Protein AF-0000000084555547 (afdb_homodimer)

Organism: NCBI:txid82374

Secondary structure (DSSP, 8-state):
----EEEEE-TTT--TT-HHHHHHHHHHHT--EEEE-GGGGS-HHHHHTT----GGGS-HHHHHHHHHHHHHHHHHTT-EEEEEE--S-S--TTS-HHHHHHIIIIIHHHHHHHHHHTT--EEEEPPP--HHHHSSHHHHHHHHHHHHHHHHHHHHHHT-EEEEE--EEEETTEEEE-TT--HHHHHHHHHHHHHHHTS--EEEEEEHHHHHHHT--HHHHHHHHGGGEEEEEB-B--SSS---B-TT--BSSTT--BSS-HHHHHHHHHHTT--SEEEE--HHHHHHS-GGGHHHHHHHHHHHHHHHHHHH--/----EEEEE-TTT--TT-HHHHHHHHHHHT--EEEE-GGGGS-HHHHHTT----GGGS-HHHHHHHHHHHHHHHHHTT-EEEEEE--S-S--TTS-HHHHHHIIIIIHHHHHHHHHHTT--EEEEPPP--HHHHSSHHHHHHHHHHHHHHHHHHHHHHT-EEEEE--EEEETTEEEE-TT--HHHHHHHHHHHHHHHTS--EEEEEEHHHHHHHT--HHHHHHHHGGGEEEEEB-B--SSS---B-TT--BSSTT--BSS-HHHHHHHHHHTT--SEEEE--HHHHHHS-GGGHHHHHHHHHHHHHHHHHHH--

InterPro domains:
  IPR013022 Xylose isomerase-like, TIM barrel domain [PF01261] (67-298)
  IPR036237 Xylose isomerase-like superfamily [SSF51658] (19-288)
  IPR050312 IolE/XylA/MocC-like [PTHR12110] (19-282)

Radius of gyration: 27.94 Å; Cα contacts (8 Å, |Δi|>4): 1285; chains: 2; bounding box: 43×80×64 Å

Structure (mmCIF, N/CA/C/O backbone):
data_AF-0000000084555547-model_v1
#
loop_
_entity.id
_entity.type
_entity.pdbx_description
1 polymer 'Xylose isomerase-like TIM barrel domain-containing protein'
#
loop_
_atom_site.group_PDB
_atom_site.id
_atom_site.type_symbol
_atom_site.label_atom_id
_atom_site.label_alt_id
_atom_site.label_comp_id
_atom_site.label_asym_id
_atom_site.label_entity_id
_atom_site.label_seq_id
_atom_site.pdbx_PDB_ins_code
_atom_site.Cartn_x
_atom_site.Cartn_y
_atom_site.Cartn_z
_atom_site.occupancy
_atom_site.B_iso_or_equiv
_atom_site.auth_seq_id
_atom_site.auth_comp_id
_atom_site.auth_asym_id
_atom_site.auth_atom_id
_atom_site.pdbx_PDB_model_num
ATOM 1 N N . MET A 1 1 ? -19.891 24.328 -2.459 1 65.88 1 MET A N 1
ATOM 2 C CA . MET A 1 1 ? -18.484 24.672 -2.557 1 65.88 1 MET A CA 1
ATOM 3 C C . MET A 1 1 ? -17.641 23.422 -2.824 1 65.88 1 MET A C 1
ATOM 5 O O . MET A 1 1 ? -18 22.328 -2.396 1 65.88 1 MET A O 1
ATOM 9 N N . ALA A 1 2 ? -16.703 23.484 -3.779 1 86.94 2 ALA A N 1
ATOM 10 C CA . ALA A 1 2 ? -15.945 22.391 -4.375 1 86.94 2 ALA A CA 1
ATOM 11 C C . ALA A 1 2 ? -14.523 22.344 -3.832 1 86.94 2 ALA A C 1
ATOM 13 O O . ALA A 1 2 ? -14.008 23.344 -3.33 1 86.94 2 ALA A O 1
ATOM 14 N N . ILE A 1 3 ? -14.008 21.25 -3.76 1 95.62 3 ILE A N 1
ATOM 15 C CA . ILE A 1 3 ? -12.617 21.016 -3.381 1 95.62 3 ILE A CA 1
ATOM 16 C C . ILE A 1 3 ? -11.703 21.938 -4.191 1 95.62 3 ILE A C 1
ATOM 18 O O . ILE A 1 3 ? -11.812 22 -5.414 1 95.62 3 ILE A O 1
ATOM 22 N N . ARG A 1 4 ? -10.867 22.703 -3.504 1 96.06 4 ARG A N 1
ATOM 23 C CA . ARG A 1 4 ? -10.039 23.734 -4.113 1 96.06 4 ARG A CA 1
ATOM 24 C C . ARG A 1 4 ? -8.859 23.109 -4.859 1 96.06 4 ARG A C 1
ATOM 26 O O . ARG A 1 4 ? -8.367 23.688 -5.836 1 96.06 4 ARG A O 1
ATOM 33 N N . GLY A 1 5 ? -8.414 22.031 -4.348 1 97.75 5 GLY A N 1
ATOM 34 C CA . GLY A 1 5 ? -7.281 21.391 -4.992 1 97.75 5 GLY A CA 1
ATOM 35 C C . GLY A 1 5 ? -6.77 20.188 -4.234 1 97.75 5 GLY A C 1
ATOM 36 O O . GLY A 1 5 ? -7.359 19.781 -3.232 1 97.75 5 GLY A O 1
ATOM 37 N N . ILE A 1 6 ? -5.773 19.578 -4.785 1 98.81 6 ILE A N 1
ATOM 38 C CA . ILE A 1 6 ? -5.086 18.422 -4.203 1 98.81 6 ILE A CA 1
ATOM 39 C C . ILE A 1 6 ? -3.629 18.781 -3.922 1 98.81 6 ILE A C 1
ATOM 41 O O . ILE A 1 6 ? -2.953 19.375 -4.77 1 98.81 6 ILE A O 1
ATOM 45 N N . GLY A 1 7 ? -3.211 18.547 -2.717 1 98.81 7 GLY A N 1
ATOM 46 C CA . GLY A 1 7 ? -1.85 18.859 -2.316 1 98.81 7 GLY A CA 1
ATOM 47 C C . GLY A 1 7 ? -1.114 17.672 -1.72 1 98.81 7 GLY A C 1
ATOM 48 O O . GLY A 1 7 ? -1.721 16.641 -1.44 1 98.81 7 GLY A O 1
ATOM 49 N N . VAL A 1 8 ? 0.189 17.797 -1.607 1 98.81 8 VAL A N 1
ATOM 50 C CA . VAL A 1 8 ? 1.04 16.781 -1 1 98.81 8 VAL A CA 1
ATOM 51 C C . VAL A 1 8 ? 2.199 17.453 -0.263 1 98.81 8 VAL A C 1
ATOM 53 O O . VAL A 1 8 ? 2.543 18.594 -0.547 1 98.81 8 VAL A O 1
ATOM 56 N N . GLN A 1 9 ? 2.797 16.75 0.614 1 98 9 GLN A N 1
ATOM 57 C CA . GLN A 1 9 ? 3.941 17.25 1.366 1 98 9 GLN A CA 1
ATOM 58 C C . GLN A 1 9 ? 5.145 17.469 0.454 1 98 9 GLN A C 1
ATOM 60 O O . GLN A 1 9 ? 5.367 16.703 -0.485 1 98 9 GLN A O 1
ATOM 65 N N . THR A 1 10 ? 5.914 18.422 0.81 1 98.06 10 THR A N 1
ATOM 66 C CA . THR A 1 10 ? 7.109 18.703 0.023 1 98.06 10 THR A CA 1
ATOM 67 C C . THR A 1 10 ? 8.266 17.797 0.458 1 98.06 10 THR A C 1
ATOM 69 O O . THR A 1 10 ? 9.227 17.609 -0.294 1 98.06 10 THR A O 1
ATOM 72 N N . LYS A 1 11 ? 8.086 17.281 1.689 1 95.25 11 LYS A N 1
ATOM 73 C CA . LYS A 1 11 ? 9.125 16.406 2.213 1 95.25 11 LYS A CA 1
ATOM 74 C C . LYS A 1 11 ? 9.359 15.219 1.275 1 95.25 11 LYS A C 1
ATOM 76 O O . LYS A 1 11 ? 8.414 14.539 0.876 1 95.25 11 LYS A O 1
ATOM 81 N N . GLU A 1 12 ? 10.547 14.938 0.829 1 93.31 12 GLU A N 1
ATOM 82 C CA . GLU A 1 12 ? 10.977 13.859 -0.058 1 93.31 12 GLU A CA 1
ATOM 83 C C . GLU A 1 12 ? 10.586 14.148 -1.505 1 93.31 12 GLU A C 1
ATOM 85 O O . GLU A 1 12 ? 11.055 13.469 -2.426 1 93.31 12 GLU A O 1
ATOM 90 N N . ALA A 1 13 ? 9.688 15.18 -1.747 1 96.44 13 ALA A N 1
ATOM 91 C CA . ALA A 1 13 ? 9.273 15.523 -3.104 1 96.44 13 ALA A CA 1
ATOM 92 C C . ALA A 1 13 ? 10.125 16.656 -3.672 1 96.44 13 ALA A C 1
ATOM 94 O O . ALA A 1 13 ? 10.375 16.703 -4.879 1 96.44 13 ALA A O 1
ATOM 95 N N . ILE A 1 14 ? 10.539 17.531 -2.797 1 97.19 14 ILE A N 1
ATOM 96 C CA . ILE A 1 14 ? 11.273 18.719 -3.227 1 97.19 14 ILE A CA 1
ATOM 97 C C . ILE A 1 14 ? 12.648 18.734 -2.57 1 97.19 14 ILE A C 1
ATOM 99 O O . ILE A 1 14 ? 12.766 18.609 -1.35 1 97.19 14 ILE A O 1
ATOM 103 N N . ASP A 1 15 ? 13.641 18.922 -3.414 1 95.06 15 ASP A N 1
ATOM 104 C CA . ASP A 1 15 ? 15.023 19.047 -2.969 1 95.06 15 ASP A CA 1
ATOM 105 C C . ASP A 1 15 ? 15.461 20.5 -2.926 1 95.06 15 ASP A C 1
ATOM 107 O O . ASP A 1 15 ? 15.219 21.266 -3.873 1 95.06 15 ASP A O 1
ATOM 111 N N . ASP A 1 16 ? 16.125 20.906 -1.872 1 95.44 16 ASP A N 1
ATOM 112 C CA . ASP A 1 16 ? 16.547 22.297 -1.695 1 95.44 16 ASP A CA 1
ATOM 113 C C . ASP A 1 16 ? 17.547 22.703 -2.771 1 95.44 16 ASP A C 1
ATOM 115 O O . ASP A 1 16 ? 17.609 23.891 -3.145 1 95.44 16 ASP A O 1
ATOM 119 N N . ALA A 1 17 ? 18.297 21.703 -3.24 1 95.06 17 ALA A N 1
ATOM 120 C CA . ALA A 1 17 ? 19.328 22 -4.234 1 95.06 17 ALA A CA 1
ATOM 121 C C . ALA A 1 17 ? 18.703 22.406 -5.562 1 95.06 17 ALA A C 1
ATOM 123 O O . ALA A 1 17 ? 19.281 23.203 -6.312 1 95.06 17 ALA A O 1
ATOM 124 N N . CYS A 1 18 ? 17.516 21.922 -5.824 1 95.69 18 CYS A N 1
ATOM 125 C CA . CYS A 1 18 ? 16.812 22.25 -7.059 1 95.69 18 CYS A CA 1
ATOM 126 C C . CYS A 1 18 ? 15.305 22.141 -6.871 1 95.69 18 CYS A C 1
ATOM 128 O O . CYS A 1 18 ? 14.664 21.281 -7.48 1 95.69 18 CYS A O 1
ATOM 130 N N . PRO A 1 19 ? 14.75 23.109 -6.113 1 97.5 19 PRO A N 1
ATOM 131 C CA . PRO A 1 19 ? 13.312 23.031 -5.84 1 97.5 19 PRO A CA 1
ATOM 132 C C . PRO A 1 19 ? 12.469 23.031 -7.113 1 97.5 19 PRO A C 1
ATOM 134 O O . PRO A 1 19 ? 11.391 22.438 -7.141 1 97.5 19 PRO A O 1
ATOM 137 N N . GLU A 1 20 ? 12.977 23.625 -8.172 1 97.81 20 GLU A N 1
ATOM 138 C CA . GLU A 1 20 ? 12.234 23.719 -9.43 1 97.81 20 GLU A CA 1
ATOM 139 C C . GLU A 1 20 ? 11.898 22.328 -9.969 1 97.81 20 GLU A C 1
ATOM 141 O O . GLU A 1 20 ? 10.781 22.109 -10.453 1 97.81 20 GLU A O 1
ATOM 146 N N . ASP A 1 21 ? 12.844 21.453 -9.898 1 97.56 21 ASP A N 1
ATOM 147 C CA . ASP A 1 21 ? 12.633 20.094 -10.383 1 97.56 21 ASP A CA 1
ATOM 148 C C . ASP A 1 21 ? 11.492 19.406 -9.625 1 97.56 21 ASP A C 1
ATOM 150 O O . ASP A 1 21 ? 10.664 18.719 -10.219 1 97.56 21 ASP A O 1
ATOM 154 N N . GLY A 1 22 ? 11.484 19.562 -8.281 1 97.81 22 GLY A N 1
ATOM 155 C CA . GLY A 1 22 ? 10.422 18.984 -7.473 1 97.81 22 GLY A CA 1
ATOM 156 C C . GLY A 1 22 ? 9.055 19.531 -7.809 1 97.81 22 GLY A C 1
ATOM 157 O O . GLY A 1 22 ? 8.102 18.766 -7.98 1 97.81 22 GLY A O 1
ATOM 158 N N . PHE A 1 23 ? 8.969 20.844 -7.973 1 98.62 23 PHE A N 1
ATOM 159 C CA . PHE A 1 23 ? 7.68 21.453 -8.273 1 98.62 23 PHE A CA 1
ATOM 160 C C . PHE A 1 23 ? 7.207 21.078 -9.672 1 98.62 23 PHE A C 1
ATOM 162 O O . PHE A 1 23 ? 6.004 20.938 -9.906 1 98.62 23 PHE A O 1
ATOM 169 N N . ARG A 1 24 ? 8.141 20.906 -10.586 1 98.38 24 ARG A N 1
ATOM 170 C CA . ARG A 1 24 ? 7.789 20.438 -11.922 1 98.38 24 ARG A CA 1
ATOM 171 C C . ARG A 1 24 ? 7.164 19.047 -11.875 1 98.38 24 ARG A C 1
ATOM 173 O O . ARG A 1 24 ? 6.125 18.812 -12.492 1 98.38 24 ARG A O 1
ATOM 180 N N . ILE A 1 25 ? 7.789 18.156 -11.141 1 98.19 25 ILE A N 1
ATOM 181 C CA . ILE A 1 25 ? 7.312 16.781 -11.016 1 98.19 25 ILE A CA 1
ATOM 182 C C . ILE A 1 25 ? 5.93 16.781 -10.367 1 98.19 25 ILE A C 1
ATOM 184 O O . ILE A 1 25 ? 5.051 16.016 -10.789 1 98.19 25 ILE A O 1
ATOM 188 N N . LEU A 1 26 ? 5.75 17.609 -9.352 1 98.75 26 LEU A N 1
ATOM 189 C CA . LEU A 1 26 ? 4.457 17.703 -8.68 1 98.75 26 LEU A CA 1
ATOM 190 C C . LEU A 1 26 ? 3.381 18.219 -9.625 1 98.75 26 LEU A C 1
ATOM 192 O O . LEU A 1 26 ? 2.26 17.703 -9.641 1 98.75 26 LEU A O 1
ATOM 196 N N . LYS A 1 27 ? 3.752 19.234 -10.406 1 98.75 27 LYS A N 1
ATOM 197 C CA . LYS A 1 27 ? 2.811 19.781 -11.391 1 98.75 27 LYS A CA 1
ATOM 198 C C . LYS A 1 27 ? 2.428 18.719 -12.414 1 98.75 27 LYS A C 1
ATOM 200 O O . LYS A 1 27 ? 1.249 18.562 -12.742 1 98.75 27 LYS A O 1
ATOM 205 N N . GLU A 1 28 ? 3.402 18.031 -12.875 1 98.62 28 GLU A N 1
ATOM 206 C CA . GLU A 1 28 ? 3.176 16.984 -13.875 1 98.62 28 GLU A CA 1
ATOM 207 C C . GLU A 1 28 ? 2.318 15.859 -13.305 1 98.62 28 GLU A C 1
ATOM 209 O O . GLU A 1 28 ? 1.535 15.25 -14.031 1 98.62 28 GLU A O 1
ATOM 214 N N . ALA A 1 29 ? 2.416 15.625 -12.023 1 98.5 29 ALA A N 1
ATOM 215 C CA . ALA A 1 29 ? 1.637 14.586 -11.359 1 98.5 29 ALA A CA 1
ATOM 216 C C . ALA A 1 29 ? 0.201 15.047 -11.117 1 98.5 29 ALA A C 1
ATOM 218 O O . ALA A 1 29 ? -0.665 14.234 -10.766 1 98.5 29 ALA A O 1
ATOM 219 N N . GLY A 1 30 ? -0.054 16.359 -11.211 1 98.62 30 GLY A N 1
ATOM 220 C CA . GLY A 1 30 ? -1.418 16.859 -11.164 1 98.62 30 GLY A CA 1
ATOM 221 C C . GLY A 1 30 ? -1.724 17.641 -9.891 1 98.62 30 GLY A C 1
ATOM 222 O O . GLY A 1 30 ? -2.852 18.094 -9.695 1 98.62 30 GLY A O 1
ATOM 223 N N . PHE A 1 31 ? -0.733 17.891 -9.078 1 98.88 31 PHE A N 1
ATOM 224 C CA . PHE A 1 31 ? -0.972 18.594 -7.82 1 98.88 31 PHE A CA 1
ATOM 225 C C . PHE A 1 31 ? -1.096 20.094 -8.055 1 98.88 31 PHE A C 1
ATOM 227 O O . PHE A 1 31 ? -0.373 20.656 -8.875 1 98.88 31 PHE A O 1
ATOM 234 N N . SER A 1 32 ? -1.991 20.703 -7.309 1 98.75 32 SER A N 1
ATOM 235 C CA . SER A 1 32 ? -2.174 22.156 -7.387 1 98.75 32 SER A CA 1
ATOM 236 C C . SER A 1 32 ? -1.663 22.844 -6.129 1 98.75 32 SER A C 1
ATOM 238 O O . SER A 1 32 ? -1.507 24.062 -6.105 1 98.75 32 SER A O 1
ATOM 240 N N . HIS A 1 33 ? -1.425 22.109 -5.078 1 98.88 33 HIS A N 1
ATOM 241 C CA . HIS A 1 33 ? -1.01 22.641 -3.783 1 98.88 33 HIS A CA 1
ATOM 242 C C . HIS A 1 33 ? 0.096 21.781 -3.168 1 98.88 33 HIS A C 1
ATOM 244 O O . HIS A 1 33 ? 0.327 20.656 -3.598 1 98.88 33 HIS A O 1
ATOM 250 N N . VAL A 1 34 ? 0.776 22.375 -2.197 1 98.81 34 VAL A N 1
ATOM 251 C CA . VAL A 1 34 ? 1.701 21.594 -1.387 1 98.81 34 VAL A CA 1
ATOM 252 C C . VAL A 1 34 ? 1.526 21.953 0.088 1 98.81 34 VAL A C 1
ATOM 254 O O . VAL A 1 34 ? 1.031 23.031 0.418 1 98.81 34 VAL A O 1
ATOM 257 N N . ASP A 1 35 ? 1.794 20.984 0.925 1 98.75 35 ASP A N 1
ATOM 258 C CA . ASP A 1 35 ? 2.062 21.141 2.35 1 98.75 35 ASP A CA 1
ATOM 259 C C . ASP A 1 35 ? 3.559 21.312 2.609 1 98.75 35 ASP A C 1
ATOM 261 O O . ASP A 1 35 ? 4.305 20.328 2.607 1 98.75 35 ASP A O 1
ATOM 265 N N . PHE A 1 36 ? 3.973 22.562 2.773 1 98.62 36 PHE A N 1
ATOM 266 C CA . PHE A 1 36 ? 5.395 22.844 2.908 1 98.62 36 PHE A CA 1
ATOM 267 C C . PHE A 1 36 ? 5.938 22.281 4.219 1 98.62 36 PHE A C 1
ATOM 269 O O . PHE A 1 36 ? 5.5 22.688 5.301 1 98.62 36 PHE A O 1
ATOM 276 N N . SER A 1 37 ? 6.891 21.422 4.113 1 98 37 SER A N 1
ATOM 277 C CA . SER A 1 37 ? 7.402 20.672 5.262 1 98 37 SER A CA 1
ATOM 278 C C . SER A 1 37 ? 8.523 21.438 5.953 1 98 37 SER A C 1
ATOM 280 O O . SER A 1 37 ? 9.664 20.969 6.008 1 98 37 SER A O 1
ATOM 282 N N . LEU A 1 38 ? 8.148 22.484 6.594 1 98.06 38 LEU A N 1
ATOM 283 C CA . LEU A 1 38 ? 9.148 23.234 7.344 1 98.06 38 LEU A CA 1
ATOM 284 C C . LEU A 1 38 ? 9.75 22.391 8.453 1 98.06 38 LEU A C 1
ATOM 286 O O . LEU A 1 38 ? 10.891 22.609 8.859 1 98.06 38 LEU A O 1
ATOM 290 N N . ASN A 1 39 ? 9.023 21.375 8.883 1 97 39 ASN A N 1
ATOM 291 C CA . ASN A 1 39 ? 9.461 20.5 9.969 1 97 39 ASN A CA 1
ATOM 292 C C . ASN A 1 39 ? 10.641 19.641 9.547 1 97 39 ASN A C 1
ATOM 294 O O . ASN A 1 39 ? 11.289 19 10.391 1 97 39 ASN A O 1
ATOM 298 N N . LYS A 1 40 ? 10.922 19.656 8.281 1 95.62 40 LYS A N 1
ATOM 299 C CA . LYS A 1 40 ? 12.078 18.891 7.828 1 95.62 40 LYS A CA 1
ATOM 300 C C . LYS A 1 40 ? 13.383 19.578 8.227 1 95.62 40 LYS A C 1
ATOM 302 O O . LYS A 1 40 ? 14.445 18.938 8.227 1 95.62 40 LYS A O 1
ATOM 307 N N . TYR A 1 41 ? 13.391 20.797 8.602 1 96.69 41 TYR A N 1
ATOM 308 C CA . TYR A 1 41 ? 14.602 21.562 8.859 1 96.69 41 TYR A CA 1
ATOM 309 C C . TYR A 1 41 ? 14.977 21.516 10.336 1 96.69 41 TYR A C 1
ATOM 311 O O . TYR A 1 41 ? 16.062 21.969 10.727 1 96.69 41 TYR A O 1
ATOM 319 N N . MET A 1 42 ? 14.141 21.031 11.141 1 96.19 42 MET A N 1
ATOM 320 C CA . MET A 1 42 ? 14.391 20.609 12.508 1 96.19 42 MET A CA 1
ATOM 321 C C . MET A 1 42 ? 13.688 19.297 12.812 1 96.19 42 MET A C 1
ATOM 323 O O . MET A 1 42 ? 12.531 19.281 13.242 1 96.19 42 MET A O 1
ATOM 327 N N . ILE A 1 43 ? 14.312 18.25 12.727 1 93.94 43 ILE A N 1
ATOM 328 C CA . ILE A 1 43 ? 13.758 16.891 12.734 1 93.94 43 ILE A CA 1
ATOM 329 C C . ILE A 1 43 ? 13.297 16.531 14.148 1 93.94 43 ILE A C 1
ATOM 331 O O . ILE A 1 43 ? 14.031 16.719 15.117 1 93.94 43 ILE A O 1
ATOM 335 N N . ASN A 1 44 ? 12.164 16 14.227 1 93.56 44 ASN A N 1
ATOM 336 C CA . ASN A 1 44 ? 11.531 15.781 15.523 1 93.56 44 ASN A CA 1
ATOM 337 C C . ASN A 1 44 ? 12.328 14.797 16.375 1 93.56 44 ASN A C 1
ATOM 339 O O . ASN A 1 44 ? 12.469 14.984 17.578 1 93.56 44 ASN A O 1
ATOM 343 N N . LYS A 1 45 ? 12.852 13.734 15.719 1 90.31 45 LYS A N 1
ATOM 344 C CA . LYS A 1 45 ? 13.656 12.758 16.453 1 90.31 45 LYS A CA 1
ATOM 345 C C . LYS A 1 45 ? 14.836 13.43 17.141 1 90.31 45 LYS A C 1
ATOM 347 O O . LYS A 1 45 ? 15.172 13.094 18.281 1 90.31 45 LYS A O 1
ATOM 352 N N . ASP A 1 46 ? 15.477 14.391 16.469 1 94.19 46 ASP A N 1
ATOM 353 C CA . ASP A 1 46 ? 16.609 15.117 17.031 1 94.19 46 ASP A CA 1
ATOM 354 C C . ASP A 1 46 ? 16.172 16.016 18.188 1 94.19 46 ASP A C 1
ATOM 356 O O . ASP A 1 46 ? 16.844 16.094 19.203 1 94.19 46 ASP A O 1
ATOM 360 N N . ILE A 1 47 ? 15.078 16.672 18.031 1 94 47 ILE A N 1
ATOM 361 C CA . ILE A 1 47 ? 14.586 17.578 19.062 1 94 47 ILE A CA 1
ATOM 362 C C . ILE A 1 47 ? 14.281 16.781 20.328 1 94 47 ILE A C 1
ATOM 364 O O . ILE A 1 47 ? 14.625 17.203 21.438 1 94 47 ILE A O 1
ATOM 368 N N . TYR A 1 48 ? 13.664 15.609 20.156 1 89.88 48 TYR A N 1
ATOM 369 C CA . TYR A 1 48 ? 13.359 14.75 21.297 1 89.88 48 TYR A CA 1
ATOM 370 C C . TYR A 1 48 ? 14.633 14.312 22.016 1 89.88 48 TYR A C 1
ATOM 372 O O . TYR A 1 48 ? 14.617 14.039 23.203 1 89.88 48 TYR A O 1
ATOM 380 N N . GLN A 1 49 ? 15.688 14.234 21.234 1 92.12 49 GLN A N 1
ATOM 381 C CA . GLN A 1 49 ? 16.984 13.891 21.812 1 92.12 49 GLN A CA 1
ATOM 382 C C . GLN A 1 49 ? 17.703 15.133 22.328 1 92.12 49 GLN A C 1
ATOM 384 O O . GLN A 1 49 ? 18.906 15.094 22.594 1 92.12 49 GLN A O 1
ATOM 389 N N . MET A 1 50 ? 17 16.25 22.328 1 92.25 50 MET A N 1
ATOM 390 C CA . MET A 1 50 ? 17.453 17.531 22.875 1 92.25 50 MET A CA 1
ATOM 391 C C . MET A 1 50 ? 18.562 18.125 22.016 1 92.25 50 MET A C 1
ATOM 393 O O . MET A 1 50 ? 19.422 18.844 22.516 1 92.25 50 MET A O 1
ATOM 397 N N . LYS A 1 51 ? 18.5 17.672 20.844 1 91.25 51 LYS A N 1
ATOM 398 C CA . LYS A 1 51 ? 19.422 18.25 19.859 1 91.25 51 LYS A CA 1
ATOM 399 C C . LYS A 1 51 ? 18.781 19.406 19.109 1 91.25 51 LYS A C 1
ATOM 401 O O . LYS A 1 51 ? 17.578 19.359 18.797 1 91.25 51 LYS A O 1
ATOM 406 N N . ASN A 1 52 ? 19.562 20.422 18.859 1 93.31 52 ASN A N 1
ATOM 407 C CA . ASN A 1 52 ? 19.156 21.594 18.094 1 93.31 52 ASN A CA 1
ATOM 408 C C . ASN A 1 52 ? 19.938 21.703 16.781 1 93.31 52 ASN A C 1
ATOM 410 O O . ASN A 1 52 ? 21.172 21.766 16.797 1 93.31 52 ASN A O 1
ATOM 414 N N . SER A 1 53 ? 19.281 21.812 15.648 1 92.62 53 SER A N 1
ATOM 415 C CA . SER A 1 53 ? 19.938 21.922 14.352 1 92.62 53 SER A CA 1
ATOM 416 C C . SER A 1 53 ? 20.453 23.328 14.109 1 92.62 53 SER A C 1
ATOM 418 O O . SER A 1 53 ? 21.297 23.547 13.234 1 92.62 53 SER A O 1
ATOM 420 N N . HIS A 1 54 ? 19.875 24.312 14.812 1 94.62 54 HIS A N 1
ATOM 421 C CA . HIS A 1 54 ? 20.25 25.719 14.75 1 94.62 54 HIS A CA 1
ATOM 422 C C . HIS A 1 54 ? 19.906 26.328 13.391 1 94.62 54 HIS A C 1
ATOM 424 O O . HIS A 1 54 ? 20.531 27.312 12.977 1 94.62 54 HIS A O 1
ATOM 430 N N . PHE A 1 55 ? 19 25.656 12.734 1 97 55 PHE A N 1
ATOM 431 C CA . PHE A 1 55 ? 18.562 26.141 11.43 1 97 55 PHE A CA 1
ATOM 432 C C . PHE A 1 55 ? 17.953 27.531 11.547 1 97 55 PHE A C 1
ATOM 434 O O . PHE A 1 55 ? 18.172 28.391 10.68 1 97 55 PHE A O 1
ATOM 441 N N . PHE A 1 56 ? 17.344 27.875 12.602 1 97.69 56 PHE A N 1
ATOM 442 C CA . PHE A 1 56 ? 16.594 29.125 12.758 1 97.69 56 PHE A CA 1
ATOM 443 C C . PHE A 1 56 ? 17.422 30.172 13.469 1 97.69 56 PHE A C 1
ATOM 445 O O . PHE A 1 56 ? 16.906 31.219 13.883 1 97.69 56 PHE A O 1
ATOM 452 N N . ASP A 1 57 ? 18.688 29.859 13.625 1 97 57 ASP A N 1
ATOM 453 C CA . ASP A 1 57 ? 19.609 30.875 14.156 1 97 57 ASP A CA 1
ATOM 454 C C . ASP A 1 57 ? 19.781 32.031 13.172 1 97 57 ASP A C 1
ATOM 456 O O . ASP A 1 57 ? 20.141 33.125 13.57 1 97 57 ASP A O 1
ATOM 460 N N . LYS A 1 58 ? 19.562 31.75 11.984 1 96.38 58 LYS A N 1
ATOM 461 C CA . LYS A 1 58 ? 19.688 32.781 10.945 1 96.38 58 LYS A CA 1
ATOM 462 C C . LYS A 1 58 ? 18.609 33.844 11.102 1 96.38 58 LYS A C 1
ATOM 464 O O . LYS A 1 58 ? 17.484 33.562 11.492 1 96.38 58 LYS A O 1
ATOM 469 N N . PRO A 1 59 ? 19.047 35.125 10.734 1 97.69 59 PRO A N 1
ATOM 470 C CA . PRO A 1 59 ? 18 36.156 10.711 1 97.69 59 PRO A CA 1
ATOM 471 C C . PRO A 1 59 ? 16.891 35.844 9.719 1 97.69 59 PRO A C 1
ATOM 473 O O . PRO A 1 59 ? 17.094 35.094 8.758 1 97.69 59 PRO A O 1
ATOM 476 N N . ILE A 1 60 ? 15.703 36.375 9.984 1 98.31 60 ILE A N 1
ATOM 477 C CA . ILE A 1 60 ? 14.508 36.094 9.195 1 98.31 60 ILE A CA 1
ATOM 478 C C . ILE A 1 60 ? 14.773 36.375 7.723 1 98.31 60 ILE A C 1
ATOM 480 O O . ILE A 1 60 ? 14.32 35.656 6.836 1 98.31 60 ILE A O 1
ATOM 484 N N . GLU A 1 61 ? 15.539 37.469 7.449 1 98.38 61 GLU A N 1
ATOM 485 C CA . GLU A 1 61 ? 15.828 37.844 6.066 1 98.38 61 GLU A CA 1
ATOM 486 C C . GLU A 1 61 ? 16.672 36.75 5.375 1 98.38 61 GLU A C 1
ATOM 488 O O . GLU A 1 61 ? 16.469 36.469 4.191 1 98.38 61 GLU A O 1
ATOM 493 N N . ALA A 1 62 ? 17.531 36.156 6.062 1 98.44 62 ALA A N 1
ATOM 494 C CA . ALA A 1 62 ? 18.359 35.062 5.516 1 98.44 62 ALA A CA 1
ATOM 495 C C . ALA A 1 62 ? 17.516 33.812 5.254 1 98.44 62 ALA A C 1
ATOM 497 O O . ALA A 1 62 ? 17.75 33.094 4.277 1 98.44 62 ALA A O 1
ATOM 498 N N . LEU A 1 63 ? 16.625 33.562 6.141 1 98.5 63 LEU A N 1
ATOM 499 C CA . LEU A 1 63 ? 15.727 32.438 5.949 1 98.5 63 LEU A CA 1
ATOM 500 C C . LEU A 1 63 ? 14.836 32.656 4.734 1 98.5 63 LEU A C 1
ATOM 502 O O . LEU A 1 63 ? 14.602 31.719 3.957 1 98.5 63 LEU A O 1
ATOM 506 N N . LYS A 1 64 ? 14.297 33.906 4.57 1 98.56 64 LYS A N 1
ATOM 507 C CA . LYS A 1 64 ? 13.5 34.25 3.387 1 98.56 64 LYS A CA 1
ATOM 508 C C . LYS A 1 64 ? 14.305 34 2.109 1 98.56 64 LYS A C 1
ATOM 510 O O . LYS A 1 64 ? 13.789 33.438 1.144 1 98.56 64 LYS A O 1
ATOM 515 N N . GLU A 1 65 ? 15.578 34.375 2.162 1 98.31 65 GLU A N 1
ATOM 516 C CA . GLU A 1 65 ? 16.453 34.156 1.013 1 98.31 65 GLU A CA 1
ATOM 517 C C . GLU A 1 65 ? 16.672 32.688 0.753 1 98.31 65 GLU A C 1
ATOM 519 O O . GLU A 1 65 ? 16.75 32.25 -0.399 1 98.31 65 GLU A O 1
ATOM 524 N N . TYR A 1 66 ? 16.828 31.938 1.787 1 97.94 66 TYR A N 1
ATOM 525 C CA . TYR A 1 66 ? 17.016 30.5 1.682 1 97.94 66 TYR A CA 1
ATOM 526 C C . TYR A 1 66 ? 15.844 29.844 0.969 1 97.94 66 TYR A C 1
ATOM 528 O O . TYR A 1 66 ? 16.031 28.938 0.155 1 97.94 66 TYR A O 1
ATOM 536 N N . PHE A 1 67 ? 14.617 30.297 1.209 1 98.38 67 PHE A N 1
ATOM 537 C CA . PHE A 1 67 ? 13.422 29.641 0.679 1 98.38 67 PHE A CA 1
ATOM 538 C C . PHE A 1 67 ? 12.93 30.359 -0.575 1 98.38 67 PHE A C 1
ATOM 540 O O . PHE A 1 67 ? 11.93 29.953 -1.174 1 98.38 67 PHE A O 1
ATOM 547 N N . ARG A 1 68 ? 13.562 31.438 -0.96 1 98.44 68 ARG A N 1
ATOM 548 C CA . ARG A 1 68 ? 13.164 32.188 -2.146 1 98.44 68 ARG A CA 1
ATOM 549 C C . ARG A 1 68 ? 13.055 31.281 -3.363 1 98.44 68 ARG A C 1
ATOM 551 O O . ARG A 1 68 ? 12.086 31.359 -4.117 1 98.44 68 ARG A O 1
ATOM 558 N N . PRO A 1 69 ? 14.047 30.344 -3.604 1 98.44 69 PRO A N 1
ATOM 559 C CA . PRO A 1 69 ? 13.922 29.453 -4.758 1 98.44 69 PRO A CA 1
ATOM 560 C C . PRO A 1 69 ? 12.672 28.578 -4.691 1 98.44 69 PRO A C 1
ATOM 562 O O . PRO A 1 69 ? 12.078 28.25 -5.727 1 98.44 69 PRO A O 1
ATOM 565 N N . HIS A 1 70 ? 12.266 28.156 -3.516 1 98.5 70 HIS A N 1
ATOM 566 C CA . HIS A 1 70 ? 11.031 27.391 -3.352 1 98.5 70 HIS A CA 1
ATOM 567 C C . HIS A 1 70 ? 9.812 28.219 -3.734 1 98.5 70 HIS A C 1
ATOM 569 O O . HIS A 1 70 ? 8.938 27.75 -4.457 1 98.5 70 HIS A O 1
ATOM 575 N N . LYS A 1 71 ? 9.789 29.484 -3.215 1 98.56 71 LYS A N 1
ATOM 576 C CA . LYS A 1 71 ? 8.688 30.391 -3.498 1 98.56 71 LYS A CA 1
ATOM 577 C C . LYS A 1 71 ? 8.562 30.656 -4.996 1 98.56 71 LYS A C 1
ATOM 579 O O . LYS A 1 71 ? 7.469 30.594 -5.555 1 98.56 71 LYS A O 1
ATOM 584 N N . GLU A 1 72 ? 9.656 30.906 -5.613 1 98.56 72 GLU A N 1
ATOM 585 C CA . GLU A 1 72 ? 9.68 31.219 -7.039 1 98.56 72 GLU A CA 1
ATOM 586 C C . GLU A 1 72 ? 9.297 30 -7.883 1 98.56 72 GLU A C 1
ATOM 588 O O . GLU A 1 72 ? 8.586 30.141 -8.883 1 98.56 72 GLU A O 1
ATOM 593 N N . ALA A 1 73 ? 9.797 28.828 -7.523 1 98.69 73 ALA A N 1
ATOM 594 C CA . ALA A 1 73 ? 9.469 27.594 -8.25 1 98.69 73 ALA A CA 1
ATOM 595 C C . ALA A 1 73 ? 7.98 27.281 -8.141 1 98.69 73 ALA A C 1
ATOM 597 O O . ALA A 1 73 ? 7.348 26.891 -9.125 1 98.69 73 ALA A O 1
ATOM 598 N N . ALA A 1 74 ? 7.461 27.438 -6.938 1 98.75 74 ALA A N 1
ATOM 599 C CA . ALA A 1 74 ? 6.027 27.219 -6.742 1 98.75 74 ALA A CA 1
ATOM 600 C C . ALA A 1 74 ? 5.211 28.141 -7.648 1 98.75 74 ALA A C 1
ATOM 602 O O . ALA A 1 74 ? 4.281 27.688 -8.32 1 98.75 74 ALA A O 1
ATOM 603 N N . ALA A 1 75 ? 5.57 29.391 -7.68 1 98.56 75 ALA A N 1
ATOM 604 C CA . ALA A 1 75 ? 4.887 30.375 -8.516 1 98.56 75 ALA A CA 1
ATOM 605 C C . ALA A 1 75 ? 5.027 30.016 -10 1 98.56 75 ALA A C 1
ATOM 607 O O . ALA A 1 75 ? 4.055 30.094 -10.758 1 98.56 75 ALA A O 1
ATOM 608 N N . LYS A 1 76 ? 6.195 29.656 -10.359 1 98.62 76 LYS A N 1
ATOM 609 C CA . LYS A 1 76 ? 6.48 29.328 -11.758 1 98.62 76 LYS A CA 1
ATOM 610 C C . LYS A 1 76 ? 5.59 28.188 -12.25 1 98.62 76 LYS A C 1
ATOM 612 O O . LYS A 1 76 ? 5.102 28.234 -13.383 1 98.62 76 LYS A O 1
ATOM 617 N N . TYR A 1 77 ? 5.359 27.219 -11.438 1 98.56 77 TYR A N 1
ATOM 618 C CA . TYR A 1 77 ? 4.621 26.031 -11.867 1 98.56 77 TYR A CA 1
ATOM 619 C C . TYR A 1 77 ? 3.164 26.109 -11.43 1 98.56 77 TYR A C 1
ATOM 621 O O . TYR A 1 77 ? 2.41 25.141 -11.586 1 98.56 77 TYR A O 1
ATOM 629 N N . GLY A 1 78 ? 2.783 27.219 -10.844 1 98.5 78 GLY A N 1
ATOM 630 C CA . GLY A 1 78 ? 1.396 27.453 -10.461 1 98.5 78 GLY A CA 1
ATOM 631 C C . GLY A 1 78 ? 0.945 26.562 -9.312 1 98.5 78 GLY A C 1
ATOM 632 O O . GLY A 1 78 ? -0.198 26.094 -9.289 1 98.5 78 GLY A O 1
ATOM 633 N N . ILE A 1 79 ? 1.819 26.203 -8.453 1 98.75 79 ILE A N 1
ATOM 634 C CA . ILE A 1 79 ? 1.501 25.422 -7.27 1 98.75 79 ILE A CA 1
ATOM 635 C C . ILE A 1 79 ? 1.412 26.328 -6.047 1 98.75 79 ILE A C 1
ATOM 637 O O . ILE A 1 79 ? 2.326 27.109 -5.777 1 98.75 79 ILE A O 1
ATOM 641 N N . THR A 1 80 ? 0.335 26.234 -5.352 1 98.81 80 THR A N 1
ATOM 642 C CA . THR A 1 80 ? 0.107 27.047 -4.168 1 98.81 80 THR A CA 1
ATOM 643 C C . THR A 1 80 ? 0.667 26.375 -2.92 1 98.81 80 THR A C 1
ATOM 645 O O . THR A 1 80 ? 0.445 25.188 -2.703 1 98.81 80 THR A O 1
ATOM 648 N N . ILE A 1 81 ? 1.411 27.062 -2.182 1 98.69 81 ILE A N 1
ATOM 649 C CA . ILE A 1 81 ? 1.796 26.609 -0.854 1 98.69 81 ILE A CA 1
ATOM 650 C C . ILE A 1 81 ? 0.655 26.844 0.13 1 98.69 81 ILE A C 1
ATOM 652 O O . ILE A 1 81 ? 0.533 27.938 0.688 1 98.69 81 ILE A O 1
ATOM 656 N N . GLY A 1 82 ? -0.139 25.844 0.356 1 98.44 82 GLY A N 1
ATOM 657 C CA . GLY A 1 82 ? -1.445 26.047 0.963 1 98.44 82 GLY A CA 1
ATOM 658 C C . GLY A 1 82 ? -1.448 25.812 2.463 1 98.44 82 GLY A C 1
ATOM 659 O O . GLY A 1 82 ? -2.355 26.266 3.164 1 98.44 82 GLY A O 1
ATOM 660 N N . GLN A 1 83 ? -0.521 25.047 2.914 1 98.81 83 GLN A N 1
ATOM 661 C CA . GLN A 1 83 ? -0.325 24.781 4.336 1 98.81 83 GLN A CA 1
ATOM 662 C C . GLN A 1 83 ? 1.138 24.484 4.645 1 98.81 83 GLN A C 1
ATOM 664 O O . GLN A 1 83 ? 1.929 24.219 3.734 1 98.81 83 GLN A O 1
ATOM 669 N N . MET A 1 84 ? 1.449 24.672 5.859 1 98.56 84 MET A N 1
ATOM 670 C CA . MET A 1 84 ? 2.807 24.438 6.344 1 98.56 84 MET A CA 1
ATOM 671 C C . MET A 1 84 ? 2.789 23.703 7.676 1 98.56 84 MET A C 1
ATOM 673 O O . MET A 1 84 ? 1.827 23.812 8.438 1 98.56 84 MET A O 1
ATOM 677 N N . HIS A 1 85 ? 3.816 22.938 7.895 1 98.62 85 HIS A N 1
ATOM 678 C CA . HIS A 1 85 ? 3.939 22.266 9.18 1 98.62 85 HIS A CA 1
ATOM 679 C C . HIS A 1 85 ? 5.125 22.812 9.977 1 98.62 85 HIS A C 1
ATOM 681 O O . HIS A 1 85 ? 6.277 22.656 9.555 1 98.62 85 HIS A O 1
ATOM 687 N N . MET A 1 86 ? 4.887 23.375 11.109 1 98.44 86 MET A N 1
ATOM 688 C CA . MET A 1 86 ? 5.941 23.859 11.992 1 98.44 86 MET A CA 1
ATOM 689 C C . MET A 1 86 ? 6.777 22.703 12.539 1 98.44 86 MET A C 1
ATOM 691 O O . MET A 1 86 ? 6.254 21.625 12.789 1 98.44 86 MET A O 1
ATOM 695 N N . PRO A 1 87 ? 8.109 22.953 12.695 1 98 87 PRO A N 1
ATOM 696 C CA . PRO A 1 87 ? 8.867 21.938 13.422 1 98 87 PRO A CA 1
ATOM 697 C C . PRO A 1 87 ? 8.227 21.578 14.766 1 98 87 PRO A C 1
ATOM 699 O O . PRO A 1 87 ? 7.656 22.453 15.43 1 98 87 PRO A O 1
ATOM 702 N N . TYR A 1 88 ? 8.336 20.312 15.164 1 96.19 88 TYR A N 1
ATOM 703 C CA . TYR A 1 88 ? 7.773 19.812 16.406 1 96.19 88 TYR A CA 1
ATOM 704 C C . TYR A 1 88 ? 8.688 18.75 17.031 1 96.19 88 TYR A C 1
ATOM 706 O O . TYR A 1 88 ? 9.484 18.125 16.328 1 96.19 88 TYR A O 1
ATOM 714 N N . PRO A 1 89 ? 8.664 18.594 18.281 1 95.44 89 PRO A N 1
ATOM 715 C CA . PRO A 1 89 ? 7.84 19.328 19.25 1 95.44 89 PRO A CA 1
ATOM 716 C C . PRO A 1 89 ? 8.328 20.75 19.484 1 95.44 89 PRO A C 1
ATOM 718 O O . PRO A 1 89 ? 9.508 21.047 19.266 1 95.44 89 PRO A O 1
ATOM 721 N N . THR A 1 90 ? 7.348 21.562 19.906 1 95.19 90 THR A N 1
ATOM 722 C CA . THR A 1 90 ? 7.688 22.938 20.219 1 95.19 90 THR A CA 1
ATOM 723 C C . THR A 1 90 ? 7.965 23.109 21.703 1 95.19 90 THR A C 1
ATOM 725 O O . THR A 1 90 ? 8.258 24.219 22.172 1 95.19 90 THR A O 1
ATOM 728 N N . TYR A 1 91 ? 7.848 22.031 22.438 1 93.62 91 TYR A N 1
ATOM 729 C CA . TYR A 1 91 ? 8.188 21.984 23.859 1 93.62 91 TYR A CA 1
ATOM 730 C C . TYR A 1 91 ? 8.594 20.562 24.266 1 93.62 91 TYR A C 1
ATOM 732 O O . TYR A 1 91 ? 7.883 19.594 23.984 1 93.62 91 TYR A O 1
ATOM 740 N N . VAL A 1 92 ? 9.727 20.484 24.953 1 92.19 92 VAL A N 1
ATOM 741 C CA . VAL A 1 92 ? 10.242 19.219 25.453 1 92.19 92 VAL A CA 1
ATOM 742 C C . VAL A 1 92 ? 10.273 19.25 26.984 1 92.19 92 VAL A C 1
ATOM 744 O O . VAL A 1 92 ? 11.125 19.906 27.578 1 92.19 92 VAL A O 1
ATOM 747 N N . PRO A 1 93 ? 9.32 18.578 27.656 1 86.81 93 PRO A N 1
ATOM 748 C CA . PRO A 1 93 ? 9.195 18.672 29.109 1 86.81 93 PRO A CA 1
ATOM 749 C C . PRO A 1 93 ? 10.531 18.453 29.828 1 86.81 93 PRO A C 1
ATOM 751 O O . PRO A 1 93 ? 10.836 19.141 30.812 1 86.81 93 PRO A O 1
ATOM 754 N N . GLN A 1 94 ? 11.398 17.547 29.562 1 85.06 94 GLN A N 1
ATOM 755 C CA . GLN A 1 94 ? 12.656 17.281 30.25 1 85.06 94 GLN A CA 1
ATOM 756 C C . GLN A 1 94 ? 13.828 17.891 29.484 1 85.06 94 GLN A C 1
ATOM 758 O O . GLN A 1 94 ? 14.992 17.609 29.797 1 85.06 94 GLN A O 1
ATOM 763 N N . GLY A 1 95 ? 13.375 18.781 28.625 1 88.62 95 GLY A N 1
ATOM 764 C CA . GLY A 1 95 ? 14.43 19.438 27.875 1 88.62 95 GLY A CA 1
ATOM 765 C C . GLY A 1 95 ? 15.062 20.609 28.609 1 88.62 95 GLY A C 1
ATOM 766 O O . GLY A 1 95 ? 14.5 21.109 29.578 1 88.62 95 GLY A O 1
ATOM 767 N N . LYS A 1 96 ? 16.375 20.969 28.266 1 88.69 96 LYS A N 1
ATOM 768 C CA . LYS A 1 96 ? 17.047 22.141 28.828 1 88.69 96 LYS A CA 1
ATOM 769 C C . LYS A 1 96 ? 16.25 23.406 28.562 1 88.69 96 LYS A C 1
ATOM 771 O O . LYS A 1 96 ? 15.57 23.531 27.547 1 88.69 96 LYS A O 1
ATOM 776 N N . ALA A 1 97 ? 16.266 24.297 29.422 1 93.25 97 ALA A N 1
ATOM 777 C CA . ALA A 1 97 ? 15.578 25.594 29.297 1 93.25 97 ALA A CA 1
ATOM 778 C C . ALA A 1 97 ? 15.953 26.297 28 1 93.25 97 ALA A C 1
ATOM 780 O O . ALA A 1 97 ? 15.102 26.922 27.359 1 93.25 97 ALA A O 1
ATOM 781 N N . GLU A 1 98 ? 17.141 26.219 27.641 1 95 98 GLU A N 1
ATOM 782 C CA . GLU A 1 98 ? 17.625 26.891 26.438 1 95 98 GLU A CA 1
ATOM 783 C C . GLU A 1 98 ? 16.938 26.344 25.188 1 95 98 GLU A C 1
ATOM 785 O O . GLU A 1 98 ? 16.625 27.094 24.266 1 95 98 GLU A O 1
ATOM 790 N N . LEU A 1 99 ? 16.797 25 25.141 1 95.62 99 LEU A N 1
ATOM 791 C CA . LEU A 1 99 ? 16.125 24.391 24 1 95.62 99 LEU A CA 1
ATOM 792 C C . LEU A 1 99 ? 14.68 24.859 23.906 1 95.62 99 LEU A C 1
ATOM 794 O O . LEU A 1 99 ? 14.227 25.266 22.844 1 95.62 99 LEU A O 1
ATOM 798 N N . ASN A 1 100 ? 13.961 24.781 25 1 95.69 100 ASN A N 1
ATOM 799 C CA . ASN A 1 100 ? 12.562 25.188 25 1 95.69 100 ASN A CA 1
ATOM 800 C C . ASN A 1 100 ? 12.398 26.672 24.703 1 95.69 100 ASN A C 1
ATOM 802 O O . ASN A 1 100 ? 11.453 27.078 24.031 1 95.69 100 ASN A O 1
ATOM 806 N N . TYR A 1 101 ? 13.328 27.469 25.219 1 96.25 101 TYR A N 1
ATOM 807 C CA . TYR A 1 101 ? 13.344 28.891 24.875 1 96.25 101 TYR A CA 1
ATOM 808 C C . TYR A 1 101 ? 13.531 29.078 23.375 1 96.25 101 TYR A C 1
ATOM 810 O O . TYR A 1 101 ? 12.828 29.875 22.75 1 96.25 101 TYR A O 1
ATOM 818 N N . TYR A 1 102 ? 14.453 28.375 22.828 1 97.25 102 TYR A N 1
ATOM 819 C CA . TYR A 1 102 ? 14.742 28.438 21.406 1 97.25 102 TYR A CA 1
ATOM 820 C C . TYR A 1 102 ? 13.531 28.047 20.578 1 97.25 102 TYR A C 1
ATOM 822 O O . TYR A 1 102 ? 13.172 28.719 19.609 1 97.25 102 TYR A O 1
ATOM 830 N N . LEU A 1 103 ? 12.891 26.969 20.938 1 97.31 103 LEU A N 1
ATOM 831 C CA . LEU A 1 103 ? 11.727 26.469 20.219 1 97.31 103 LEU A CA 1
ATOM 832 C C . LEU A 1 103 ? 10.586 27.484 20.25 1 97.31 103 LEU A C 1
ATOM 834 O O . LEU A 1 103 ? 9.961 27.75 19.219 1 97.31 103 LEU A O 1
ATOM 838 N N . TRP A 1 104 ? 10.414 28.156 21.312 1 96.69 104 TRP A N 1
ATOM 839 C CA . TRP A 1 104 ? 9.289 29.062 21.531 1 96.69 104 TRP A CA 1
ATOM 840 C C . TRP A 1 104 ? 9.57 30.438 20.953 1 96.69 104 TRP A C 1
ATOM 842 O O . TRP A 1 104 ? 8.695 31.047 20.312 1 96.69 104 TRP A O 1
ATOM 852 N N . ASN A 1 105 ? 10.781 30.906 21.125 1 97.12 105 ASN A N 1
ATOM 853 C CA . ASN A 1 105 ? 11.039 32.344 20.891 1 97.12 105 ASN A CA 1
ATOM 854 C C . ASN A 1 105 ? 11.805 32.562 19.594 1 97.12 105 ASN A C 1
ATOM 856 O O . ASN A 1 105 ? 11.875 33.688 19.094 1 97.12 105 ASN A O 1
ATOM 860 N N . GLU A 1 106 ? 12.352 31.5 19.062 1 97.81 106 GLU A N 1
ATOM 861 C CA . GLU A 1 106 ? 13.094 31.625 17.812 1 97.81 106 GLU A CA 1
ATOM 862 C C . GLU A 1 106 ? 12.414 30.844 16.688 1 97.81 106 GLU A C 1
ATOM 864 O O . GLU A 1 106 ? 11.938 31.438 15.719 1 97.81 106 GLU A O 1
ATOM 869 N N . MET A 1 107 ? 12.32 29.578 16.875 1 98.31 107 MET A N 1
ATOM 870 C CA . MET A 1 107 ? 11.812 28.688 15.82 1 98.31 107 MET A CA 1
ATOM 871 C C . MET A 1 107 ? 10.359 29.016 15.492 1 98.31 107 MET A C 1
ATOM 873 O O . MET A 1 107 ? 10 29.188 14.328 1 98.31 107 MET A O 1
ATOM 877 N N . ALA A 1 108 ? 9.5 29.172 16.484 1 98.56 108 ALA A N 1
ATOM 878 C CA . ALA A 1 108 ? 8.062 29.312 16.266 1 98.56 108 ALA A CA 1
ATOM 879 C C . ALA A 1 108 ? 7.734 30.641 15.594 1 98.56 108 ALA A C 1
ATOM 881 O O . ALA A 1 108 ? 7.074 30.672 14.547 1 98.56 108 ALA A O 1
ATOM 882 N N . PRO A 1 109 ? 8.234 31.797 16.125 1 98.5 109 PRO A N 1
ATOM 883 C CA . PRO A 1 109 ? 7.938 33.062 15.453 1 98.5 109 PRO A CA 1
ATOM 884 C C . PRO A 1 109 ? 8.477 33.125 14.031 1 98.5 109 PRO A C 1
ATOM 886 O O . PRO A 1 109 ? 7.812 33.656 13.133 1 98.5 109 PRO A O 1
ATOM 889 N N . LYS A 1 110 ? 9.633 32.625 13.828 1 98.75 110 LYS A N 1
ATOM 890 C CA . LYS A 1 110 ? 10.211 32.625 12.484 1 98.75 110 LYS A CA 1
ATOM 891 C C . LYS A 1 110 ? 9.438 31.719 11.547 1 98.75 110 LYS A C 1
ATOM 893 O O . LYS A 1 110 ? 9.32 31.984 10.352 1 98.75 110 LYS A O 1
ATOM 898 N N . SER A 1 111 ? 8.891 30.594 12.07 1 98.81 111 SER A N 1
ATOM 899 C CA . SER A 1 111 ? 8 29.734 11.273 1 98.81 111 SER A CA 1
ATOM 900 C C . SER A 1 111 ? 6.773 30.5 10.805 1 98.81 111 SER A C 1
ATOM 902 O O . SER A 1 111 ? 6.355 30.375 9.656 1 98.81 111 SER A O 1
ATOM 904 N N . MET A 1 112 ? 6.23 31.344 11.68 1 98.75 112 MET A N 1
ATOM 905 C CA . MET A 1 112 ? 5.074 32.188 11.336 1 98.75 112 MET A CA 1
ATOM 906 C C . MET A 1 112 ? 5.43 33.188 10.258 1 98.75 112 MET A C 1
ATOM 908 O O . MET A 1 112 ? 4.664 33.406 9.312 1 98.75 112 MET A O 1
ATOM 912 N N . GLN A 1 113 ? 6.508 33.75 10.422 1 98.81 113 GLN A N 1
ATOM 913 C CA . GLN A 1 113 ? 6.953 34.75 9.461 1 98.81 113 GLN A CA 1
ATOM 914 C C . GLN A 1 113 ? 7.203 34.125 8.086 1 98.81 113 GLN A C 1
ATOM 916 O O . GLN A 1 113 ? 6.875 34.75 7.062 1 98.81 113 GLN A O 1
ATOM 921 N N . LEU A 1 114 ? 7.805 32.938 8.078 1 98.81 114 LEU A N 1
ATOM 922 C CA . LEU A 1 114 ? 8.039 32.25 6.828 1 98.81 114 LEU A CA 1
ATOM 923 C C . LEU A 1 114 ? 6.723 31.828 6.176 1 98.81 114 LEU A C 1
ATOM 925 O O . LEU A 1 114 ? 6.598 31.859 4.949 1 98.81 114 LEU A O 1
ATOM 929 N N . CYS A 1 115 ? 5.797 31.422 7.004 1 98.75 115 CYS A N 1
ATOM 930 C CA . CYS A 1 115 ? 4.465 31.078 6.504 1 98.75 115 CYS A CA 1
ATOM 931 C C . CYS A 1 115 ? 3.861 32.25 5.738 1 98.75 115 CYS A C 1
ATOM 933 O O . CYS A 1 115 ? 3.334 32.094 4.641 1 98.75 115 CYS A O 1
ATOM 935 N N . HIS A 1 116 ? 3.936 33.406 6.316 1 98.62 116 HIS A N 1
ATOM 936 C CA . HIS A 1 116 ? 3.443 34.625 5.68 1 98.62 116 HIS A CA 1
ATOM 937 C C . HIS A 1 116 ? 4.242 34.969 4.426 1 98.62 116 HIS A C 1
ATOM 939 O O . HIS A 1 116 ? 3.668 35.312 3.393 1 98.62 116 HIS A O 1
ATOM 945 N N . TYR A 1 117 ? 5.555 34.844 4.504 1 98.75 117 TYR A N 1
ATOM 946 C CA . TYR A 1 117 ? 6.434 35.125 3.375 1 98.75 117 TYR A CA 1
ATOM 947 C C . TYR A 1 117 ? 6.078 34.281 2.17 1 98.75 117 TYR A C 1
ATOM 949 O O . TYR A 1 117 ? 6.078 34.75 1.034 1 98.75 117 TYR A O 1
ATOM 957 N N . LEU A 1 118 ? 5.734 33.031 2.418 1 98.62 118 LEU A N 1
ATOM 958 C CA . LEU A 1 118 ? 5.43 32.062 1.358 1 98.62 118 LEU A CA 1
ATOM 959 C C . LEU A 1 118 ? 3.963 32.156 0.952 1 98.62 118 LEU A C 1
ATOM 961 O O . LEU A 1 118 ? 3.473 31.312 0.198 1 98.62 118 LEU A O 1
ATOM 965 N N . GLU A 1 119 ? 3.254 33.125 1.551 1 98.31 119 GLU A N 1
ATOM 966 C CA . GLU A 1 119 ? 1.849 33.406 1.26 1 98.31 119 GLU A CA 1
ATOM 967 C C . GLU A 1 119 ? 0.972 32.219 1.605 1 98.31 119 GLU A C 1
ATOM 969 O O . GLU A 1 119 ? 0.024 31.891 0.881 1 98.31 119 GLU A O 1
ATOM 974 N N . CYS A 1 120 ? 1.359 31.453 2.605 1 98.56 120 CYS A N 1
ATOM 975 C CA . CYS A 1 120 ? 0.647 30.297 3.129 1 98.56 120 CYS A CA 1
ATOM 976 C C . CYS A 1 120 ? -0.324 30.703 4.23 1 98.56 120 CYS A C 1
ATOM 978 O O . CYS A 1 120 ? 0.06 31.391 5.184 1 98.56 120 CYS A O 1
ATOM 980 N N . PRO A 1 121 ? -1.562 30.344 4.148 1 98.44 121 PRO A N 1
ATOM 981 C CA . PRO A 1 121 ? -2.549 30.844 5.109 1 98.44 121 PRO A CA 1
ATOM 982 C C . PRO A 1 121 ? -2.607 30 6.383 1 98.44 121 PRO A C 1
ATOM 984 O O . PRO A 1 121 ? -3.158 30.438 7.395 1 98.44 121 PRO A O 1
ATOM 987 N N . TYR A 1 122 ? -2.125 28.797 6.34 1 98.88 122 TYR A N 1
ATOM 988 C CA . TYR A 1 122 ? -2.312 27.891 7.457 1 98.88 122 TYR A CA 1
ATOM 989 C C . TYR A 1 122 ? -0.98 27.312 7.918 1 98.88 122 TYR A C 1
ATOM 991 O O . TYR A 1 122 ? -0.135 26.953 7.094 1 98.88 122 TYR A O 1
ATOM 999 N N . ILE A 1 123 ? -0.721 27.203 9.188 1 98.88 123 ILE A N 1
ATOM 1000 C CA . ILE A 1 123 ? 0.446 26.531 9.734 1 98.88 123 ILE A CA 1
ATOM 1001 C C . ILE A 1 123 ? 0.006 25.531 10.805 1 98.88 123 ILE A C 1
ATOM 1003 O O . ILE A 1 123 ? -0.73 25.891 11.727 1 98.88 123 ILE A O 1
ATOM 1007 N N . VAL A 1 124 ? 0.393 24.281 10.633 1 98.94 124 VAL A N 1
ATOM 1008 C CA . VAL A 1 124 ? 0.01 23.203 11.531 1 98.94 124 VAL A CA 1
ATOM 1009 C C . VAL A 1 124 ? 1.006 23.109 12.688 1 98.94 124 VAL A C 1
ATOM 1011 O O . VAL A 1 124 ? 2.217 23.203 12.477 1 98.94 124 VAL A O 1
ATOM 1014 N N . ILE A 1 125 ? 0.505 22.953 13.906 1 98.5 125 ILE A N 1
ATOM 1015 C CA . ILE A 1 125 ? 1.346 22.703 15.07 1 98.5 125 ILE A CA 1
ATOM 1016 C C . ILE A 1 125 ? 0.848 21.469 15.82 1 98.5 125 ILE A C 1
ATOM 1018 O O . ILE A 1 125 ? -0.329 21.109 15.727 1 98.5 125 ILE A O 1
ATOM 1022 N N . HIS A 1 126 ? 1.74 20.812 16.547 1 97.19 126 HIS A N 1
ATOM 1023 C CA . HIS A 1 126 ? 1.372 19.734 17.453 1 97.19 126 HIS A CA 1
ATOM 1024 C C . HIS A 1 126 ? 1.065 20.281 18.844 1 97.19 126 HIS A C 1
ATOM 1026 O O . HIS A 1 126 ? 1.77 21.172 19.344 1 97.19 126 HIS A O 1
ATOM 1032 N N . GLY A 1 127 ? 0.026 19.828 19.406 1 93.44 127 GLY A N 1
ATOM 1033 C CA . GLY A 1 127 ? -0.13 20.031 20.828 1 93.44 127 GLY A CA 1
ATOM 1034 C C . GLY A 1 127 ? 0.953 19.359 21.656 1 93.44 127 GLY A C 1
ATOM 1035 O O . GLY A 1 127 ? 1.637 18.453 21.172 1 93.44 127 GLY A O 1
ATOM 1036 N N . PHE A 1 128 ? 1.076 19.891 22.875 1 91.75 128 PHE A N 1
ATOM 1037 C CA . PHE A 1 128 ? 2.111 19.344 23.734 1 91.75 128 PHE A CA 1
ATOM 1038 C C . PHE A 1 128 ? 1.677 18 24.312 1 91.75 128 PHE A C 1
ATOM 1040 O O . PHE A 1 128 ? 0.562 17.859 24.828 1 91.75 128 PHE A O 1
ATOM 1047 N N . LYS A 1 129 ? 2.498 16.953 24.219 1 89 129 LYS A N 1
ATOM 1048 C CA . LYS A 1 129 ? 2.219 15.664 24.828 1 89 129 LYS A CA 1
ATOM 1049 C C . LYS A 1 129 ? 2.758 15.602 26.25 1 89 129 LYS A C 1
ATOM 1051 O O . LYS A 1 129 ? 3.842 15.07 26.5 1 89 129 LYS A O 1
ATOM 1056 N N . LEU A 1 130 ? 1.946 16.156 27.188 1 82.19 130 LEU A N 1
ATOM 1057 C CA . LEU A 1 130 ? 2.463 16.375 28.531 1 82.19 130 LEU A CA 1
ATOM 1058 C C . LEU A 1 130 ? 1.537 15.766 29.578 1 82.19 130 LEU A C 1
ATOM 1060 O O . LEU A 1 130 ? 1.779 15.898 30.781 1 82.19 130 LEU A O 1
ATOM 1064 N N . ALA A 1 131 ? 0.531 15.156 29.141 1 80.44 131 ALA A N 1
ATOM 1065 C CA . ALA A 1 131 ? -0.453 14.672 30.109 1 80.44 131 ALA A CA 1
ATOM 1066 C C . ALA A 1 131 ? 0.2 13.766 31.141 1 80.44 131 ALA A C 1
ATOM 1068 O O . ALA A 1 131 ? -0.137 13.828 32.344 1 80.44 131 ALA A O 1
ATOM 1069 N N . TYR A 1 132 ? 1.044 12.938 30.766 1 79.44 132 TYR A N 1
ATOM 1070 C CA . TYR A 1 132 ? 1.741 12.047 31.672 1 79.44 132 TYR A CA 1
ATOM 1071 C C . TYR A 1 132 ? 2.584 12.836 32.656 1 79.44 132 TYR A C 1
ATOM 1073 O O . TYR A 1 132 ? 2.604 12.523 33.875 1 79.44 132 TYR A O 1
ATOM 1081 N N . PHE A 1 133 ? 3.158 13.906 32.281 1 82.88 133 PHE A N 1
ATOM 1082 C CA . PHE A 1 133 ? 4.082 14.688 33.094 1 82.88 133 PHE A CA 1
ATOM 1083 C C . PHE A 1 133 ? 3.326 15.625 34 1 82.88 133 PHE A C 1
ATOM 1085 O O . PHE A 1 133 ? 3.744 15.844 35.156 1 82.88 133 PHE A O 1
ATOM 1092 N N . LEU A 1 134 ? 2.168 16.094 33.438 1 86.81 134 LEU A N 1
ATOM 1093 C CA . LEU A 1 134 ? 1.452 17.109 34.188 1 86.81 134 LEU A CA 1
ATOM 1094 C C . LEU A 1 134 ? 0.283 16.5 34.969 1 86.81 134 LEU A C 1
ATOM 1096 O O . LEU A 1 134 ? -0.269 17.141 35.875 1 86.81 134 LEU A O 1
ATOM 1100 N N . GLY A 1 135 ? -0.083 15.305 34.594 1 85.44 135 GLY A N 1
ATOM 1101 C CA . GLY A 1 135 ? -1.044 14.539 35.375 1 85.44 135 GLY A CA 1
ATOM 1102 C C . GLY A 1 135 ? -2.459 14.641 34.844 1 85.44 135 GLY A C 1
ATOM 1103 O O . GLY A 1 135 ? -3.367 13.977 35.344 1 85.44 135 GLY A O 1
ATOM 1104 N N . SER A 1 136 ? -2.646 15.594 33.875 1 89.06 136 SER A N 1
ATOM 1105 C CA . SER A 1 136 ? -4 15.688 33.344 1 89.06 136 SER A CA 1
ATOM 1106 C C . SER A 1 136 ? -3.998 16.25 31.922 1 89.06 136 SER A C 1
ATOM 1108 O O . SER A 1 136 ? -3.088 17 31.547 1 89.06 136 SER A O 1
ATOM 1110 N N . GLU A 1 137 ? -5.031 15.977 31.188 1 90 137 GLU A N 1
ATOM 1111 C CA . GLU A 1 137 ? -5.25 16.516 29.844 1 90 137 GLU A CA 1
ATOM 1112 C C . GLU A 1 137 ? -5.48 18.031 29.891 1 90 137 GLU A C 1
ATOM 1114 O O . GLU A 1 137 ? -5.008 18.766 29.031 1 90 137 GLU A O 1
ATOM 1119 N N . ASP A 1 138 ? -6.176 18.422 30.922 1 92.75 138 ASP A N 1
ATOM 1120 C CA . ASP A 1 138 ? -6.469 19.844 31.062 1 92.75 138 ASP A CA 1
ATOM 1121 C C . ASP A 1 138 ? -5.188 20.641 31.266 1 92.75 138 ASP A C 1
ATOM 1123 O O . ASP A 1 138 ? -5.039 21.734 30.719 1 92.75 138 ASP A O 1
ATOM 1127 N N . ALA A 1 139 ? -4.32 20.109 32.094 1 92.88 139 ALA A N 1
ATOM 1128 C CA . ALA A 1 139 ? -3.039 20.781 32.281 1 92.88 139 ALA A CA 1
ATOM 1129 C C . ALA A 1 139 ? -2.205 20.797 31.016 1 92.88 139 ALA A C 1
ATOM 1131 O O . ALA A 1 139 ? -1.517 21.781 30.734 1 92.88 139 ALA A O 1
ATOM 1132 N N . GLU A 1 140 ? -2.246 19.734 30.297 1 93.88 140 GLU A N 1
ATOM 1133 C CA . GLU A 1 140 ? -1.584 19.625 29 1 93.88 140 GLU A CA 1
ATOM 1134 C C . GLU A 1 140 ? -2.092 20.703 28.047 1 93.88 140 GLU A C 1
ATOM 1136 O O . GLU A 1 140 ? -1.299 21.391 27.406 1 93.88 140 GLU A O 1
ATOM 1141 N N . TRP A 1 141 ? -3.383 20.828 28.016 1 95.38 141 TRP A N 1
ATOM 1142 C CA . TRP A 1 141 ? -3.975 21.828 27.141 1 95.38 141 TRP A CA 1
ATOM 1143 C C . TRP A 1 141 ? -3.592 23.234 27.562 1 95.38 141 TRP A C 1
ATOM 1145 O O . TRP A 1 141 ? -3.35 24.109 26.734 1 95.38 141 TRP A O 1
ATOM 1155 N N . ALA A 1 142 ? -3.592 23.453 28.812 1 95.69 142 ALA A N 1
ATOM 1156 C CA . ALA A 1 142 ? -3.248 24.781 29.297 1 95.69 142 ALA A CA 1
ATOM 1157 C C . ALA A 1 142 ? -1.874 25.219 28.797 1 95.69 142 ALA A C 1
ATOM 1159 O O . ALA A 1 142 ? -1.673 26.391 28.453 1 95.69 142 ALA A O 1
ATOM 1160 N N . GLU A 1 143 ? -0.982 24.312 28.812 1 95 143 GLU A N 1
ATOM 1161 C CA . GLU A 1 143 ? 0.352 24.609 28.312 1 95 143 GLU A CA 1
ATOM 1162 C C . GLU A 1 143 ? 0.332 24.844 26.797 1 95 143 GLU A C 1
ATOM 1164 O O . GLU A 1 143 ? 1.001 25.75 26.297 1 95 143 GLU A O 1
ATOM 1169 N N . THR A 1 144 ? -0.401 24.016 26.078 1 97.12 144 THR A N 1
ATOM 1170 C CA . THR A 1 144 ? -0.562 24.188 24.641 1 97.12 144 THR A CA 1
ATOM 1171 C C . THR A 1 144 ? -1.195 25.547 24.328 1 97.12 144 THR A C 1
ATOM 1173 O O . THR A 1 144 ? -0.747 26.25 23.422 1 97.12 144 THR A O 1
ATOM 1176 N N . GLU A 1 145 ? -2.232 25.844 25.078 1 97.69 145 GLU A N 1
ATOM 1177 C CA . GLU A 1 145 ? -2.953 27.094 24.875 1 97.69 145 GLU A CA 1
ATOM 1178 C C . GLU A 1 145 ? -2.057 28.297 25.156 1 97.69 145 GLU A C 1
ATOM 1180 O O . GLU A 1 145 ? -2.184 29.344 24.5 1 97.69 145 GLU A O 1
ATOM 1185 N N . ARG A 1 146 ? -1.172 28.219 26.156 1 97.44 146 ARG A N 1
ATOM 1186 C CA . ARG A 1 146 ? -0.201 29.281 26.406 1 97.44 146 ARG A CA 1
ATOM 1187 C C . ARG A 1 146 ? 0.637 29.562 25.172 1 97.44 146 ARG A C 1
ATOM 1189 O O . ARG A 1 146 ? 0.908 30.719 24.844 1 97.44 146 ARG A O 1
ATOM 1196 N N . PHE A 1 147 ? 1.053 28.516 24.562 1 97.62 147 PHE A N 1
ATOM 1197 C CA . PHE A 1 147 ? 1.846 28.625 23.344 1 97.62 147 PHE A CA 1
ATOM 1198 C C . PHE A 1 147 ? 1.031 29.266 22.219 1 97.62 147 PHE A C 1
ATOM 1200 O O . PHE A 1 147 ? 1.531 30.125 21.5 1 97.62 147 PHE A O 1
ATOM 1207 N N . ILE A 1 148 ? -0.225 28.875 22.078 1 98.44 148 ILE A N 1
ATOM 1208 C CA . ILE A 1 148 ? -1.117 29.422 21.062 1 98.44 148 ILE A CA 1
ATOM 1209 C C . ILE A 1 148 ? -1.319 30.906 21.312 1 98.44 148 ILE A C 1
ATOM 1211 O O . ILE A 1 148 ? -1.238 31.719 20.375 1 98.44 148 ILE A O 1
ATOM 1215 N N . HIS A 1 149 ? -1.514 31.266 22.562 1 98.5 149 HIS A N 1
ATOM 1216 C CA . HIS A 1 149 ? -1.688 32.688 22.906 1 98.5 149 HIS A CA 1
ATOM 1217 C C . HIS A 1 149 ? -0.423 33.469 22.609 1 98.5 149 HIS A C 1
ATOM 1219 O O . HIS A 1 149 ? -0.499 34.656 22.234 1 98.5 149 HIS A O 1
ATOM 1225 N N . TYR A 1 150 ? 0.648 32.812 22.844 1 98.31 150 TYR A N 1
ATOM 1226 C CA . TYR A 1 150 ? 1.919 33.438 22.531 1 98.31 150 TYR A CA 1
ATOM 1227 C C . TYR A 1 150 ? 2.004 33.812 21.047 1 98.31 150 TYR A C 1
ATOM 1229 O O . TYR A 1 150 ? 2.471 34.875 20.688 1 98.31 150 TYR A O 1
ATOM 1237 N N . LEU A 1 151 ? 1.513 32.938 20.141 1 98.44 151 LEU A N 1
ATOM 1238 C CA . LEU A 1 151 ? 1.646 33.094 18.703 1 98.44 151 LEU A CA 1
ATOM 1239 C C . LEU A 1 151 ? 0.453 33.875 18.125 1 98.44 151 LEU A C 1
ATOM 1241 O O . LEU A 1 151 ? 0.534 34.406 17.031 1 98.44 151 LEU A O 1
ATOM 1245 N N . ALA A 1 152 ? -0.696 33.906 18.797 1 98.5 152 ALA A N 1
ATOM 1246 C CA . ALA A 1 152 ? -1.984 34.344 18.25 1 98.5 152 ALA A CA 1
ATOM 1247 C C . ALA A 1 152 ? -1.92 35.781 17.781 1 98.5 152 ALA A C 1
ATOM 1249 O O . ALA A 1 152 ? -2.457 36.125 16.719 1 98.5 152 ALA A O 1
ATOM 1250 N N . PRO A 1 153 ? -1.316 36.719 18.562 1 98.56 153 PRO A N 1
ATOM 1251 C CA . PRO A 1 153 ? -1.233 38.094 18.047 1 98.56 153 PRO A CA 1
ATOM 1252 C C . PRO A 1 153 ? -0.507 38.188 16.703 1 98.56 153 PRO A C 1
ATOM 1254 O O . PRO A 1 153 ? -0.945 38.906 15.812 1 98.56 153 PRO A O 1
ATOM 1257 N N . MET A 1 154 ? 0.59 37.469 16.625 1 98.56 154 MET A N 1
ATOM 1258 C CA . MET A 1 154 ? 1.333 37.469 15.367 1 98.56 154 MET A CA 1
ATOM 1259 C C . MET A 1 154 ? 0.499 36.812 14.258 1 98.56 154 MET A C 1
ATOM 1261 O O . MET A 1 154 ? 0.521 37.281 13.117 1 98.56 154 MET A O 1
ATOM 1265 N N . ALA A 1 155 ? -0.159 35.719 14.578 1 98.75 155 ALA A N 1
ATOM 1266 C CA . ALA A 1 155 ? -1.04 35.062 13.617 1 98.75 155 ALA A CA 1
ATOM 1267 C C . ALA A 1 155 ? -2.074 36.031 13.062 1 98.75 155 ALA A C 1
ATOM 1269 O O . ALA A 1 155 ? -2.287 36.094 11.852 1 98.75 155 ALA A O 1
ATOM 1270 N N . LYS A 1 156 ? -2.73 36.781 13.938 1 98.56 156 LYS A N 1
ATOM 1271 C CA . LYS A 1 156 ? -3.727 37.781 13.539 1 98.56 156 LYS A CA 1
ATOM 1272 C C . LYS A 1 156 ? -3.111 38.844 12.641 1 98.56 156 LYS A C 1
ATOM 1274 O O . LYS A 1 156 ? -3.674 39.188 11.594 1 98.56 156 LYS A O 1
ATOM 1279 N N . GLU A 1 157 ? -2.012 39.312 13.055 1 98.56 157 GLU A N 1
ATOM 1280 C CA . GLU A 1 157 ? -1.336 40.344 12.312 1 98.56 157 GLU A CA 1
ATOM 1281 C C . GLU A 1 157 ? -0.943 39.875 10.914 1 98.56 157 GLU A C 1
ATOM 1283 O O . GLU A 1 157 ? -1.102 40.625 9.938 1 98.56 157 GLU A O 1
ATOM 1288 N N . LEU A 1 158 ? -0.431 38.656 10.789 1 98.44 158 LEU A N 1
ATOM 1289 C CA . LEU A 1 158 ? 0.119 38.156 9.547 1 98.44 158 LEU A CA 1
ATOM 1290 C C . LEU A 1 158 ? -0.972 37.5 8.695 1 98.44 158 LEU A C 1
ATOM 1292 O O . LEU A 1 158 ? -0.738 37.156 7.539 1 98.44 158 LEU A O 1
ATOM 1296 N N . GLY A 1 159 ? -2.176 37.281 9.25 1 98.06 159 GLY A N 1
ATOM 1297 C CA . GLY A 1 159 ? -3.25 36.625 8.539 1 98.06 159 GLY A CA 1
ATOM 1298 C C . GLY A 1 159 ? -3.031 35.125 8.398 1 98.06 159 GLY A C 1
ATOM 1299 O O . GLY A 1 159 ? -3.32 34.531 7.352 1 98.06 159 GLY A O 1
ATOM 1300 N N . VAL A 1 160 ? -2.391 34.531 9.352 1 98.56 160 VAL A N 1
ATOM 1301 C CA . VAL A 1 160 ? -2.113 33.094 9.375 1 98.56 160 VAL A CA 1
ATOM 1302 C C . VAL A 1 160 ? -3.014 32.406 10.398 1 98.56 160 VAL A C 1
ATOM 1304 O O . VAL A 1 160 ? -3.238 32.938 11.492 1 98.56 160 VAL A O 1
ATOM 1307 N N . THR A 1 161 ? -3.604 31.359 10.086 1 98.88 161 THR A N 1
ATOM 1308 C CA . THR A 1 161 ? -4.352 30.531 11.031 1 98.88 161 THR A CA 1
ATOM 1309 C C . THR A 1 161 ? -3.5 29.375 11.523 1 98.88 161 THR A C 1
ATOM 1311 O O . THR A 1 161 ? -2.953 28.609 10.727 1 98.88 161 THR A O 1
ATOM 1314 N N . ILE A 1 162 ? -3.332 29.266 12.789 1 98.88 162 ILE A N 1
ATOM 1315 C CA . ILE A 1 162 ? -2.658 28.141 13.422 1 98.88 162 ILE A CA 1
ATOM 1316 C C . ILE A 1 162 ? -3.609 26.953 13.5 1 98.88 162 ILE A C 1
ATOM 1318 O O . ILE A 1 162 ? -4.734 27.078 13.984 1 98.88 162 ILE A O 1
ATOM 1322 N N . CYS A 1 163 ? -3.213 25.812 13.008 1 98.94 163 CYS A N 1
ATOM 1323 C CA . CYS A 1 163 ? -4.074 24.641 13.008 1 98.94 163 CYS A CA 1
ATOM 1324 C C . CYS A 1 163 ? -3.523 23.562 13.93 1 98.94 163 CYS A C 1
ATOM 1326 O O . CYS A 1 163 ? -2.445 23.016 13.688 1 98.94 163 CYS A O 1
ATOM 1328 N N . ILE A 1 164 ? -4.266 23.266 14.961 1 98.62 164 ILE A N 1
ATOM 1329 C CA . ILE A 1 164 ? -3.887 22.172 15.852 1 98.62 164 ILE A CA 1
ATOM 1330 C C . ILE A 1 164 ? -4.336 20.844 15.242 1 98.62 164 ILE A C 1
ATOM 1332 O O . ILE A 1 164 ? -5.344 20.781 14.531 1 98.62 164 ILE A O 1
ATOM 1336 N N . GLU A 1 165 ? -3.629 19.781 15.586 1 98.62 165 GLU A N 1
ATOM 1337 C CA . GLU A 1 165 ? -3.785 18.484 14.938 1 98.62 165 GLU A CA 1
ATOM 1338 C C . GLU A 1 165 ? -4.156 17.406 15.938 1 98.62 165 GLU A C 1
ATOM 1340 O O . GLU A 1 165 ? -3.652 17.391 17.062 1 98.62 165 GLU A O 1
ATOM 1345 N N . ASN A 1 166 ? -5.078 16.484 15.547 1 98.5 166 ASN A N 1
ATOM 1346 C CA . ASN A 1 166 ? -5.289 15.312 16.391 1 98.5 166 ASN A CA 1
ATOM 1347 C C . ASN A 1 166 ? -4.062 14.406 16.391 1 98.5 166 ASN A C 1
ATOM 1349 O O . ASN A 1 166 ? -3.596 13.977 15.336 1 98.5 166 ASN A O 1
ATOM 1353 N N . LEU A 1 167 ? -3.598 14.164 17.594 1 97.69 167 LEU A N 1
ATOM 1354 C CA . LEU A 1 167 ? -2.387 13.367 17.75 1 97.69 167 LEU A CA 1
ATOM 1355 C C . LEU A 1 167 ? -2.682 12.07 18.5 1 97.69 167 LEU A C 1
ATOM 1357 O O . LEU A 1 167 ? -3.82 11.828 18.906 1 97.69 167 LEU A O 1
ATOM 1361 N N . TYR A 1 168 ? -1.671 11.172 18.562 1 95.62 168 TYR A N 1
ATOM 1362 C CA . TYR A 1 168 ? -1.746 9.953 19.359 1 95.62 168 TYR A CA 1
ATOM 1363 C C . TYR A 1 168 ? -0.6 9.891 20.359 1 95.62 168 TYR A C 1
ATOM 1365 O O . TYR A 1 168 ? 0.371 10.641 20.266 1 95.62 168 TYR A O 1
ATOM 1373 N N . ASP A 1 169 ? -0.854 9.117 21.375 1 91.56 169 ASP A N 1
ATOM 1374 C CA . ASP A 1 169 ? 0.189 8.82 22.344 1 91.56 169 ASP A CA 1
ATOM 1375 C C . ASP A 1 169 ? 0.395 7.316 22.5 1 91.56 169 ASP A C 1
ATOM 1377 O O . ASP A 1 169 ? -0.421 6.523 22.031 1 91.56 169 ASP A O 1
ATOM 1381 N N . SER A 1 170 ? 1.593 7.008 22.953 1 86.88 170 SER A N 1
ATOM 1382 C CA . SER A 1 170 ? 1.893 5.621 23.297 1 86.88 170 SER A CA 1
ATOM 1383 C C . SER A 1 170 ? 2.221 5.488 24.781 1 86.88 170 SER A C 1
ATOM 1385 O O . SER A 1 170 ? 3.193 6.074 25.266 1 86.88 170 SER A O 1
ATOM 1387 N N . ILE A 1 171 ? 1.37 4.801 25.516 1 83.94 171 ILE A N 1
ATOM 1388 C CA . ILE A 1 171 ? 1.573 4.562 26.938 1 83.94 171 ILE A CA 1
ATOM 1389 C C . ILE A 1 171 ? 1.726 3.064 27.188 1 83.94 171 ILE A C 1
ATOM 1391 O O . ILE A 1 171 ? 0.792 2.291 26.969 1 83.94 171 ILE A O 1
ATOM 1395 N N . ASN A 1 172 ? 2.871 2.643 27.703 1 83.44 172 ASN A N 1
ATOM 1396 C CA . ASN A 1 172 ? 3.172 1.246 28 1 83.44 172 ASN A CA 1
ATOM 1397 C C . ASN A 1 172 ? 2.92 0.348 26.797 1 83.44 172 ASN A C 1
ATOM 1399 O O . ASN A 1 172 ? 2.271 -0.693 26.906 1 83.44 172 ASN A O 1
ATOM 1403 N N . GLY A 1 173 ? 3.232 0.827 25.625 1 81.88 173 GLY A N 1
ATOM 1404 C CA . GLY A 1 173 ? 3.154 0.019 24.422 1 81.88 173 GLY A CA 1
ATOM 1405 C C . GLY A 1 173 ? 1.782 0.048 23.766 1 81.88 173 GLY A C 1
ATOM 1406 O O . GLY A 1 173 ? 1.562 -0.596 22.734 1 81.88 173 GLY A O 1
ATOM 1407 N N . HIS A 1 174 ? 0.885 0.792 24.359 1 87.25 174 HIS A N 1
ATOM 1408 C CA . HIS A 1 174 ? -0.464 0.881 23.812 1 87.25 174 HIS A CA 1
ATOM 1409 C C . HIS A 1 174 ? -0.734 2.268 23.234 1 87.25 174 HIS A C 1
ATOM 1411 O O . HIS A 1 174 ? -0.396 3.279 23.859 1 87.25 174 HIS A O 1
ATOM 1417 N N . LEU A 1 175 ? -1.381 2.24 22.094 1 90.81 175 LEU A N 1
ATOM 1418 C CA . LEU A 1 175 ? -1.77 3.502 21.469 1 90.81 175 LEU A CA 1
ATOM 1419 C C . LEU A 1 175 ? -3.045 4.047 22.109 1 90.81 175 LEU A C 1
ATOM 1421 O O . LEU A 1 175 ? -4.012 3.309 22.297 1 90.81 175 LEU A O 1
ATOM 1425 N N . VAL A 1 176 ? -2.953 5.301 22.469 1 92 176 VAL A N 1
ATOM 1426 C CA . VAL A 1 176 ? -4.109 5.953 23.062 1 92 176 VAL A CA 1
ATOM 1427 C C . VAL A 1 176 ? -4.324 7.32 22.422 1 92 176 VAL A C 1
ATOM 1429 O O . VAL A 1 176 ? -3.436 7.84 21.734 1 92 176 VAL A O 1
ATOM 1432 N N . GLU A 1 177 ? -5.531 7.863 22.656 1 94.19 177 GLU A N 1
ATOM 1433 C CA . GLU A 1 177 ? -5.809 9.219 22.188 1 94.19 177 GLU A CA 1
ATOM 1434 C C . GLU A 1 177 ? -4.832 10.219 22.797 1 94.19 177 GLU A C 1
ATOM 1436 O O . GLU A 1 177 ? -4.512 10.141 23.984 1 94.19 177 GLU A O 1
ATOM 1441 N N . GLY A 1 178 ? -4.25 11.062 21.906 1 94.38 178 GLY A N 1
ATOM 1442 C CA . GLY A 1 178 ? -3.398 12.156 22.344 1 94.38 178 GLY A CA 1
ATOM 1443 C C . GLY A 1 178 ? -4.098 13.508 22.312 1 94.38 178 GLY A C 1
ATOM 1444 O O . GLY A 1 178 ? -5.324 13.578 22.406 1 94.38 178 GLY A O 1
ATOM 1445 N N . PRO A 1 179 ? -3.297 14.516 22.25 1 94.38 179 PRO A N 1
ATOM 1446 C CA . PRO A 1 179 ? -3.879 15.859 22.188 1 94.38 179 PRO A CA 1
ATOM 1447 C C . PRO A 1 179 ? -4.852 16.031 21.016 1 94.38 179 PRO A C 1
ATOM 1449 O O . PRO A 1 179 ? -4.613 15.5 19.938 1 94.38 179 PRO A O 1
ATOM 1452 N N . CYS A 1 180 ? -5.992 16.734 21.297 1 96.38 180 CYS A N 1
ATOM 1453 C CA . CYS A 1 180 ? -6.918 17.266 20.297 1 96.38 180 CYS A CA 1
ATOM 1454 C C . CYS A 1 180 ? -7.723 16.141 19.656 1 96.38 180 CYS A C 1
ATOM 1456 O O . CYS A 1 180 ? -8.117 16.25 18.484 1 96.38 180 CYS A O 1
ATOM 1458 N N . CYS A 1 181 ? -7.965 15.07 20.438 1 96.88 181 CYS A N 1
ATOM 1459 C CA . CYS A 1 181 ? -8.758 13.961 19.922 1 96.88 181 CYS A CA 1
ATOM 1460 C C . CYS A 1 181 ? -10.203 14.062 20.391 1 96.88 181 CYS A C 1
ATOM 1462 O O . CYS A 1 181 ? -11.078 13.367 19.875 1 96.88 181 CYS A O 1
ATOM 1464 N N . ASN A 1 182 ? -10.469 14.883 21.375 1 96.81 182 ASN A N 1
ATOM 1465 C CA . ASN A 1 182 ? -11.836 15.117 21.844 1 96.81 182 ASN A CA 1
ATOM 1466 C C . ASN A 1 182 ? -12.484 16.281 21.094 1 96.81 182 ASN A C 1
ATOM 1468 O O . ASN A 1 182 ? -12.211 17.453 21.391 1 96.81 182 ASN A O 1
ATOM 1472 N N . VAL A 1 183 ? -13.359 16 20.234 1 98.25 183 VAL A N 1
ATOM 1473 C CA . VAL A 1 183 ? -13.859 16.984 19.281 1 98.25 183 VAL A CA 1
ATOM 1474 C C . VAL A 1 183 ? -14.742 18 20.016 1 98.25 183 VAL A C 1
ATOM 1476 O O . VAL A 1 183 ? -14.773 19.188 19.656 1 98.25 183 VAL A O 1
ATOM 1479 N N . ASP A 1 184 ? -15.445 17.578 21.031 1 97.94 184 ASP A N 1
ATOM 1480 C CA . ASP A 1 184 ? -16.266 18.516 21.797 1 97.94 184 ASP A CA 1
ATOM 1481 C C . ASP A 1 184 ? -15.414 19.578 22.469 1 97.94 184 ASP A C 1
ATOM 1483 O O . ASP A 1 184 ? -15.734 20.766 22.422 1 97.94 184 ASP A O 1
ATOM 1487 N N . LYS A 1 185 ? -14.359 19.188 23.047 1 97.81 185 LYS A N 1
ATOM 1488 C CA . LYS A 1 185 ? -13.461 20.125 23.719 1 97.81 185 LYS A CA 1
ATOM 1489 C C . LYS A 1 185 ? -12.758 21.031 22.703 1 97.81 185 LYS A C 1
ATOM 1491 O O . LYS A 1 185 ? -12.602 22.234 22.938 1 97.81 185 LYS A O 1
ATOM 1496 N N . ILE A 1 186 ? -12.352 20.453 21.609 1 97.56 186 ILE A N 1
ATOM 1497 C CA . ILE A 1 186 ? -11.555 21.203 20.641 1 97.56 186 ILE A CA 1
ATOM 1498 C C . ILE A 1 186 ? -12.422 22.266 19.984 1 97.56 186 ILE A C 1
ATOM 1500 O O . ILE A 1 186 ? -11.961 23.391 19.75 1 97.56 186 ILE A O 1
ATOM 1504 N N . THR A 1 187 ? -13.672 21.891 19.656 1 98.62 187 THR A N 1
ATOM 1505 C CA . THR A 1 187 ? -14.555 22.875 19.031 1 98.62 187 THR A CA 1
ATOM 1506 C C . THR A 1 187 ? -14.773 24.078 19.953 1 98.62 187 THR A C 1
ATOM 1508 O O . THR A 1 187 ? -14.703 25.219 19.5 1 98.62 187 THR A O 1
ATOM 1511 N N . GLU A 1 188 ? -14.977 23.75 21.203 1 98.5 188 GLU A N 1
ATOM 1512 C CA . GLU A 1 188 ? -15.148 24.812 22.172 1 98.5 188 GLU A CA 1
ATOM 1513 C C . GLU A 1 188 ? -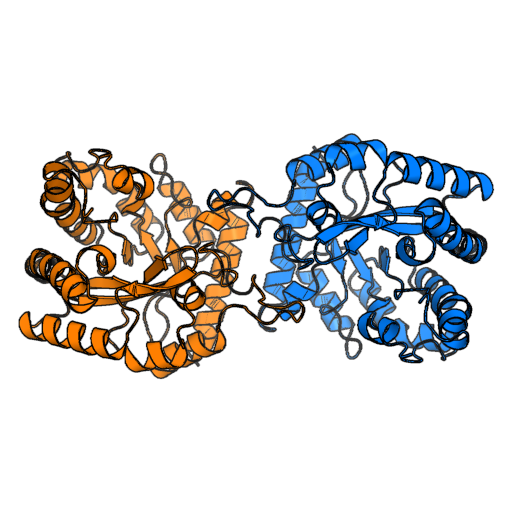13.891 25.672 22.297 1 98.5 188 GLU A C 1
ATOM 1515 O O . GLU A 1 188 ? -13.969 26.906 22.328 1 98.5 188 GLU A O 1
ATOM 1520 N N . ARG A 1 189 ? -12.781 25.078 22.375 1 98.38 189 ARG A N 1
ATOM 1521 C CA . ARG A 1 189 ? -11.5 25.75 22.547 1 98.38 189 ARG A CA 1
ATOM 1522 C C . ARG A 1 189 ? -11.195 26.641 21.359 1 98.38 189 ARG A C 1
ATOM 1524 O O . ARG A 1 189 ? -10.758 27.781 21.531 1 98.38 189 ARG A O 1
ATOM 1531 N N . ILE A 1 190 ? -11.445 26.172 20.141 1 98.81 190 ILE A N 1
ATOM 1532 C CA . ILE A 1 190 ? -11.203 26.938 18.922 1 98.81 190 ILE A CA 1
ATOM 1533 C C . ILE A 1 190 ? -12.102 28.172 18.906 1 98.81 190 ILE A C 1
ATOM 1535 O O . ILE A 1 190 ? -11.625 29.297 18.672 1 98.81 190 ILE A O 1
ATOM 1539 N N . ASP A 1 191 ? -13.375 27.984 19.203 1 98.81 191 ASP A N 1
ATOM 1540 C CA . ASP A 1 191 ? -14.328 29.094 19.172 1 98.81 191 ASP A CA 1
ATOM 1541 C C . ASP A 1 191 ? -13.961 30.141 20.219 1 98.81 191 ASP A C 1
ATOM 1543 O O . ASP A 1 191 ? -13.984 31.344 19.938 1 98.81 191 ASP A O 1
ATOM 1547 N N . ARG A 1 192 ? -13.625 29.641 21.375 1 98.62 192 ARG A N 1
ATOM 1548 C CA . ARG A 1 192 ? -13.289 30.547 22.469 1 98.62 192 ARG A CA 1
ATOM 1549 C C . ARG A 1 192 ? -12.07 31.406 22.125 1 98.62 192 ARG A C 1
ATOM 1551 O O . ARG A 1 192 ? -12.078 32.625 22.312 1 98.62 192 ARG A O 1
ATOM 1558 N N . ILE A 1 193 ? -11.047 30.828 21.625 1 98.75 193 ILE A N 1
ATOM 1559 C CA . ILE A 1 193 ? -9.812 31.531 21.312 1 98.75 193 ILE A CA 1
ATOM 1560 C C . ILE A 1 193 ? -10.039 32.5 20.141 1 98.75 193 ILE A C 1
ATOM 1562 O O . ILE A 1 193 ? -9.594 33.656 20.172 1 98.75 193 ILE A O 1
ATOM 1566 N N . ASN A 1 194 ? -10.727 32.062 19.109 1 98.81 194 ASN A N 1
ATOM 1567 C CA . ASN A 1 194 ? -11.008 32.906 17.969 1 98.81 194 ASN A CA 1
ATOM 1568 C C . ASN A 1 194 ? -11.859 34.125 18.391 1 98.81 194 ASN A C 1
ATOM 1570 O O . ASN A 1 194 ? -11.648 35.219 17.891 1 98.81 194 ASN A O 1
ATOM 1574 N N . GLU A 1 195 ? -12.82 33.875 19.281 1 98.62 195 GLU A N 1
ATOM 1575 C CA . GLU A 1 195 ? -13.625 34.969 19.797 1 98.62 195 GLU A CA 1
ATOM 1576 C C . GLU A 1 195 ? -12.766 35.969 20.578 1 98.62 195 GLU A C 1
ATOM 1578 O O . GLU A 1 195 ? -12.922 37.188 20.422 1 98.62 195 GLU A O 1
ATOM 1583 N N . GLN A 1 196 ? -11.938 35.469 21.406 1 98.38 196 GLN A N 1
ATOM 1584 C CA . GLN A 1 196 ? -11.062 36.281 22.234 1 98.38 196 GLN A CA 1
ATOM 1585 C C . GLN A 1 196 ? -10.219 37.219 21.359 1 98.38 196 GLN A C 1
ATOM 1587 O O . GLN A 1 196 ? -9.992 38.375 21.719 1 98.38 196 GLN A O 1
ATOM 1592 N N . TYR A 1 197 ? -9.797 36.75 20.203 1 98.38 197 TYR A N 1
ATOM 1593 C CA . TYR A 1 197 ? -8.898 37.531 19.359 1 98.38 197 TYR A CA 1
ATOM 1594 C C . TYR A 1 197 ? -9.68 38.25 18.25 1 98.38 197 TYR A C 1
ATOM 1596 O O . TYR A 1 197 ? -9.133 39.094 17.562 1 98.38 197 TYR A O 1
ATOM 1604 N N . GLY A 1 198 ? -10.945 37.906 18.047 1 98 198 GLY A N 1
ATOM 1605 C CA . GLY A 1 198 ? -11.773 38.5 17.016 1 98 198 GLY A CA 1
ATOM 1606 C C . GLY A 1 198 ? -11.289 38.188 15.609 1 98 198 GLY A C 1
ATOM 1607 O O . GLY A 1 198 ? -11.367 39.031 14.719 1 98 198 GLY A O 1
ATOM 1608 N N . ALA A 1 199 ? -10.664 37.094 15.445 1 98.19 199 ALA A N 1
ATOM 1609 C CA . ALA A 1 199 ? -10.109 36.625 14.18 1 98.19 199 ALA A CA 1
ATOM 1610 C C . ALA A 1 199 ? -9.961 35.094 14.188 1 98.19 199 ALA A C 1
ATOM 1612 O O . ALA A 1 199 ? -9.984 34.469 15.25 1 98.19 199 ALA A O 1
ATOM 1613 N N . GLU A 1 200 ? -9.875 34.5 13.094 1 98.44 200 GLU A N 1
ATOM 1614 C CA . GLU A 1 200 ? -9.633 33.062 12.977 1 98.44 200 GLU A CA 1
ATOM 1615 C C . GLU A 1 200 ? -8.148 32.75 13.141 1 98.44 200 GLU A C 1
ATOM 1617 O O . GLU A 1 200 ? -7.5 32.312 12.195 1 98.44 200 GLU A O 1
ATOM 1622 N N . VAL A 1 201 ? -7.668 32.844 14.305 1 98.75 201 VAL A N 1
ATOM 1623 C CA . VAL A 1 201 ? -6.25 32.594 14.562 1 98.75 201 VAL A CA 1
ATOM 1624 C C . VAL A 1 201 ? -6.008 31.125 14.805 1 98.75 201 VAL A C 1
ATOM 1626 O O . VAL A 1 201 ? -4.879 30.641 14.695 1 98.75 201 VAL A O 1
ATOM 1629 N N . LEU A 1 202 ? -7.07 30.422 15.133 1 98.81 202 LEU A N 1
ATOM 1630 C CA . LEU A 1 202 ? -6.938 29 15.438 1 98.81 202 LEU A CA 1
ATOM 1631 C C . LEU A 1 202 ? -7.91 28.172 14.609 1 98.81 202 LEU A C 1
ATOM 1633 O O . LEU A 1 202 ? -9.078 28.531 14.461 1 98.81 202 LEU A O 1
ATOM 1637 N N . GLY A 1 203 ? -7.453 27.156 13.969 1 98.81 203 GLY A N 1
ATOM 1638 C CA . GLY A 1 203 ? -8.211 26.141 13.242 1 98.81 203 GLY A CA 1
ATOM 1639 C C . GLY A 1 203 ? -7.746 24.734 13.523 1 98.81 203 GLY A C 1
ATOM 1640 O O . GLY A 1 203 ? -7.059 24.484 14.523 1 98.81 203 GLY A O 1
ATOM 1641 N N . PHE A 1 204 ? -8.203 23.812 12.664 1 98.88 204 PHE A N 1
ATOM 1642 C CA . PHE A 1 204 ? -7.91 22.406 12.961 1 98.88 204 PHE A CA 1
ATOM 1643 C C . PHE A 1 204 ? -7.348 21.703 11.727 1 98.88 204 PHE A C 1
ATOM 1645 O O . PHE A 1 204 ? -7.773 21.984 10.602 1 98.88 204 PHE A O 1
ATOM 1652 N N . CYS A 1 205 ? -6.371 20.891 11.914 1 98.94 205 CYS A N 1
ATOM 1653 C CA . CYS A 1 205 ? -5.859 19.938 10.938 1 98.94 205 CYS A CA 1
ATOM 1654 C C . CYS A 1 205 ? -6.305 18.516 11.281 1 98.94 205 CYS A C 1
ATOM 1656 O O . CYS A 1 205 ? -5.938 17.984 12.328 1 98.94 205 CYS A O 1
ATOM 1658 N N . PHE A 1 206 ? -7.074 17.953 10.461 1 98.88 206 PHE A N 1
ATOM 1659 C CA . PHE A 1 206 ? -7.48 16.562 10.703 1 98.88 206 PHE A CA 1
ATOM 1660 C C . PHE A 1 206 ? -6.527 15.594 10.016 1 98.88 206 PHE A C 1
ATOM 1662 O O . PHE A 1 206 ? -6.344 15.648 8.79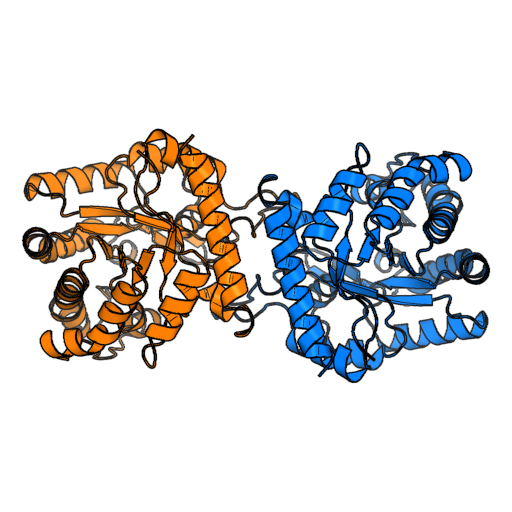7 1 98.88 206 PHE A O 1
ATOM 1669 N N . ASP A 1 207 ? -5.93 14.789 10.773 1 98.88 207 ASP A N 1
ATOM 1670 C CA . ASP A 1 207 ? -5.012 13.758 10.305 1 98.88 207 ASP A CA 1
ATOM 1671 C C . ASP A 1 207 ? -5.684 12.383 10.289 1 98.88 207 ASP A C 1
ATOM 1673 O O . ASP A 1 207 ? -5.957 11.812 11.352 1 98.88 207 ASP A O 1
ATOM 1677 N N . THR A 1 208 ? -5.84 11.797 9.141 1 98.69 208 THR A N 1
ATOM 1678 C CA . THR A 1 208 ? -6.59 10.562 8.984 1 98.69 208 THR A CA 1
ATOM 1679 C C . THR A 1 208 ? -5.844 9.391 9.617 1 98.69 208 THR A C 1
ATOM 1681 O O . THR A 1 208 ? -6.457 8.508 10.219 1 98.69 208 THR A O 1
ATOM 1684 N N . GLY A 1 209 ? -4.555 9.328 9.414 1 97.38 209 GLY A N 1
ATOM 1685 C CA . GLY A 1 209 ? -3.783 8.227 9.969 1 97.38 209 GLY A CA 1
ATOM 1686 C C . GLY A 1 209 ? -3.793 8.203 11.484 1 97.38 209 GLY A C 1
ATOM 1687 O O . GLY A 1 209 ? -3.979 7.145 12.094 1 97.38 209 GLY A O 1
ATOM 1688 N N . HIS A 1 210 ? -3.545 9.398 12.086 1 98.06 210 HIS A N 1
ATOM 1689 C CA . HIS A 1 210 ? -3.602 9.484 13.539 1 98.06 210 HIS A CA 1
ATOM 1690 C C . HIS A 1 210 ? -4.973 9.07 14.062 1 98.06 210 HIS A C 1
ATOM 1692 O O . HIS A 1 210 ? -5.066 8.352 15.062 1 98.06 210 HIS A O 1
ATOM 1698 N N . ALA A 1 211 ? -5.98 9.531 13.422 1 98.31 211 ALA A N 1
ATOM 1699 C CA . ALA A 1 211 ? -7.344 9.195 13.812 1 98.31 211 ALA A CA 1
ATOM 1700 C C . ALA A 1 211 ? -7.582 7.688 13.742 1 98.31 211 ALA A C 1
ATOM 1702 O O . ALA A 1 211 ? -8.219 7.105 14.625 1 98.31 211 ALA A O 1
ATOM 1703 N N . ASN A 1 212 ? -7.09 7.07 12.68 1 96.31 212 ASN A N 1
ATOM 1704 C CA . ASN A 1 212 ? -7.234 5.629 12.5 1 96.31 212 ASN A CA 1
ATOM 1705 C C . ASN A 1 212 ? -6.547 4.852 13.617 1 96.31 212 ASN A C 1
ATOM 1707 O O . ASN A 1 212 ? -7.082 3.855 14.109 1 96.31 212 ASN A O 1
ATOM 1711 N N . LEU A 1 213 ? -5.414 5.285 14.047 1 95.25 213 LEU A N 1
ATOM 1712 C CA . LEU A 1 213 ? -4.625 4.598 15.062 1 95.25 213 LEU A CA 1
ATOM 1713 C C . LEU A 1 213 ? -5.398 4.492 16.375 1 95.25 213 LEU A C 1
ATOM 1715 O O . LEU A 1 213 ? -5.266 3.508 17.094 1 95.25 213 LEU A O 1
ATOM 1719 N N . VAL A 1 214 ? -6.211 5.562 16.672 1 96.38 214 VAL A N 1
ATOM 1720 C CA . VAL A 1 214 ? -6.828 5.598 18 1 96.38 214 VAL A CA 1
ATOM 1721 C C . VAL A 1 214 ? -8.336 5.398 17.875 1 96.38 214 VAL A C 1
ATOM 1723 O O . VAL A 1 214 ? -9.078 5.594 18.844 1 96.38 214 VAL A O 1
ATOM 1726 N N . GLY A 1 215 ? -8.852 5.105 16.688 1 95.38 215 GLY A N 1
ATOM 1727 C CA . GLY A 1 215 ? -10.227 4.668 16.484 1 95.38 215 GLY A CA 1
ATOM 1728 C C . GLY A 1 215 ? -11.227 5.809 16.516 1 95.38 215 GLY A C 1
ATOM 1729 O O . GLY A 1 215 ? -12.359 5.633 16.969 1 95.38 215 GLY A O 1
ATOM 1730 N N . ILE A 1 216 ? -10.828 6.953 16.062 1 96.88 216 ILE A N 1
ATOM 1731 C CA . ILE A 1 216 ? -11.742 8.086 15.984 1 96.88 216 ILE A CA 1
ATOM 1732 C C . ILE A 1 216 ? -12.812 7.801 14.93 1 96.88 216 ILE A C 1
ATOM 1734 O O . ILE A 1 216 ? -12.516 7.258 13.859 1 96.88 216 ILE A O 1
ATOM 1738 N N . ASP A 1 217 ? -14.055 8.141 15.305 1 97.62 217 ASP A N 1
ATOM 1739 C CA . ASP A 1 217 ? -15.133 8.133 14.328 1 97.62 217 ASP A CA 1
ATOM 1740 C C . ASP A 1 217 ? -15.031 9.32 13.367 1 97.62 217 ASP A C 1
ATOM 1742 O O . ASP A 1 217 ? -15.352 10.445 13.734 1 97.62 217 ASP A O 1
ATOM 1746 N N . PHE A 1 218 ? -14.68 9.07 12.133 1 98.5 218 PHE A N 1
ATOM 1747 C CA . PHE A 1 218 ? -14.352 10.125 11.18 1 98.5 218 PHE A CA 1
ATOM 1748 C C . PHE A 1 218 ? -15.555 11.008 10.906 1 98.5 218 PHE A C 1
ATOM 1750 O O . PHE A 1 218 ? -15.469 12.234 11 1 98.5 218 PHE A O 1
ATOM 1757 N N . GLU A 1 219 ? -16.672 10.391 10.586 1 98.56 219 GLU A N 1
ATOM 1758 C CA . GLU A 1 219 ? -17.859 11.148 10.211 1 98.56 219 GLU A CA 1
ATOM 1759 C C . GLU A 1 219 ? -18.312 12.062 11.352 1 98.56 219 GLU A C 1
ATOM 1761 O O . GLU A 1 219 ? -18.578 13.25 11.133 1 98.56 219 GLU A O 1
ATOM 1766 N N . TYR A 1 220 ? -18.375 11.484 12.516 1 98.62 220 TYR A N 1
ATOM 1767 C CA . TYR A 1 220 ? -18.797 12.25 13.688 1 98.62 220 TYR A CA 1
ATOM 1768 C C . TYR A 1 220 ? -17.844 13.398 13.961 1 98.62 220 TYR A C 1
ATOM 1770 O O . TYR A 1 220 ? -18.266 14.539 14.156 1 98.62 220 TYR A O 1
ATOM 1778 N N . PHE A 1 221 ? -16.578 13.094 13.992 1 98.81 221 PHE A N 1
ATOM 1779 C CA . PHE A 1 221 ? -15.547 14.07 14.328 1 98.81 221 PHE A CA 1
ATOM 1780 C C . PHE A 1 221 ? -15.555 15.234 13.336 1 98.81 221 PHE A C 1
ATOM 1782 O O . PHE A 1 221 ? -15.57 16.391 13.742 1 98.81 221 PHE A O 1
ATOM 1789 N N . LEU A 1 222 ? -15.57 14.945 12.062 1 98.81 222 LEU A N 1
ATOM 1790 C CA . LEU A 1 222 ? -15.531 15.953 11.008 1 98.81 222 LEU A CA 1
ATOM 1791 C C . LEU A 1 222 ? -16.812 16.797 11.016 1 98.81 222 LEU A C 1
ATOM 1793 O O . LEU A 1 222 ? -16.75 18.016 10.867 1 98.81 222 LEU A O 1
ATOM 1797 N N . THR A 1 223 ? -17.938 16.109 11.18 1 98.69 223 THR A N 1
ATOM 1798 C CA . THR A 1 223 ? -19.203 16.828 11.211 1 98.69 223 THR A CA 1
ATOM 1799 C C . THR A 1 223 ? -19.234 17.812 12.367 1 98.69 223 THR A C 1
ATOM 1801 O O . THR A 1 223 ? -19.688 18.953 12.203 1 98.69 223 THR A O 1
ATOM 1804 N N . LYS A 1 224 ? -18.781 17.375 13.484 1 98.62 224 LYS A N 1
ATOM 1805 C CA . LYS A 1 224 ? -18.75 18.234 14.664 1 98.62 224 LYS A CA 1
ATOM 1806 C C . LYS A 1 224 ? -17.766 19.391 14.484 1 98.62 224 LYS A C 1
ATOM 1808 O O . LYS A 1 224 ? -18.016 20.5 14.938 1 98.62 224 LYS A O 1
ATOM 1813 N N . LEU A 1 225 ? -16.609 19.156 13.914 1 98.38 225 LEU A N 1
ATOM 1814 C CA . LEU A 1 225 ? -15.602 20.188 13.672 1 98.38 225 LEU A CA 1
ATOM 1815 C C . LEU A 1 225 ? -16.172 21.312 12.797 1 98.38 225 LEU A C 1
ATOM 1817 O O . LEU A 1 225 ? -15.914 22.484 13.047 1 98.38 225 LEU A O 1
ATOM 1821 N N . GLY A 1 226 ? -16.875 20.891 11.711 1 98.12 226 GLY A N 1
ATOM 1822 C CA . GLY A 1 226 ? -17.516 21.859 10.828 1 98.12 226 GLY A CA 1
ATOM 1823 C C . GLY A 1 226 ? -16.516 22.812 10.188 1 98.12 226 GLY A C 1
ATOM 1824 O O . GLY A 1 226 ? -15.508 22.375 9.625 1 98.12 226 GLY A O 1
ATOM 1825 N N . TYR A 1 227 ? -16.797 24.062 10.281 1 97.88 227 TYR A N 1
ATOM 1826 C CA . TYR A 1 227 ? -16.047 25.094 9.586 1 97.88 227 TYR A CA 1
ATOM 1827 C C . TYR A 1 227 ? -14.68 25.297 10.227 1 97.88 227 TYR A C 1
ATOM 1829 O O . TYR A 1 227 ? -13.812 25.953 9.656 1 97.88 227 TYR A O 1
ATOM 1837 N N . ARG A 1 228 ? -14.445 24.703 11.422 1 98.69 228 ARG A N 1
ATOM 1838 C CA . ARG A 1 228 ? -13.172 24.828 12.133 1 98.69 228 ARG A CA 1
ATOM 1839 C C . ARG A 1 228 ? -12.086 24.016 11.453 1 98.69 228 ARG A C 1
ATOM 1841 O O . ARG A 1 228 ? -10.891 24.234 11.703 1 98.69 228 ARG A O 1
ATOM 1848 N N . LEU A 1 229 ? -12.531 23 10.617 1 98.81 229 LEU A N 1
ATOM 1849 C CA . LEU A 1 229 ? -11.57 22.25 9.82 1 98.81 229 LEU A CA 1
ATOM 1850 C C . LEU A 1 229 ? -10.977 23.125 8.719 1 98.81 229 LEU A C 1
ATOM 1852 O O . LEU A 1 229 ? -11.711 23.656 7.875 1 98.81 229 LEU A O 1
ATOM 1856 N N . LYS A 1 230 ? -9.688 23.297 8.734 1 98.75 230 LYS A N 1
ATOM 1857 C CA . LYS A 1 230 ? -9.047 24.172 7.75 1 98.75 230 LYS A CA 1
ATOM 1858 C C . LYS A 1 230 ? -8.172 23.359 6.797 1 98.75 230 LYS A C 1
ATOM 1860 O O . LYS A 1 230 ? -8.109 23.672 5.602 1 98.75 230 LYS A O 1
ATOM 1865 N N . VAL A 1 231 ? -7.453 22.344 7.352 1 98.81 231 VAL A N 1
ATOM 1866 C CA . VAL A 1 231 ? -6.508 21.594 6.52 1 98.81 231 VAL A CA 1
ATOM 1867 C C . VAL A 1 231 ? -6.555 20.109 6.871 1 98.81 231 VAL A C 1
ATOM 1869 O O . VAL A 1 231 ? -7.137 19.734 7.887 1 98.81 231 VAL A O 1
ATOM 1872 N N . LEU A 1 232 ? -5.961 19.312 5.996 1 98.94 232 LEU A N 1
ATOM 1873 C CA . LEU A 1 232 ? -5.984 17.859 6.137 1 98.94 232 LEU A CA 1
ATOM 1874 C C . LEU A 1 232 ? -4.578 17.281 6.027 1 98.94 232 LEU A C 1
ATOM 1876 O O . LEU A 1 232 ? -3.746 17.797 5.277 1 98.94 232 LEU A O 1
ATOM 1880 N N . HIS A 1 233 ? -4.289 16.328 6.793 1 98.88 233 HIS A N 1
ATOM 1881 C CA . HIS A 1 233 ? -3.213 15.359 6.582 1 98.88 233 HIS A CA 1
ATOM 1882 C C . HIS A 1 233 ? -3.768 13.977 6.246 1 98.88 233 HIS A C 1
ATOM 1884 O O . HIS A 1 233 ? -4.125 13.211 7.145 1 98.88 233 HIS A O 1
ATOM 1890 N N . ILE A 1 234 ? -3.764 13.68 4.938 1 98.81 234 ILE A N 1
ATOM 1891 C CA . ILE A 1 234 ? -4.398 12.445 4.488 1 98.81 234 ILE A CA 1
ATOM 1892 C C . ILE A 1 234 ? -3.34 11.359 4.301 1 98.81 234 ILE A C 1
ATOM 1894 O O . ILE A 1 234 ? -2.391 11.539 3.533 1 98.81 234 ILE A O 1
ATOM 1898 N N . HIS A 1 235 ? -3.418 10.312 4.953 1 96.94 235 HIS A N 1
ATOM 1899 C CA . HIS A 1 235 ? -2.605 9.117 4.762 1 96.94 235 HIS A CA 1
ATOM 1900 C C . HIS A 1 235 ? -3.246 7.906 5.422 1 96.94 235 HIS A C 1
ATOM 1902 O O . HIS A 1 235 ? -4.254 8.031 6.121 1 96.94 235 HIS A O 1
ATOM 1908 N N . ASP A 1 236 ? -2.74 6.73 5.086 1 94.06 236 ASP A N 1
ATOM 1909 C CA . ASP A 1 236 ? -3.271 5.461 5.578 1 94.06 236 ASP A CA 1
ATOM 1910 C C . ASP A 1 236 ? -2.24 4.734 6.438 1 94.06 236 ASP A C 1
ATOM 1912 O O . ASP A 1 236 ? -1.059 5.082 6.434 1 94.06 236 ASP A O 1
ATOM 1916 N N . ASN A 1 237 ? -2.693 3.885 7.266 1 90.44 237 ASN A N 1
ATOM 1917 C CA . ASN A 1 237 ? -1.86 2.961 8.031 1 90.44 237 ASN A CA 1
ATOM 1918 C C . ASN A 1 237 ? -2.641 1.718 8.453 1 90.44 237 ASN A C 1
ATOM 1920 O O . ASN A 1 237 ? -3.83 1.595 8.148 1 90.44 237 ASN A O 1
ATOM 1924 N N . ASP A 1 238 ? -2.027 0.789 9.102 1 84.31 238 ASP A N 1
ATOM 1925 C CA . ASP A 1 238 ? -2.615 -0.511 9.406 1 84.31 238 ASP A CA 1
ATOM 1926 C C . ASP A 1 238 ? -3.365 -0.472 10.742 1 84.31 238 ASP A C 1
ATOM 1928 O O . ASP A 1 238 ? -3.816 -1.508 11.234 1 84.31 238 ASP A O 1
ATOM 1932 N N . GLY A 1 239 ? -3.498 0.711 11.398 1 87.31 239 GLY A N 1
ATOM 1933 C CA . GLY A 1 239 ? -4.133 0.833 12.703 1 87.31 239 GLY A CA 1
ATOM 1934 C C . GLY A 1 239 ? -3.213 0.456 13.852 1 87.31 239 GLY A C 1
ATOM 1935 O O . GLY A 1 239 ? -3.623 0.478 15.016 1 87.31 239 GLY A O 1
ATOM 1936 N N . ILE A 1 240 ? -1.963 0.15 13.523 1 86.5 240 ILE A N 1
ATOM 1937 C CA . ILE A 1 240 ? -1.006 -0.291 14.531 1 86.5 240 ILE A CA 1
ATOM 1938 C C . ILE A 1 240 ? 0.162 0.69 14.594 1 86.5 240 ILE A C 1
ATOM 1940 O O . ILE A 1 240 ? 0.563 1.114 15.688 1 86.5 240 ILE A O 1
ATOM 1944 N N . MET A 1 241 ? 0.704 1.102 13.453 1 87.56 241 MET A N 1
ATOM 1945 C CA . MET A 1 241 ? 1.84 2.016 13.383 1 87.56 241 MET A CA 1
ATOM 1946 C C . MET A 1 241 ? 1.519 3.215 12.5 1 87.56 241 MET A C 1
ATOM 1948 O O . MET A 1 241 ? 0.75 3.098 11.539 1 87.56 241 MET A O 1
ATOM 1952 N N . ASP A 1 242 ? 2.127 4.312 12.797 1 91.38 242 ASP A N 1
ATOM 1953 C CA . ASP A 1 242 ? 1.972 5.539 12.016 1 91.38 242 ASP A CA 1
ATOM 1954 C C . ASP A 1 242 ? 2.811 5.488 10.742 1 91.38 242 ASP A C 1
ATOM 1956 O O . ASP A 1 242 ? 3.869 6.117 10.664 1 91.38 242 ASP A O 1
ATOM 1960 N N . LEU A 1 243 ? 2.299 4.918 9.688 1 88.38 243 LEU A N 1
ATOM 1961 C CA . LEU A 1 243 ? 3.102 4.504 8.547 1 88.38 243 LEU A CA 1
ATOM 1962 C C . LEU A 1 243 ? 3.088 5.566 7.453 1 88.38 243 LEU A C 1
ATOM 1964 O O . LEU A 1 243 ? 3.953 5.57 6.574 1 88.38 243 LEU A O 1
ATOM 1968 N N . HIS A 1 244 ? 2.037 6.469 7.41 1 93.62 244 HIS A N 1
ATOM 1969 C CA . HIS A 1 244 ? 1.903 7.539 6.43 1 93.62 244 HIS A CA 1
ATOM 1970 C C . HIS A 1 244 ? 1.904 6.988 5.008 1 93.62 244 HIS A C 1
ATOM 1972 O O . HIS A 1 244 ? 2.59 7.52 4.129 1 93.62 244 HIS A O 1
ATOM 1978 N N . GLN A 1 245 ? 1.1 5.957 4.727 1 91.56 245 GLN A N 1
ATOM 1979 C CA . GLN A 1 245 ? 1.094 5.246 3.453 1 91.56 245 GLN A CA 1
ATOM 1980 C C . GLN A 1 245 ? -0.107 5.652 2.604 1 91.56 245 GLN A C 1
ATOM 1982 O O . GLN A 1 245 ? -0.891 6.52 3 1 91.56 245 GLN A O 1
ATOM 1987 N N . ILE A 1 246 ? -0.158 5.055 1.415 1 94.69 246 ILE A N 1
ATOM 1988 C CA . ILE A 1 246 ? -1.16 5.379 0.406 1 94.69 246 ILE A CA 1
ATOM 1989 C C . ILE A 1 246 ? -2.543 4.953 0.897 1 94.69 246 ILE A C 1
ATOM 1991 O O . ILE A 1 246 ? -2.715 3.84 1.395 1 94.69 246 ILE A O 1
ATOM 1995 N N . PRO A 1 247 ? -3.531 5.812 0.754 1 96.12 247 PRO A N 1
ATOM 1996 C CA . PRO A 1 247 ? -4.898 5.43 1.111 1 96.12 247 PRO A CA 1
ATOM 1997 C C . PRO A 1 247 ? -5.355 4.152 0.411 1 96.12 247 PRO A C 1
ATOM 1999 O O . PRO A 1 247 ? -4.988 3.91 -0.742 1 96.12 247 PRO A O 1
ATOM 2002 N N . PHE A 1 248 ? -6.109 3.287 1.091 1 93.56 248 PHE A N 1
ATOM 2003 C CA . PHE A 1 248 ? -6.773 2.076 0.622 1 93.56 248 PHE A CA 1
ATOM 2004 C C . PHE A 1 248 ? -5.793 0.91 0.567 1 93.56 248 PHE A C 1
ATOM 2006 O O . PHE A 1 248 ? -6.152 -0.188 0.139 1 93.56 248 PHE A O 1
ATOM 2013 N N . THR A 1 249 ? -4.574 1.09 1.051 1 89 249 THR A N 1
ATOM 2014 C CA . THR A 1 249 ? -3.586 0.03 0.871 1 89 249 THR A CA 1
ATOM 2015 C C . THR A 1 249 ? -3.535 -0.875 2.1 1 89 249 THR A C 1
ATOM 2017 O O . THR A 1 249 ? -2.891 -1.925 2.076 1 89 249 THR A O 1
ATOM 2020 N N . PHE A 1 250 ? -4.227 -0.454 3.127 1 82.56 250 PHE A N 1
ATOM 2021 C CA . PHE A 1 250 ? -4.18 -1.257 4.344 1 82.56 250 PHE A CA 1
ATOM 2022 C C . PHE A 1 250 ? -5.566 -1.78 4.699 1 82.56 250 PHE A C 1
ATOM 2024 O O . PHE A 1 250 ? -6.559 -1.064 4.562 1 82.56 250 PHE A O 1
ATOM 2031 N N . ALA A 1 251 ? -5.488 -3.064 4.844 1 71.25 251 ALA A N 1
ATOM 2032 C CA . ALA A 1 251 ? -6.703 -3.736 5.297 1 71.25 251 ALA A CA 1
ATOM 2033 C C . ALA A 1 251 ? -6.535 -4.273 6.715 1 71.25 251 ALA A C 1
ATOM 2035 O O . ALA A 1 251 ? -5.418 -4.562 7.148 1 71.25 251 ALA A O 1
ATOM 2036 N N . LYS A 1 252 ? -7.52 -4.227 7.457 1 61.59 252 LYS A N 1
ATOM 2037 C CA . LYS A 1 252 ? -7.48 -4.785 8.805 1 61.59 252 LYS A CA 1
ATOM 2038 C C . LYS A 1 252 ? -7.527 -6.309 8.773 1 61.59 252 LYS A C 1
ATOM 2040 O O . LYS A 1 252 ? -7.031 -6.973 9.688 1 61.59 252 LYS A O 1
ATOM 2045 N N . THR A 1 253 ? -8.188 -6.848 7.812 1 58.84 253 THR A N 1
ATOM 2046 C CA . THR A 1 253 ? -8.367 -8.297 7.75 1 58.84 253 THR A CA 1
ATOM 2047 C C . THR A 1 253 ? -8.141 -8.812 6.332 1 58.84 253 THR A C 1
ATOM 2049 O O . THR A 1 253 ? -8.016 -8.023 5.391 1 58.84 253 THR A O 1
ATOM 2052 N N . ARG A 1 254 ? -7.965 -10.094 6.246 1 56.25 254 ARG A N 1
ATOM 2053 C CA . ARG A 1 254 ? -7.789 -10.781 4.969 1 56.25 254 ARG A CA 1
ATOM 2054 C C . ARG A 1 254 ? -8.938 -10.469 4.02 1 56.25 254 ARG A C 1
ATOM 2056 O O . ARG A 1 254 ? -8.82 -10.656 2.807 1 56.25 254 ARG A O 1
ATOM 2063 N N . GLU A 1 255 ? -10.039 -10.047 4.672 1 60.53 255 GLU A N 1
ATOM 2064 C CA . GLU A 1 255 ? -11.188 -9.75 3.826 1 60.53 255 GLU A CA 1
ATOM 2065 C C . GLU A 1 255 ? -11.039 -8.398 3.135 1 60.53 255 GLU A C 1
ATOM 2067 O O . GLU A 1 255 ? -11.969 -7.914 2.492 1 60.53 255 GLU A O 1
ATOM 2072 N N . ASN A 1 256 ? -9.922 -7.805 3.277 1 63.97 256 ASN A N 1
ATOM 2073 C CA . ASN A 1 256 ? -9.516 -6.602 2.564 1 63.97 256 ASN A CA 1
ATOM 2074 C C . ASN A 1 256 ? -10.406 -5.41 2.92 1 63.97 256 ASN A C 1
ATOM 2076 O O . ASN A 1 256 ? -10.703 -4.574 2.066 1 63.97 256 ASN A O 1
ATOM 2080 N N . LYS A 1 257 ? -10.93 -5.562 4.16 1 70.19 257 LYS A N 1
ATOM 2081 C CA . LYS A 1 257 ? -11.609 -4.367 4.645 1 70.19 257 LYS A CA 1
ATOM 2082 C C . LYS A 1 257 ? -10.617 -3.279 5.031 1 70.19 257 LYS A C 1
ATOM 2084 O O . LYS A 1 257 ? -9.656 -3.541 5.762 1 70.19 257 LYS A O 1
ATOM 2089 N N . SER A 1 258 ? -10.891 -2.102 4.539 1 80.56 258 SER A N 1
ATOM 2090 C CA . SER A 1 258 ? -9.977 -0.986 4.773 1 80.56 258 SER A CA 1
ATOM 2091 C C . SER A 1 258 ? -9.766 -0.746 6.262 1 80.56 258 SER A C 1
ATOM 2093 O O . SER A 1 258 ? -10.703 -0.838 7.051 1 80.56 258 SER A O 1
ATOM 2095 N N . SER A 1 259 ? -8.609 -0.579 6.594 1 85.5 259 SER A N 1
ATOM 2096 C CA . SER A 1 259 ? -8.273 -0.237 7.973 1 85.5 259 SER A CA 1
ATOM 2097 C C . SER A 1 259 ? -8.836 1.127 8.359 1 85.5 259 SER A C 1
ATOM 2099 O O . SER A 1 259 ? -9.203 1.35 9.516 1 85.5 259 SER A O 1
ATOM 2101 N N . THR A 1 260 ? -8.898 2.02 7.461 1 93.81 260 THR A N 1
ATOM 2102 C CA . THR A 1 260 ? -9.32 3.4 7.664 1 93.81 260 THR A CA 1
ATOM 2103 C C . THR A 1 260 ? -10.75 3.604 7.164 1 93.81 260 THR A C 1
ATOM 2105 O O . THR A 1 260 ? -11.125 3.078 6.113 1 93.81 260 THR A O 1
ATOM 2108 N N . ASP A 1 261 ? -11.539 4.355 7.887 1 94.06 261 ASP A N 1
ATOM 2109 C CA . ASP A 1 261 ? -12.93 4.613 7.543 1 94.06 261 ASP A CA 1
ATOM 2110 C C . ASP A 1 261 ? -13.047 5.699 6.48 1 94.06 261 ASP A C 1
ATOM 2112 O O . ASP A 1 261 ? -13.578 6.781 6.742 1 94.06 261 ASP A O 1
ATOM 2116 N N . TRP A 1 262 ? -12.734 5.367 5.262 1 96.69 262 TRP A N 1
ATOM 2117 C CA . TRP A 1 262 ? -12.766 6.32 4.156 1 96.69 262 TRP A CA 1
ATOM 2118 C C . TRP A 1 262 ? -14.195 6.742 3.842 1 96.69 262 TRP A C 1
ATOM 2120 O O . TRP A 1 262 ? -14.43 7.855 3.369 1 96.69 262 TRP A O 1
ATOM 2130 N N . GLY A 1 263 ? -15.141 5.82 4.043 1 96.44 263 GLY A N 1
ATOM 2131 C CA . GLY A 1 263 ? -16.531 6.219 3.895 1 96.44 263 GLY A CA 1
ATOM 2132 C C . GLY A 1 263 ? -16.922 7.352 4.824 1 96.44 263 GLY A C 1
ATOM 2133 O O . GLY A 1 263 ? -17.547 8.328 4.395 1 96.44 263 GLY A O 1
ATOM 2134 N N . GLY A 1 264 ? -16.594 7.152 6.16 1 98.06 264 GLY A N 1
ATOM 2135 C CA . GLY A 1 264 ? -16.844 8.211 7.125 1 98.06 264 GLY A CA 1
ATOM 2136 C C . GLY A 1 264 ? -16.109 9.5 6.793 1 98.06 264 GLY A C 1
ATOM 2137 O O . GLY A 1 264 ? -16.641 10.594 7.012 1 98.06 264 GLY A O 1
ATOM 2138 N N . PHE A 1 265 ? -14.898 9.422 6.273 1 98.69 265 PHE A N 1
ATOM 2139 C CA . PHE A 1 265 ? -14.109 10.57 5.848 1 98.69 265 PHE A CA 1
ATOM 2140 C C . PHE A 1 265 ? -14.852 11.375 4.785 1 98.69 265 PHE A C 1
ATOM 2142 O O . PHE A 1 265 ? -15.023 12.586 4.926 1 98.69 265 PHE A O 1
ATOM 2149 N N . ILE A 1 266 ? -15.32 10.688 3.727 1 98.31 266 ILE A N 1
ATOM 2150 C CA . ILE A 1 266 ? -16.016 11.312 2.609 1 98.31 266 ILE A CA 1
ATOM 2151 C C . ILE A 1 266 ? -17.328 11.922 3.094 1 98.31 266 ILE A C 1
ATOM 2153 O O . ILE A 1 266 ? -17.625 13.086 2.812 1 98.31 266 ILE A O 1
ATOM 2157 N N . LYS A 1 267 ? -18.094 11.18 3.861 1 98.19 267 LYS A N 1
ATOM 2158 C CA . LYS A 1 267 ? -19.391 11.641 4.344 1 98.19 267 LYS A CA 1
ATOM 2159 C C . LYS A 1 267 ? -19.234 12.867 5.246 1 98.19 267 LYS A C 1
ATOM 2161 O O . LYS A 1 267 ? -20.016 13.812 5.16 1 98.19 267 LYS A O 1
ATOM 2166 N N . GLY A 1 268 ? -18.266 12.773 6.117 1 98.56 268 GLY A N 1
ATOM 2167 C CA . GLY A 1 268 ? -18.016 13.906 7 1 98.56 268 GLY A CA 1
ATOM 2168 C C . GLY A 1 268 ? -17.672 15.18 6.254 1 98.56 268 GLY A C 1
ATOM 2169 O O . GLY A 1 268 ? -18.25 16.234 6.539 1 98.56 268 GLY A O 1
ATOM 2170 N N . LEU A 1 269 ? -16.781 15.109 5.32 1 98.69 269 LEU A N 1
ATOM 2171 C CA . LEU A 1 269 ? -16.375 16.281 4.547 1 98.69 269 LEU A CA 1
ATOM 2172 C C . LEU A 1 269 ? -17.531 16.797 3.703 1 98.69 269 LEU A C 1
ATOM 2174 O O . LEU A 1 269 ? -17.688 18.016 3.523 1 98.69 269 LEU A O 1
ATOM 2178 N N . ARG A 1 270 ? -18.266 15.891 3.146 1 97.81 270 ARG A N 1
ATOM 2179 C CA . ARG A 1 270 ? -19.438 16.281 2.371 1 97.81 270 ARG A CA 1
ATOM 2180 C C . ARG A 1 270 ? -20.438 17.031 3.238 1 97.81 270 ARG A C 1
ATOM 2182 O O . ARG A 1 270 ? -20.984 18.062 2.818 1 97.81 270 ARG A O 1
ATOM 2189 N N . THR A 1 271 ? -20.703 16.484 4.375 1 97.69 271 THR A N 1
ATOM 2190 C CA . THR A 1 271 ? -21.688 17.062 5.289 1 97.69 271 THR A CA 1
ATOM 2191 C C . THR A 1 271 ? -21.344 18.5 5.629 1 97.69 271 THR A C 1
ATOM 2193 O O . THR A 1 271 ? -22.234 19.359 5.68 1 97.69 271 THR A O 1
ATOM 2196 N N . ILE A 1 272 ? -20.094 18.781 5.82 1 98.06 272 ILE A N 1
ATOM 2197 C CA . ILE A 1 272 ? -19.719 20.109 6.254 1 98.06 272 ILE A CA 1
ATOM 2198 C C . ILE A 1 272 ? -19.406 20.984 5.039 1 98.06 272 ILE A C 1
ATOM 2200 O O . ILE A 1 272 ? -18.969 22.125 5.184 1 98.06 272 ILE A O 1
ATOM 2204 N N . LYS A 1 273 ? -19.562 20.438 3.842 1 97.31 273 LYS A N 1
ATOM 2205 C CA . LYS A 1 273 ? -19.297 21.156 2.596 1 97.31 273 LYS A CA 1
ATOM 2206 C C . LYS A 1 273 ? -17.875 21.688 2.566 1 97.31 273 LYS A C 1
ATOM 2208 O O . LYS A 1 273 ? -17.656 22.875 2.277 1 97.31 273 LYS A O 1
ATOM 2213 N N . TYR A 1 274 ? -16.984 20.797 2.883 1 98.06 274 TYR A N 1
ATOM 2214 C CA . TYR A 1 274 ? -15.578 21.172 2.893 1 98.06 274 TYR A CA 1
ATOM 2215 C C . TYR A 1 274 ? -15.141 21.672 1.525 1 98.06 274 TYR A C 1
ATOM 2217 O O . TYR A 1 274 ? -15.375 21.016 0.507 1 98.06 274 TYR A O 1
ATOM 2225 N N . ASP A 1 275 ? -14.5 22.812 1.526 1 97 275 ASP A N 1
ATOM 2226 C CA . ASP A 1 275 ? -14.086 23.406 0.261 1 97 275 ASP A CA 1
ATOM 2227 C C . ASP A 1 275 ? -12.586 23.703 0.262 1 97 275 ASP A C 1
ATOM 2229 O O . ASP A 1 275 ? -12.117 24.547 -0.487 1 97 275 ASP A O 1
ATOM 2233 N N . GLY A 1 276 ? -11.852 23.078 1.13 1 98.06 276 GLY A N 1
ATOM 2234 C CA . GLY A 1 276 ? -10.414 23.266 1.215 1 98.06 276 GLY A CA 1
ATOM 2235 C C . GLY A 1 276 ? -9.633 22.344 0.307 1 98.06 276 GLY A C 1
ATOM 2236 O O . GLY A 1 276 ? -10.109 21.969 -0.763 1 98.06 276 GLY A O 1
ATOM 2237 N N . VAL A 1 277 ? -8.391 22.125 0.647 1 98.75 277 VAL A N 1
ATOM 2238 C CA . VAL A 1 277 ? -7.445 21.344 -0.135 1 98.75 277 VAL A CA 1
ATOM 2239 C C . VAL A 1 277 ? -7.344 19.938 0.449 1 98.75 277 VAL A C 1
ATOM 2241 O O . VAL A 1 277 ? -7.293 19.766 1.669 1 98.75 277 VAL A O 1
ATOM 2244 N N . LEU A 1 278 ? -7.414 18.906 -0.406 1 98.88 278 LEU A N 1
ATOM 2245 C CA . LEU A 1 278 ? -7.113 17.531 0.005 1 98.88 278 LEU A CA 1
ATOM 2246 C C . LEU A 1 278 ? -5.609 17.297 0.012 1 98.88 278 LEU A C 1
ATOM 2248 O O . LEU A 1 278 ? -5.023 16.953 -1.021 1 98.88 278 LEU A O 1
ATOM 2252 N N . ASN A 1 279 ? -5.047 17.469 1.18 1 98.88 279 ASN A N 1
ATOM 2253 C CA . ASN A 1 279 ? -3.592 17.438 1.271 1 98.88 279 ASN A CA 1
ATOM 2254 C C . ASN A 1 279 ? -3.102 16.094 1.83 1 98.88 279 ASN A C 1
ATOM 2256 O O . ASN A 1 279 ? -3.531 15.68 2.904 1 98.88 279 ASN A O 1
ATOM 2260 N N . PHE A 1 280 ? -2.203 15.461 1.076 1 98.81 280 PHE A N 1
ATOM 2261 C CA . PHE A 1 280 ? -1.682 14.148 1.447 1 98.81 280 PHE A CA 1
ATOM 2262 C C . PHE A 1 280 ? -0.364 14.289 2.199 1 98.81 280 PHE A C 1
ATOM 2264 O O . PHE A 1 280 ? 0.493 15.086 1.823 1 98.81 280 PHE A O 1
ATOM 2271 N N . GLU A 1 281 ? -0.268 13.594 3.307 1 98 281 GLU A N 1
ATOM 2272 C CA . GLU A 1 281 ? 0.969 13.453 4.07 1 98 281 GLU A CA 1
ATOM 2273 C C . GLU A 1 281 ? 1.57 12.062 3.896 1 98 281 GLU A C 1
ATOM 2275 O O . GLU A 1 281 ? 1.522 11.242 4.816 1 98 281 GLU A O 1
ATOM 2280 N N . THR A 1 282 ? 2.221 11.859 2.758 1 95.88 282 THR A N 1
ATOM 2281 C CA . THR A 1 282 ? 2.652 10.531 2.336 1 95.88 282 THR A CA 1
ATOM 2282 C C . THR A 1 282 ? 4.129 10.539 1.942 1 95.88 282 THR A C 1
ATOM 2284 O O . THR A 1 282 ? 4.535 9.828 1.022 1 95.88 282 THR A O 1
ATOM 2287 N N . ALA A 1 283 ? 4.93 11.375 2.594 1 94.5 283 ALA A N 1
ATOM 2288 C CA . ALA A 1 283 ? 6.348 11.5 2.27 1 94.5 283 ALA A CA 1
ATOM 2289 C C . ALA A 1 283 ? 7.043 10.141 2.318 1 94.5 283 ALA A C 1
ATOM 2291 O O . ALA A 1 283 ? 7.863 9.82 1.458 1 94.5 283 ALA A O 1
ATOM 2292 N N . PRO A 1 284 ? 6.746 9.289 3.27 1 91.88 284 PRO A N 1
ATOM 2293 C CA . PRO A 1 284 ? 7.422 7.992 3.354 1 91.88 284 PRO A CA 1
ATOM 2294 C C . PRO A 1 284 ? 7.199 7.125 2.115 1 91.88 284 PRO A C 1
ATOM 2296 O O . PRO A 1 284 ? 8.023 6.266 1.802 1 91.88 284 PRO A O 1
ATOM 2299 N N . VAL A 1 285 ? 6.117 7.266 1.39 1 93 285 VAL A N 1
ATOM 2300 C CA . VAL A 1 285 ? 5.852 6.531 0.156 1 93 285 VAL A CA 1
ATOM 2301 C C . VAL A 1 285 ? 6.973 6.789 -0.847 1 93 285 VAL A C 1
ATOM 2303 O O . VAL A 1 285 ? 7.402 5.875 -1.556 1 93 285 VAL A O 1
ATOM 2306 N N . LEU A 1 286 ? 7.469 8.016 -0.825 1 93.62 286 LEU A N 1
ATOM 2307 C CA . LEU A 1 286 ? 8.469 8.414 -1.812 1 93.62 286 LEU A CA 1
ATOM 2308 C C . LEU A 1 286 ? 9.836 7.832 -1.466 1 93.62 286 LEU A C 1
ATOM 2310 O O . LEU A 1 286 ? 10.734 7.816 -2.305 1 93.62 286 LEU A O 1
ATOM 2314 N N . THR A 1 287 ? 10.008 7.344 -0.297 1 91.12 287 THR A N 1
ATOM 2315 C CA . THR A 1 287 ? 11.258 6.691 0.08 1 91.12 287 THR A CA 1
ATOM 2316 C C . THR A 1 287 ? 11.117 5.172 0.004 1 91.12 287 THR A C 1
ATOM 2318 O O . THR A 1 287 ? 12.117 4.457 -0.095 1 91.12 287 THR A O 1
ATOM 2321 N N . SER A 1 288 ? 9.891 4.68 0.118 1 90.44 288 SER A N 1
ATOM 2322 C CA . SER A 1 288 ? 9.656 3.24 0.04 1 90.44 288 SER A CA 1
ATOM 2323 C C . SER A 1 288 ? 9.742 2.744 -1.399 1 90.44 288 SER A C 1
ATOM 2325 O O . SER A 1 288 ? 10.148 1.606 -1.646 1 90.44 288 SER A O 1
ATOM 2327 N N . PHE A 1 289 ? 9.336 3.551 -2.346 1 93.31 289 PHE A N 1
ATOM 2328 C CA . PHE A 1 289 ? 9.438 3.232 -3.766 1 93.31 289 PHE A CA 1
ATOM 2329 C C . PHE A 1 289 ? 10.812 3.6 -4.309 1 93.31 289 PHE A C 1
ATOM 2331 O O . PHE A 1 289 ? 11.484 4.48 -3.766 1 93.31 289 PHE A O 1
ATOM 2338 N N . PRO A 1 290 ? 11.242 2.902 -5.34 1 93.69 290 PRO A N 1
ATOM 2339 C CA . PRO A 1 290 ? 12.477 3.348 -5.988 1 93.69 290 PRO A CA 1
ATOM 2340 C C . PRO A 1 290 ? 12.383 4.777 -6.52 1 93.69 290 PRO A C 1
ATOM 2342 O O . PRO A 1 290 ? 11.328 5.191 -7 1 93.69 290 PRO A O 1
ATOM 2345 N N . PRO A 1 291 ? 13.516 5.508 -6.434 1 93.81 291 PRO A N 1
ATOM 2346 C CA . PRO A 1 291 ? 13.5 6.898 -6.902 1 93.81 291 PRO A CA 1
ATOM 2347 C C . PRO A 1 291 ? 12.953 7.035 -8.32 1 93.81 291 PRO A C 1
ATOM 2349 O O . PRO A 1 291 ? 12.32 8.047 -8.648 1 93.81 291 PRO A O 1
ATOM 2352 N N . GLU A 1 292 ? 13.164 6.02 -9.156 1 95.88 292 GLU A N 1
ATOM 2353 C CA . GLU A 1 292 ? 12.727 6.055 -10.547 1 95.88 292 GLU A CA 1
ATOM 2354 C C . GLU A 1 292 ? 11.211 6.078 -10.656 1 95.88 292 GLU A C 1
ATOM 2356 O O . GLU A 1 292 ? 10.656 6.422 -11.703 1 95.88 292 GLU A O 1
ATOM 2361 N N . MET A 1 293 ? 10.578 5.723 -9.547 1 96.44 293 MET A N 1
ATOM 2362 C CA . MET A 1 293 ? 9.117 5.613 -9.594 1 96.44 293 MET A CA 1
ATOM 2363 C C . MET A 1 293 ? 8.461 6.77 -8.844 1 96.44 293 MET A C 1
ATOM 2365 O O . MET A 1 293 ? 7.254 6.754 -8.609 1 96.44 293 MET A O 1
ATOM 2369 N N . LYS A 1 294 ? 9.203 7.754 -8.453 1 96.44 294 LYS A N 1
ATOM 2370 C CA . LYS A 1 294 ? 8.688 8.891 -7.688 1 96.44 294 LYS A CA 1
ATOM 2371 C C . LYS A 1 294 ? 7.5 9.531 -8.398 1 96.44 294 LYS A C 1
ATOM 2373 O O . LYS A 1 294 ? 6.457 9.758 -7.781 1 96.44 294 LYS A O 1
ATOM 2378 N N . ALA A 1 295 ? 7.676 9.805 -9.688 1 97.75 295 ALA A N 1
ATOM 2379 C CA . ALA A 1 295 ? 6.617 10.445 -10.461 1 97.75 295 ALA A CA 1
ATOM 2380 C C . ALA A 1 295 ? 5.371 9.562 -10.516 1 97.75 295 ALA A C 1
ATOM 2382 O O . ALA A 1 295 ? 4.246 10.062 -10.406 1 97.75 295 ALA A O 1
ATOM 2383 N N . ASP A 1 296 ? 5.555 8.234 -10.672 1 97.94 296 ASP A N 1
ATOM 2384 C CA . ASP A 1 296 ? 4.441 7.289 -10.734 1 97.94 296 ASP A CA 1
ATOM 2385 C C . ASP A 1 296 ? 3.678 7.254 -9.406 1 97.94 296 ASP A C 1
ATOM 2387 O O . ASP A 1 296 ? 2.445 7.258 -9.398 1 97.94 296 ASP A O 1
ATOM 2391 N N . ALA A 1 297 ? 4.441 7.211 -8.312 1 97.31 297 ALA A N 1
ATOM 2392 C CA . ALA A 1 297 ? 3.82 7.184 -6.988 1 97.31 297 ALA A CA 1
ATOM 2393 C C . ALA A 1 297 ? 3.02 8.453 -6.73 1 97.31 297 ALA A C 1
ATOM 2395 O O . ALA A 1 297 ? 1.887 8.398 -6.25 1 97.31 297 ALA A O 1
ATOM 2396 N N . LEU A 1 298 ? 3.576 9.602 -7.09 1 98.56 298 LEU A N 1
ATOM 2397 C CA . LEU A 1 298 ? 2.912 10.883 -6.906 1 98.56 298 LEU A CA 1
ATOM 2398 C C . LEU A 1 298 ? 1.65 10.969 -7.762 1 98.56 298 LEU A C 1
ATOM 2400 O O . LEU A 1 298 ? 0.606 11.422 -7.289 1 98.56 298 LEU A O 1
ATOM 2404 N N . ALA A 1 299 ? 1.759 10.539 -8.984 1 98.62 299 ALA A N 1
ATOM 2405 C CA . ALA A 1 299 ? 0.597 10.57 -9.867 1 98.62 299 ALA A CA 1
ATOM 2406 C C . ALA A 1 299 ? -0.527 9.688 -9.328 1 98.62 299 ALA A C 1
ATOM 2408 O O . ALA A 1 299 ? -1.703 10.055 -9.414 1 98.62 299 ALA A O 1
ATOM 2409 N N . PHE A 1 300 ? -0.121 8.578 -8.82 1 98.5 300 PHE A N 1
ATOM 2410 C CA . PHE A 1 300 ? -1.12 7.676 -8.266 1 98.5 300 PHE A CA 1
ATOM 2411 C C . PHE A 1 300 ? -1.816 8.312 -7.066 1 98.5 300 PHE A C 1
ATOM 2413 O O . PHE A 1 300 ? -3.039 8.219 -6.93 1 98.5 300 PHE A O 1
ATOM 2420 N N . ILE A 1 301 ? -1.108 8.945 -6.184 1 98.56 301 ILE A N 1
ATOM 2421 C CA . ILE A 1 301 ? -1.661 9.641 -5.027 1 98.56 301 ILE A CA 1
ATOM 2422 C C . ILE A 1 301 ? -2.607 10.75 -5.496 1 98.56 301 ILE A C 1
ATOM 2424 O O . ILE A 1 301 ? -3.688 10.93 -4.934 1 98.56 301 ILE A O 1
ATOM 2428 N N . ASN A 1 302 ? -2.203 11.461 -6.512 1 98.81 302 ASN A N 1
ATOM 2429 C CA . ASN A 1 302 ? -3.066 12.508 -7.055 1 98.81 302 ASN A CA 1
ATOM 2430 C C . ASN A 1 302 ? -4.387 11.938 -7.566 1 98.81 302 ASN A C 1
ATOM 2432 O O . ASN A 1 302 ? -5.438 12.555 -7.41 1 98.81 302 ASN A O 1
ATOM 2436 N N . ARG A 1 303 ? -4.352 10.742 -8.172 1 98.5 303 ARG A N 1
ATOM 2437 C CA . ARG A 1 303 ? -5.57 10.102 -8.648 1 98.5 303 ARG A CA 1
ATOM 2438 C C . ARG A 1 303 ? -6.516 9.781 -7.496 1 98.5 303 ARG A C 1
ATOM 2440 O O . ARG A 1 303 ? -7.734 9.898 -7.633 1 98.5 303 ARG A O 1
ATOM 2447 N N . ILE A 1 304 ? -5.969 9.391 -6.438 1 98.5 304 ILE A N 1
ATOM 2448 C CA . ILE A 1 304 ? -6.773 9.117 -5.25 1 98.5 304 ILE A CA 1
ATOM 2449 C C . ILE A 1 304 ? -7.43 10.414 -4.766 1 98.5 304 ILE A C 1
ATOM 2451 O O . ILE A 1 304 ? -8.609 10.422 -4.406 1 98.5 304 ILE A O 1
ATOM 2455 N N . GLY A 1 305 ? -6.652 11.492 -4.73 1 98.75 305 GLY A N 1
ATOM 2456 C CA . GLY A 1 305 ? -7.219 12.789 -4.395 1 98.75 305 GLY A CA 1
ATOM 2457 C C . GLY A 1 305 ? -8.367 13.188 -5.301 1 98.75 305 GLY A C 1
ATOM 2458 O O . GLY A 1 305 ? -9.375 13.727 -4.832 1 98.75 305 GLY A O 1
ATOM 2459 N N . THR A 1 306 ? -8.172 12.945 -6.598 1 98.31 306 THR A N 1
ATOM 2460 C CA . THR A 1 306 ? -9.219 13.258 -7.566 1 98.31 306 THR A CA 1
ATOM 2461 C C . THR A 1 306 ? -10.477 12.445 -7.289 1 98.31 306 THR A C 1
ATOM 2463 O O . THR A 1 306 ? -11.586 12.953 -7.387 1 98.31 306 THR A O 1
ATOM 2466 N N . TYR A 1 307 ? -10.281 11.203 -6.941 1 98.12 307 TYR A N 1
ATOM 2467 C CA . TYR A 1 307 ? -11.414 10.367 -6.559 1 98.12 307 TYR A CA 1
ATOM 2468 C C . TYR A 1 307 ? -12.141 10.961 -5.355 1 98.12 307 TYR A C 1
ATOM 2470 O O . TYR A 1 307 ? -13.367 11.094 -5.367 1 98.12 307 TYR A O 1
ATOM 2478 N N . PHE A 1 308 ? -11.391 11.328 -4.281 1 98.5 308 PHE A N 1
ATOM 2479 C CA . PHE A 1 308 ? -12 11.914 -3.094 1 98.5 308 PHE A CA 1
ATOM 2480 C C . PHE A 1 308 ? -12.766 13.18 -3.449 1 98.5 308 PHE A C 1
ATOM 2482 O O . PHE A 1 308 ? -13.898 13.375 -2.996 1 98.5 308 PHE A O 1
ATOM 2489 N N . ALA A 1 309 ? -12.109 14.039 -4.238 1 98.44 309 ALA A N 1
ATOM 2490 C CA . ALA A 1 309 ? -12.742 15.297 -4.629 1 98.44 309 ALA A CA 1
ATOM 2491 C C . ALA A 1 309 ? -14.086 15.047 -5.312 1 98.44 309 ALA A C 1
ATOM 2493 O O . ALA A 1 309 ? -15.078 15.711 -5.016 1 98.44 309 ALA A O 1
ATOM 2494 N N . GLY A 1 310 ? -14.102 14.039 -6.215 1 97.44 310 GLY A N 1
ATOM 2495 C CA . GLY A 1 310 ? -15.328 13.695 -6.914 1 97.44 310 GLY A CA 1
ATOM 2496 C C . GLY A 1 310 ? -16.438 13.219 -5.984 1 97.44 310 GLY A C 1
ATOM 2497 O O . GLY A 1 310 ? -17.609 13.531 -6.199 1 97.44 310 GLY A O 1
ATOM 2498 N N . LYS A 1 311 ? -16.062 12.516 -4.945 1 97.12 311 LYS A N 1
ATOM 2499 C CA . LYS A 1 311 ? -17.031 11.953 -4.02 1 97.12 311 LYS A CA 1
ATOM 2500 C C . LYS A 1 311 ? -17.547 13.023 -3.051 1 97.12 311 LYS A C 1
ATOM 2502 O O . LYS A 1 311 ? -18.703 12.977 -2.621 1 97.12 311 LYS A O 1
ATOM 2507 N N . ILE A 1 312 ? -16.641 13.945 -2.711 1 97.5 312 ILE A N 1
ATOM 2508 C CA . ILE A 1 312 ? -16.984 14.961 -1.723 1 97.5 312 ILE A CA 1
ATOM 2509 C C . ILE A 1 312 ? -17.828 16.047 -2.373 1 97.5 312 ILE A C 1
ATOM 2511 O O . ILE A 1 312 ? -18.75 16.578 -1.751 1 97.5 312 ILE A O 1
ATOM 2515 N N . ASP A 1 313 ? -17.594 16.422 -3.621 1 92.75 313 ASP A N 1
ATOM 2516 C CA . ASP A 1 313 ? -18.297 17.484 -4.332 1 92.75 313 ASP A CA 1
ATOM 2517 C C . ASP A 1 313 ? -19.719 17.047 -4.719 1 92.75 313 ASP A C 1
ATOM 2519 O O . ASP A 1 313 ? -20.547 17.875 -5.094 1 92.75 313 ASP A O 1
ATOM 2523 N N . LYS A 1 314 ? -20.188 15.852 -4.625 1 81.5 314 LYS A N 1
ATOM 2524 C CA . LYS A 1 314 ? -21.531 15.359 -4.965 1 81.5 314 LYS A CA 1
ATOM 2525 C C . LYS A 1 314 ? -22.516 15.672 -3.85 1 81.5 314 LYS A C 1
ATOM 2527 O O . LYS A 1 314 ? -22.156 15.688 -2.672 1 81.5 314 LYS A O 1
ATOM 2532 N N . MET B 1 1 ? 18.094 -12.172 -22.969 1 65.81 1 MET B N 1
ATOM 2533 C CA . MET B 1 1 ? 16.656 -12.414 -23.078 1 65.81 1 MET B CA 1
ATOM 2534 C C . MET B 1 1 ? 15.875 -11.484 -22.156 1 65.81 1 MET B C 1
ATOM 2536 O O . MET B 1 1 ? 16.375 -11.102 -21.094 1 65.81 1 MET B O 1
ATOM 2540 N N . ALA B 1 2 ? 14.805 -10.836 -22.656 1 87.19 2 ALA B N 1
ATOM 2541 C CA . ALA B 1 2 ? 14.055 -9.727 -22.078 1 87.19 2 ALA B CA 1
ATOM 2542 C C . ALA B 1 2 ? 12.719 -10.203 -21.5 1 87.19 2 ALA B C 1
ATOM 2544 O O . ALA B 1 2 ? 12.211 -11.258 -21.906 1 87.19 2 ALA B O 1
ATOM 2545 N N . ILE B 1 3 ? 12.289 -9.609 -20.562 1 95.81 3 ILE B N 1
ATOM 2546 C CA . ILE B 1 3 ? 10.977 -9.844 -19.953 1 95.81 3 ILE B CA 1
ATOM 2547 C C . ILE B 1 3 ? 9.906 -9.867 -21.031 1 95.81 3 ILE B C 1
ATOM 2549 O O . ILE B 1 3 ? 9.844 -8.961 -21.875 1 95.81 3 ILE B O 1
ATOM 2553 N N . ARG B 1 4 ? 9.133 -10.938 -21.078 1 96.19 4 ARG B N 1
ATOM 2554 C CA . ARG B 1 4 ? 8.156 -11.18 -22.125 1 96.19 4 ARG B CA 1
ATOM 2555 C C . ARG B 1 4 ? 6.926 -10.297 -21.969 1 96.19 4 ARG B C 1
ATOM 2557 O O . ARG B 1 4 ? 6.266 -9.953 -22.953 1 96.19 4 ARG B O 1
ATOM 2564 N N . GLY B 1 5 ? 6.633 -10.031 -20.766 1 97.75 5 GLY B N 1
ATOM 2565 C CA . GLY B 1 5 ? 5.457 -9.211 -20.516 1 97.75 5 GLY B CA 1
ATOM 2566 C C . GLY B 1 5 ? 5.137 -9.055 -19.047 1 97.75 5 GLY B C 1
ATOM 2567 O O . GLY B 1 5 ? 5.887 -9.523 -18.188 1 97.75 5 GLY B O 1
ATOM 2568 N N . ILE B 1 6 ? 4.117 -8.305 -18.781 1 98.81 6 ILE B N 1
ATOM 2569 C CA . ILE B 1 6 ? 3.594 -8.062 -17.438 1 98.81 6 ILE B CA 1
ATOM 2570 C C . ILE B 1 6 ? 2.166 -8.602 -17.344 1 98.81 6 ILE B C 1
ATOM 2572 O O . ILE B 1 6 ? 1.345 -8.367 -18.234 1 98.81 6 ILE B O 1
ATOM 2576 N N . GLY B 1 7 ? 1.937 -9.398 -16.344 1 98.81 7 GLY B N 1
ATOM 2577 C CA . GLY B 1 7 ? 0.623 -9.992 -16.156 1 98.81 7 GLY B CA 1
ATOM 2578 C C . GLY B 1 7 ? 0.055 -9.742 -14.773 1 98.81 7 GLY B C 1
ATOM 2579 O O . GLY B 1 7 ? 0.762 -9.258 -13.883 1 98.81 7 GLY B O 1
ATOM 2580 N N . VAL B 1 8 ? -1.233 -10 -14.625 1 98.75 8 VAL B N 1
ATOM 2581 C CA . VAL B 1 8 ? -1.925 -9.875 -13.344 1 98.75 8 VAL B CA 1
ATOM 2582 C C . VAL B 1 8 ? -3.01 -10.945 -13.234 1 98.75 8 VAL B C 1
ATOM 2584 O O . VAL B 1 8 ? -3.461 -11.484 -14.25 1 98.75 8 VAL B O 1
ATOM 2587 N N . GLN B 1 9 ? -3.426 -11.211 -12.062 1 98 9 GLN B N 1
ATOM 2588 C CA . GLN B 1 9 ? -4.484 -12.188 -11.82 1 98 9 GLN B CA 1
ATOM 2589 C C . GLN B 1 9 ? -5.812 -11.703 -12.391 1 98 9 GLN B C 1
ATOM 2591 O O . GLN B 1 9 ? -6.117 -10.516 -12.352 1 98 9 GLN B O 1
ATOM 2596 N N . THR B 1 10 ? -6.59 -12.633 -12.805 1 98.06 10 THR B N 1
ATOM 2597 C CA . THR B 1 10 ? -7.898 -12.281 -13.352 1 98.06 10 THR B CA 1
ATOM 2598 C C . THR B 1 10 ? -8.922 -12.125 -12.234 1 98.06 10 THR B C 1
ATOM 2600 O O . THR B 1 10 ? -9.961 -11.477 -12.422 1 98.06 10 THR B O 1
ATOM 2603 N N . LYS B 1 11 ? -8.555 -12.719 -11.086 1 95.31 11 LYS B N 1
ATOM 2604 C CA . LYS B 1 11 ? -9.453 -12.617 -9.938 1 95.31 11 LYS B CA 1
ATOM 2605 C C . LYS B 1 11 ? -9.742 -11.164 -9.594 1 95.31 11 LYS B C 1
ATOM 2607 O O . LYS B 1 11 ? -8.812 -10.359 -9.453 1 95.31 11 LYS B O 1
ATOM 2612 N N . GLU B 1 12 ? -10.953 -10.719 -9.477 1 93.44 12 GLU B N 1
ATOM 2613 C CA . GLU B 1 12 ? -11.422 -9.375 -9.148 1 93.44 12 GLU B CA 1
ATOM 2614 C C . GLU B 1 12 ? -11.258 -8.43 -10.336 1 93.44 12 GLU B C 1
ATOM 2616 O O . GLU B 1 12 ? -11.828 -7.332 -10.344 1 93.44 12 GLU B O 1
ATOM 2621 N N . ALA B 1 13 ? -10.453 -8.844 -11.398 1 96.5 13 ALA B N 1
ATOM 2622 C CA . ALA B 1 13 ? -10.25 -7.996 -12.57 1 96.5 13 ALA B CA 1
ATOM 2623 C C . ALA B 1 13 ? -11.242 -8.336 -13.672 1 96.5 13 ALA B C 1
ATOM 2625 O O . ALA B 1 13 ? -11.664 -7.457 -14.43 1 96.5 13 ALA B O 1
ATOM 2626 N N . ILE B 1 14 ? -11.594 -9.586 -13.75 1 97.19 14 ILE B N 1
ATOM 2627 C CA . ILE B 1 14 ? -12.453 -10.062 -14.828 1 97.19 14 ILE B CA 1
ATOM 2628 C C . ILE B 1 14 ? -13.727 -10.672 -14.242 1 97.19 14 ILE B C 1
ATOM 2630 O O . ILE B 1 14 ? -13.664 -11.531 -13.367 1 97.19 14 ILE B O 1
ATOM 2634 N N . ASP B 1 15 ? -14.828 -10.203 -14.781 1 95 15 ASP B N 1
ATOM 2635 C CA . ASP B 1 15 ? -16.141 -10.719 -14.406 1 95 15 ASP B CA 1
ATOM 2636 C C . ASP B 1 15 ? -16.656 -11.703 -15.445 1 95 15 ASP B C 1
ATOM 2638 O O . ASP B 1 15 ? -16.609 -11.438 -16.641 1 95 15 ASP B O 1
ATOM 2642 N N . ASP B 1 16 ? -17.188 -12.828 -15 1 95.31 16 ASP B N 1
ATOM 2643 C CA . ASP B 1 16 ? -17.672 -13.867 -15.898 1 95.31 16 ASP B CA 1
ATOM 2644 C C . ASP B 1 16 ? -18.844 -13.367 -16.75 1 95.31 16 ASP B C 1
ATOM 2646 O O . ASP B 1 16 ? -19.031 -13.828 -17.875 1 95.31 16 ASP B O 1
ATOM 2650 N N . ALA B 1 17 ? -19.594 -12.414 -16.156 1 95 17 ALA B N 1
ATOM 2651 C CA . ALA B 1 17 ? -20.766 -11.906 -16.859 1 95 17 ALA B CA 1
ATOM 2652 C C . ALA B 1 17 ? -20.359 -11.102 -18.094 1 95 17 ALA B C 1
ATOM 2654 O O . ALA B 1 17 ? -21.094 -11.062 -19.094 1 95 17 ALA B O 1
ATOM 2655 N N . CYS B 1 18 ? -19.188 -10.516 -18.031 1 95.56 18 CYS B N 1
ATOM 2656 C CA . CYS B 1 18 ? -18.688 -9.734 -19.156 1 95.56 18 CYS B CA 1
ATOM 2657 C C . CYS B 1 18 ? -17.156 -9.711 -19.172 1 95.56 18 CYS B C 1
ATOM 2659 O O . CYS B 1 18 ? -16.547 -8.656 -18.984 1 95.56 18 CYS B O 1
ATOM 2661 N N . PRO B 1 19 ? -16.578 -10.875 -19.531 1 97.44 19 PRO B N 1
ATOM 2662 C CA . PRO B 1 19 ? -15.109 -10.945 -19.5 1 97.44 19 PRO B CA 1
ATOM 2663 C C . PRO B 1 19 ? -14.461 -9.914 -20.422 1 97.44 19 PRO B C 1
ATOM 2665 O O . PRO B 1 19 ? -13.352 -9.438 -20.141 1 97.44 19 PRO B O 1
ATOM 2668 N N . GLU B 1 20 ? -15.148 -9.508 -21.469 1 97.81 20 GLU B N 1
ATOM 2669 C CA . GLU B 1 20 ? -14.594 -8.555 -22.438 1 97.81 20 GLU B CA 1
ATOM 2670 C C . GLU B 1 20 ? -14.242 -7.234 -21.75 1 97.81 20 GLU B C 1
ATOM 2672 O O . GLU B 1 20 ? -13.195 -6.648 -22.031 1 97.81 20 GLU B O 1
ATOM 2677 N N . ASP B 1 21 ? -15.117 -6.789 -20.891 1 97.5 21 ASP B N 1
ATOM 2678 C CA . ASP B 1 21 ? -14.875 -5.539 -20.188 1 97.5 21 ASP B CA 1
ATOM 2679 C C . ASP B 1 21 ? -13.609 -5.617 -19.344 1 97.5 21 ASP B C 1
ATOM 2681 O O . ASP B 1 21 ? -12.82 -4.672 -19.312 1 97.5 21 ASP B O 1
ATOM 2685 N N . GLY B 1 22 ? -13.43 -6.742 -18.625 1 97.75 22 GLY B N 1
ATOM 2686 C CA . GLY B 1 22 ? -12.234 -6.93 -17.812 1 97.75 22 GLY B CA 1
ATOM 2687 C C . GLY B 1 22 ? -10.953 -6.934 -18.641 1 97.75 22 GLY B C 1
ATOM 2688 O O . GLY B 1 22 ? -9.992 -6.246 -18.297 1 97.75 22 GLY B O 1
ATOM 2689 N N . PHE B 1 23 ? -10.969 -7.637 -19.75 1 98.62 23 PHE B N 1
ATOM 2690 C CA . PHE B 1 23 ? -9.781 -7.719 -20.594 1 98.62 23 PHE B CA 1
ATOM 2691 C C . PHE B 1 23 ? -9.484 -6.371 -21.234 1 98.62 23 PHE B C 1
ATOM 2693 O O . PHE B 1 23 ? -8.312 -6.02 -21.438 1 98.62 23 PHE B O 1
ATOM 2700 N N . ARG B 1 24 ? -10.516 -5.621 -21.547 1 98.38 24 ARG B N 1
ATOM 2701 C CA . ARG B 1 24 ? -10.32 -4.273 -22.078 1 98.38 24 ARG B CA 1
ATOM 2702 C C . ARG B 1 24 ? -9.609 -3.383 -21.062 1 98.38 24 ARG B C 1
ATOM 2704 O O . ARG B 1 24 ? -8.656 -2.688 -21.406 1 98.38 24 ARG B O 1
ATOM 2711 N N . ILE B 1 25 ? -10.07 -3.42 -19.844 1 98.19 25 ILE B N 1
ATOM 2712 C CA . ILE B 1 25 ? -9.5 -2.605 -18.781 1 98.19 25 ILE B CA 1
ATOM 2713 C C . ILE B 1 25 ? -8.047 -3 -18.547 1 98.19 25 ILE B C 1
ATOM 2715 O O . ILE B 1 25 ? -7.188 -2.139 -18.344 1 98.19 25 ILE B O 1
ATOM 2719 N N . LEU B 1 26 ? -7.781 -4.305 -18.578 1 98.75 26 LEU B N 1
ATOM 2720 C CA . LEU B 1 26 ? -6.418 -4.789 -18.391 1 98.75 26 LEU B CA 1
ATOM 2721 C C . LEU B 1 26 ? -5.516 -4.32 -19.531 1 98.75 26 LEU B C 1
ATOM 2723 O O . LEU B 1 26 ? -4.375 -3.906 -19.297 1 98.75 26 LEU B O 1
ATOM 2727 N N . LYS B 1 27 ? -6.047 -4.406 -20.766 1 98.75 27 LYS B N 1
ATOM 2728 C CA . LYS B 1 27 ? -5.285 -3.934 -21.906 1 98.75 27 LYS B CA 1
ATOM 2729 C C . LYS B 1 27 ? -4.98 -2.443 -21.797 1 98.75 27 LYS B C 1
ATOM 2731 O O . LYS B 1 27 ? -3.85 -2.014 -22.031 1 98.75 27 LYS B O 1
ATOM 2736 N N . GLU B 1 28 ? -5.965 -1.717 -21.422 1 98.62 28 GLU B N 1
ATOM 2737 C CA . GLU B 1 28 ? -5.816 -0.272 -21.281 1 98.62 28 GLU B CA 1
ATOM 2738 C C . GLU B 1 28 ? -4.82 0.072 -20.172 1 98.62 28 GLU B C 1
ATOM 2740 O O . GLU B 1 28 ? -4.109 1.074 -20.25 1 98.62 28 GLU B O 1
ATOM 2745 N N . ALA B 1 29 ? -4.73 -0.756 -19.172 1 98.5 29 ALA B N 1
ATOM 2746 C CA . ALA B 1 29 ? -3.803 -0.551 -18.062 1 98.5 29 ALA B CA 1
ATOM 2747 C C . ALA B 1 29 ? -2.379 -0.935 -18.453 1 98.5 29 ALA B C 1
ATOM 2749 O O . ALA B 1 29 ? -1.427 -0.634 -17.734 1 98.5 29 ALA B O 1
ATOM 2750 N N . GLY B 1 30 ? -2.221 -1.691 -19.547 1 98.62 30 GLY B N 1
ATOM 2751 C CA . GLY B 1 30 ? -0.896 -1.96 -20.094 1 98.62 30 GLY B CA 1
ATOM 2752 C C . GLY B 1 30 ? -0.471 -3.408 -19.938 1 98.62 30 GLY B C 1
ATOM 2753 O O . GLY B 1 30 ? 0.64 -3.779 -20.312 1 98.62 30 GLY B O 1
ATOM 2754 N N . PHE B 1 31 ? -1.354 -4.266 -19.484 1 98.88 31 PHE B N 1
ATOM 2755 C CA . PHE B 1 31 ? -0.992 -5.664 -19.266 1 98.88 31 PHE B CA 1
ATOM 2756 C C . PHE B 1 31 ? -0.997 -6.43 -20.594 1 98.88 31 PHE B C 1
ATOM 2758 O O . PHE B 1 31 ? -1.861 -6.211 -21.438 1 98.88 31 PHE B O 1
ATOM 2765 N N . SER B 1 32 ? -0.044 -7.332 -20.719 1 98.75 32 SER B N 1
ATOM 2766 C CA . SER B 1 32 ? 0.033 -8.18 -21.906 1 98.75 32 SER B CA 1
ATOM 2767 C C . SER B 1 32 ? -0.343 -9.625 -21.578 1 98.75 32 SER B C 1
ATOM 2769 O O . SER B 1 32 ? -0.574 -10.43 -22.484 1 98.75 32 SER B O 1
ATOM 2771 N N . HIS B 1 33 ? -0.391 -9.977 -20.312 1 98.88 33 HIS B N 1
ATOM 2772 C CA . HIS B 1 33 ? -0.659 -11.336 -19.859 1 98.88 33 HIS B CA 1
ATOM 2773 C C . HIS B 1 33 ? -1.613 -11.336 -18.672 1 98.88 33 HIS B C 1
ATOM 2775 O O . HIS B 1 33 ? -1.828 -10.305 -18.031 1 98.88 33 HIS B O 1
ATOM 2781 N N . VAL B 1 34 ? -2.189 -12.508 -18.422 1 98.81 34 VAL B N 1
ATOM 2782 C CA . VAL B 1 34 ? -2.941 -12.688 -17.188 1 98.81 34 VAL B CA 1
ATOM 2783 C C . VAL B 1 34 ? -2.59 -14.039 -16.562 1 98.81 34 VAL B C 1
ATOM 2785 O O . VAL B 1 34 ? -2.123 -14.945 -17.25 1 98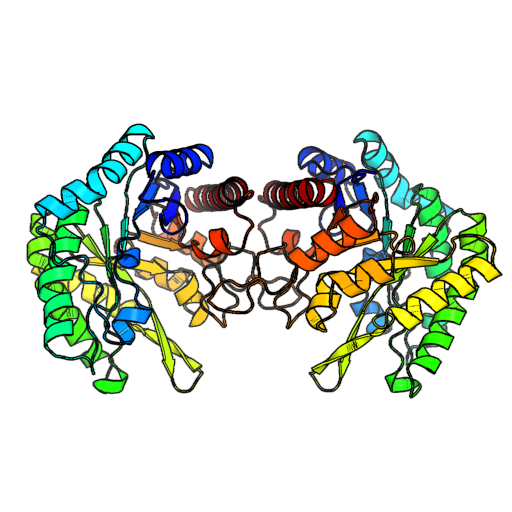.81 34 VAL B O 1
ATOM 2788 N N . ASP B 1 35 ? -2.678 -14.086 -15.25 1 98.75 35 ASP B N 1
ATOM 2789 C CA . ASP B 1 35 ? -2.76 -15.305 -14.453 1 98.75 35 ASP B CA 1
ATOM 2790 C C . ASP B 1 35 ? -4.211 -15.711 -14.211 1 98.75 35 ASP B C 1
ATOM 2792 O O . ASP B 1 35 ? -4.887 -15.133 -13.359 1 98.75 35 ASP B O 1
ATOM 2796 N N . PHE B 1 36 ? -4.68 -16.656 -15.016 1 98.62 36 PHE B N 1
ATOM 2797 C CA . PHE B 1 36 ? -6.09 -17.031 -14.953 1 98.62 36 PHE B CA 1
ATOM 2798 C C . PHE B 1 36 ? -6.41 -17.719 -13.633 1 98.62 36 PHE B C 1
ATOM 2800 O O . PHE B 1 36 ? -5.855 -18.781 -13.328 1 98.62 36 PHE B O 1
ATOM 2807 N N . SER B 1 37 ? -7.309 -17.141 -12.898 1 98 37 SER B N 1
ATOM 2808 C CA . SER B 1 37 ? -7.613 -17.594 -11.547 1 98 37 SER B CA 1
ATOM 2809 C C . SER B 1 37 ? -8.672 -18.688 -11.547 1 98 37 SER B C 1
ATOM 2811 O O . SER B 1 37 ? -9.758 -18.516 -11 1 98 37 SER B O 1
ATOM 2813 N N . LEU B 1 38 ? -8.273 -19.812 -12.008 1 98.06 38 LEU B N 1
ATOM 2814 C CA . LEU B 1 38 ? -9.203 -20.938 -11.984 1 98.06 38 LEU B CA 1
ATOM 2815 C C . LEU B 1 38 ? -9.594 -21.297 -10.555 1 98.06 38 LEU B C 1
ATOM 2817 O O . LEU B 1 38 ? -10.68 -21.828 -10.312 1 98.06 38 LEU B O 1
ATOM 2821 N N . ASN B 1 39 ? -8.742 -20.938 -9.609 1 97 39 ASN B N 1
ATOM 2822 C CA . ASN B 1 39 ? -8.977 -21.234 -8.203 1 97 39 ASN B CA 1
ATOM 2823 C C . ASN B 1 39 ? -10.148 -20.453 -7.637 1 97 39 ASN B C 1
ATOM 2825 O O . ASN B 1 39 ? -10.633 -20.734 -6.543 1 97 39 ASN B O 1
ATOM 2829 N N . LYS B 1 40 ? -10.609 -19.516 -8.406 1 95.56 40 LYS B N 1
ATOM 2830 C CA . LYS B 1 40 ? -11.766 -18.75 -7.941 1 95.56 40 LYS B CA 1
ATOM 2831 C C . LYS B 1 40 ? -13.047 -19.562 -8.039 1 95.56 40 LYS B C 1
ATOM 2833 O O . LYS B 1 40 ? -14.055 -19.234 -7.41 1 95.56 40 LYS B O 1
ATOM 2838 N N . TYR B 1 41 ? -13.07 -20.641 -8.75 1 96.56 41 TYR B N 1
ATOM 2839 C CA . TYR B 1 41 ? -14.281 -21.422 -9.016 1 96.56 41 TYR B CA 1
ATOM 2840 C C . TYR B 1 41 ? -14.445 -22.547 -8.008 1 96.56 41 TYR B C 1
ATOM 2842 O O . TYR B 1 41 ? -15.484 -23.203 -7.965 1 96.56 41 TYR B O 1
ATOM 2850 N N . MET B 1 42 ? -13.484 -22.812 -7.246 1 96.19 42 MET B N 1
ATOM 2851 C CA . MET B 1 42 ? -13.516 -23.609 -6.027 1 96.19 42 MET B CA 1
ATOM 2852 C C . MET B 1 42 ? -12.695 -22.953 -4.922 1 96.19 42 MET B C 1
ATOM 2854 O O . MET B 1 42 ? -11.492 -23.188 -4.809 1 96.19 42 MET B O 1
ATOM 2858 N N . ILE B 1 43 ? -13.273 -22.266 -4.09 1 94.12 43 ILE B N 1
ATOM 2859 C CA . ILE B 1 43 ? -12.641 -21.359 -3.123 1 94.12 43 ILE B CA 1
ATOM 2860 C C . ILE B 1 43 ? -11.969 -22.188 -2.027 1 94.12 43 ILE B C 1
ATOM 2862 O O . ILE B 1 43 ? -12.578 -23.094 -1.46 1 94.12 43 ILE B O 1
ATOM 2866 N N . ASN B 1 44 ? -10.797 -21.812 -1.729 1 93.75 44 ASN B N 1
ATOM 2867 C CA . ASN B 1 44 ? -9.984 -22.625 -0.824 1 93.75 44 ASN B CA 1
ATOM 2868 C C . ASN B 1 44 ? -10.602 -22.703 0.57 1 93.75 44 ASN B C 1
ATOM 2870 O O . ASN B 1 44 ? -10.586 -23.75 1.201 1 93.75 44 ASN B O 1
ATOM 2874 N N . LYS B 1 45 ? -11.164 -21.562 1.056 1 90.62 45 LYS B N 1
ATOM 2875 C CA . LYS B 1 45 ? -11.789 -21.562 2.373 1 90.62 45 LYS B CA 1
ATOM 2876 C C . LYS B 1 45 ? -12.906 -22.594 2.455 1 90.62 45 LYS B C 1
ATOM 2878 O O . LYS B 1 45 ? -13.047 -23.281 3.471 1 90.62 45 LYS B O 1
ATOM 2883 N N . ASP B 1 46 ? -13.688 -22.75 1.375 1 94.44 46 ASP B N 1
ATOM 2884 C CA . ASP B 1 46 ? -14.766 -23.719 1.317 1 94.44 46 ASP B CA 1
ATOM 2885 C C . ASP B 1 46 ? -14.219 -25.141 1.295 1 94.44 46 ASP B C 1
ATOM 2887 O O . ASP B 1 46 ? -14.75 -26.031 1.97 1 94.44 46 ASP B O 1
ATOM 2891 N N . ILE B 1 47 ? -13.203 -25.375 0.535 1 94.31 47 ILE B N 1
ATOM 2892 C CA . ILE B 1 47 ? -12.617 -26.703 0.425 1 94.31 47 ILE B CA 1
ATOM 2893 C C . ILE B 1 47 ? -12.086 -27.156 1.786 1 94.31 47 ILE B C 1
ATOM 2895 O O . ILE B 1 47 ? -12.297 -28.297 2.197 1 94.31 47 ILE B O 1
ATOM 2899 N N . TYR B 1 48 ? -11.43 -26.234 2.49 1 90.31 48 TYR B N 1
ATOM 2900 C CA . TYR B 1 48 ? -10.906 -26.547 3.816 1 90.31 48 TYR B CA 1
ATOM 2901 C C . TYR B 1 48 ? -12.031 -26.906 4.777 1 90.31 48 TYR B C 1
ATOM 2903 O O . TYR B 1 48 ? -11.82 -27.641 5.746 1 90.31 48 TYR B O 1
ATOM 2911 N N . GLN B 1 49 ? -13.188 -26.359 4.508 1 92.5 49 GLN B N 1
ATOM 2912 C CA . GLN B 1 49 ? -14.367 -26.672 5.312 1 92.5 49 GLN B CA 1
ATOM 2913 C C . GLN B 1 49 ? -15.078 -27.922 4.773 1 92.5 49 GLN B C 1
ATOM 2915 O O . GLN B 1 49 ? -16.219 -28.188 5.141 1 92.5 49 GLN B O 1
ATOM 2920 N N . MET B 1 50 ? -14.445 -28.578 3.82 1 92.69 50 MET B N 1
ATOM 2921 C CA . MET B 1 50 ? -14.883 -29.844 3.24 1 92.69 50 MET B CA 1
ATOM 2922 C C . MET B 1 50 ? -16.141 -29.641 2.396 1 92.69 50 MET B C 1
ATOM 2924 O O . MET B 1 50 ? -16.953 -30.562 2.266 1 92.69 50 MET B O 1
ATOM 2928 N N . LYS B 1 51 ? -16.219 -28.453 2.002 1 91.81 51 LYS B N 1
ATOM 2929 C CA . LYS B 1 51 ? -17.312 -28.141 1.083 1 91.81 51 LYS B CA 1
ATOM 2930 C C . LYS B 1 51 ? -16.859 -28.25 -0.369 1 91.81 51 LYS B C 1
ATOM 2932 O O . LYS B 1 51 ? -15.719 -27.938 -0.693 1 91.81 51 LYS B O 1
ATOM 2937 N N . ASN B 1 52 ? -17.75 -28.734 -1.201 1 93.5 52 ASN B N 1
ATOM 2938 C CA . ASN B 1 52 ? -17.531 -28.859 -2.639 1 93.5 52 ASN B CA 1
ATOM 2939 C C . ASN B 1 52 ? -18.5 -27.984 -3.432 1 93.5 52 ASN B C 1
ATOM 2941 O O . ASN B 1 52 ? -19.719 -28.141 -3.324 1 93.5 52 ASN B O 1
ATOM 2945 N N . SER B 1 53 ? -18.016 -27.141 -4.285 1 92.5 53 SER B N 1
ATOM 2946 C CA . SER B 1 53 ? -18.859 -26.266 -5.086 1 92.5 53 SER B CA 1
ATOM 2947 C C . SER B 1 53 ? -19.484 -27 -6.254 1 92.5 53 SER B C 1
ATOM 2949 O O . SER B 1 53 ? -20.453 -26.531 -6.852 1 92.5 53 SER B O 1
ATOM 2951 N N . HIS B 1 54 ? -18.859 -28.109 -6.668 1 94.56 54 HIS B N 1
ATOM 2952 C CA . HIS B 1 54 ? -19.328 -28.984 -7.742 1 94.56 54 HIS B CA 1
ATOM 2953 C C . HIS B 1 54 ? -19.219 -28.297 -9.094 1 94.56 54 HIS B C 1
ATOM 2955 O O . HIS B 1 54 ? -19.953 -28.641 -10.031 1 94.56 54 HIS B O 1
ATOM 2961 N N . PHE B 1 55 ? -18.359 -27.297 -9.117 1 96.88 55 PHE B N 1
ATOM 2962 C CA . PHE B 1 55 ? -18.141 -26.578 -10.367 1 96.88 55 PHE B CA 1
ATOM 2963 C C . PHE B 1 55 ? -17.625 -27.516 -11.445 1 96.88 55 PHE B C 1
ATOM 2965 O O . PHE B 1 55 ? -18 -27.406 -12.609 1 96.88 55 PHE B O 1
ATOM 2972 N N . PHE B 1 56 ? -16.891 -28.5 -11.148 1 97.69 56 PHE B N 1
ATOM 2973 C CA . PHE B 1 56 ? -16.203 -29.359 -12.109 1 97.69 56 PHE B CA 1
ATOM 2974 C C . PHE B 1 56 ? -16.984 -30.625 -12.367 1 97.69 56 PHE B C 1
ATOM 2976 O O . PHE B 1 56 ? -16.484 -31.578 -12.969 1 97.69 56 PHE B O 1
ATOM 2983 N N . ASP B 1 57 ? -18.203 -30.625 -11.859 1 96.94 57 ASP B N 1
ATOM 2984 C CA . ASP B 1 57 ? -19.094 -31.734 -12.18 1 96.94 57 ASP B CA 1
ATOM 2985 C C . ASP B 1 57 ? -19.484 -31.719 -13.656 1 96.94 57 ASP B C 1
ATOM 2987 O O . ASP B 1 57 ? -19.859 -32.75 -14.219 1 96.94 57 ASP B O 1
ATOM 2991 N N . LYS B 1 58 ? -19.422 -30.594 -14.227 1 96.19 58 LYS B N 1
ATOM 2992 C CA . LYS B 1 58 ? -19.75 -30.438 -15.641 1 96.19 58 LYS B CA 1
ATOM 2993 C C . LYS B 1 58 ? -18.75 -31.188 -16.516 1 96.19 58 LYS B C 1
ATOM 2995 O O . LYS B 1 58 ? -17.547 -31.219 -16.203 1 96.19 58 LYS B O 1
ATOM 3000 N N . PRO B 1 59 ? -19.297 -31.766 -17.672 1 97.56 59 PRO B N 1
ATOM 3001 C CA . PRO B 1 59 ? -18.328 -32.344 -18.625 1 97.56 59 PRO B CA 1
ATOM 3002 C C . PRO B 1 59 ? -17.344 -31.297 -19.141 1 97.56 59 PRO B C 1
ATOM 3004 O O . PRO B 1 59 ? -17.641 -30.094 -19.156 1 97.56 59 PRO B O 1
ATOM 3007 N N . ILE B 1 60 ? -16.156 -31.766 -19.562 1 98.31 60 ILE B N 1
ATOM 3008 C CA . ILE B 1 60 ? -15.07 -30.891 -19.984 1 98.31 60 ILE B CA 1
ATOM 3009 C C . ILE B 1 60 ? -15.555 -29.969 -21.094 1 98.31 60 ILE B C 1
ATOM 3011 O O . ILE B 1 60 ? -15.18 -28.797 -21.156 1 98.31 60 ILE B O 1
ATOM 3015 N N . GLU B 1 61 ? -16.406 -30.5 -21.984 1 98.38 61 GLU B N 1
ATOM 3016 C CA . GLU B 1 61 ? -16.906 -29.688 -23.094 1 98.38 61 GLU B CA 1
ATOM 3017 C C . GLU B 1 61 ? -17.766 -28.531 -22.594 1 98.38 61 GLU B C 1
ATOM 3019 O O . GLU B 1 61 ? -17.703 -27.422 -23.141 1 98.38 61 GLU B O 1
ATOM 3024 N N . ALA B 1 62 ? -18.5 -28.719 -21.594 1 98.44 62 ALA B N 1
ATOM 3025 C CA . ALA B 1 62 ? -19.312 -27.672 -21 1 98.44 62 ALA B CA 1
ATOM 3026 C C . ALA B 1 62 ? -18.453 -26.625 -20.312 1 98.44 62 ALA B C 1
ATOM 3028 O O . ALA B 1 62 ? -18.766 -25.438 -20.328 1 98.44 62 ALA B O 1
ATOM 3029 N N . LEU B 1 63 ? -17.422 -27.078 -19.656 1 98.5 63 LEU B N 1
ATOM 3030 C CA . LEU B 1 63 ? -16.5 -26.156 -19.031 1 98.5 63 LEU B CA 1
ATOM 3031 C C . LEU B 1 63 ? -15.789 -25.297 -20.078 1 98.5 63 LEU B C 1
ATOM 3033 O O . LEU B 1 63 ? -15.609 -24.094 -19.875 1 98.5 63 LEU B O 1
ATOM 3037 N N . LYS B 1 64 ? -15.359 -25.922 -21.219 1 98.56 64 LYS B N 1
ATOM 3038 C CA . LYS B 1 64 ? -14.758 -25.172 -22.312 1 98.56 64 LYS B CA 1
ATOM 3039 C C . LYS B 1 64 ? -15.711 -24.094 -22.828 1 98.56 64 LYS B C 1
ATOM 3041 O O . LYS B 1 64 ? -15.297 -22.953 -23.062 1 98.56 64 LYS B O 1
ATOM 3046 N N . GLU B 1 65 ? -16.984 -24.469 -22.922 1 98.31 65 GLU B N 1
ATOM 3047 C CA . GLU B 1 65 ? -18 -23.5 -23.359 1 98.31 65 GLU B CA 1
ATOM 3048 C C . GLU B 1 65 ? -18.156 -22.375 -22.344 1 98.31 65 GLU B C 1
ATOM 3050 O O . GLU B 1 65 ? -18.375 -21.219 -22.734 1 98.31 65 GLU B O 1
ATOM 3055 N N . TYR B 1 66 ? -18.125 -22.719 -21.109 1 97.88 66 TYR B N 1
ATOM 3056 C CA . TYR B 1 66 ? -18.234 -21.734 -20.047 1 97.88 66 TYR B CA 1
ATOM 3057 C C . TYR B 1 66 ? -17.125 -20.688 -20.141 1 97.88 66 TYR B C 1
ATOM 3059 O O . TYR B 1 66 ? -17.375 -19.5 -19.922 1 97.88 66 TYR B O 1
ATOM 3067 N N . PHE B 1 67 ? -15.906 -21.078 -20.5 1 98.31 67 PHE B N 1
ATOM 3068 C CA . PHE B 1 67 ? -14.758 -20.188 -20.5 1 98.31 67 PHE B CA 1
ATOM 3069 C C . PHE B 1 67 ? -14.484 -19.641 -21.891 1 98.31 67 PHE B C 1
ATOM 3071 O O . PHE B 1 67 ? -13.562 -18.844 -22.094 1 98.31 67 PHE B O 1
ATOM 3078 N N . ARG B 1 68 ? -15.234 -20.062 -22.891 1 98.44 68 ARG B N 1
ATOM 3079 C CA . ARG B 1 68 ? -15.055 -19.594 -24.266 1 98.44 68 ARG B CA 1
ATOM 3080 C C . ARG B 1 68 ? -15.055 -18.078 -24.328 1 98.44 68 ARG B C 1
ATOM 3082 O O . ARG B 1 68 ? -14.203 -17.484 -25 1 98.44 68 ARG B O 1
ATOM 3089 N N . PRO B 1 69 ? -16.016 -17.359 -23.625 1 98.38 69 PRO B N 1
ATOM 3090 C CA . PRO B 1 69 ? -15.992 -15.898 -23.672 1 98.38 69 PRO B CA 1
ATOM 3091 C C . PRO B 1 69 ? -14.688 -15.312 -23.141 1 98.38 69 PRO B C 1
ATOM 3093 O O . PRO B 1 69 ? -14.227 -14.273 -23.625 1 98.38 69 PRO B O 1
ATOM 3096 N N . HIS B 1 70 ? -14.094 -15.922 -22.141 1 98.5 70 HIS B N 1
ATOM 3097 C CA . HIS B 1 70 ? -12.805 -15.477 -21.625 1 98.5 70 HIS B CA 1
ATOM 3098 C C . HIS B 1 70 ? -11.711 -15.633 -22.656 1 98.5 70 HIS B C 1
ATOM 3100 O O . HIS B 1 70 ? -10.914 -14.719 -22.875 1 98.5 70 HIS B O 1
ATOM 3106 N N . LYS B 1 71 ? -11.688 -16.828 -23.312 1 98.56 71 LYS B N 1
ATOM 3107 C CA . LYS B 1 71 ? -10.695 -17.125 -24.344 1 98.56 71 LYS B CA 1
ATOM 3108 C C . LYS B 1 71 ? -10.805 -16.141 -25.5 1 98.56 71 LYS B C 1
ATOM 3110 O O . LYS B 1 71 ? -9.789 -15.586 -25.953 1 98.56 71 LYS B O 1
ATOM 3115 N N . GLU B 1 72 ? -11.984 -15.883 -25.922 1 98.56 72 GLU B N 1
ATOM 3116 C CA . GLU B 1 72 ? -12.227 -14.992 -27.047 1 98.56 72 GLU B CA 1
ATOM 3117 C C . GLU B 1 72 ? -11.883 -13.547 -26.688 1 98.56 72 GLU B C 1
ATOM 3119 O O . GLU B 1 72 ? -11.328 -12.812 -27.516 1 98.56 72 GLU B O 1
ATOM 3124 N N . ALA B 1 73 ? -12.25 -13.102 -25.5 1 98.69 73 ALA B N 1
ATOM 3125 C CA . ALA B 1 73 ? -11.945 -11.742 -25.047 1 98.69 73 ALA B CA 1
ATOM 3126 C C . ALA B 1 73 ? -10.438 -11.531 -24.938 1 98.69 73 ALA B C 1
ATOM 3128 O O . ALA B 1 73 ? -9.922 -10.484 -25.344 1 98.69 73 ALA B O 1
ATOM 3129 N N . ALA B 1 74 ? -9.773 -12.516 -24.391 1 98.75 74 ALA B N 1
ATOM 3130 C CA . ALA B 1 74 ? -8.32 -12.438 -24.297 1 98.75 74 ALA B CA 1
ATOM 3131 C C . ALA B 1 74 ? -7.691 -12.266 -25.672 1 98.75 74 ALA B C 1
ATOM 3133 O O . ALA B 1 74 ? -6.832 -11.406 -25.875 1 98.75 74 ALA B O 1
ATOM 3134 N N . ALA B 1 75 ? -8.125 -13.062 -26.609 1 98.56 75 ALA B N 1
ATOM 3135 C CA . ALA B 1 75 ? -7.629 -12.992 -27.984 1 98.56 75 ALA B CA 1
ATOM 3136 C C . ALA B 1 75 ? -7.949 -11.648 -28.609 1 98.56 75 ALA B C 1
ATOM 3138 O O . ALA B 1 75 ? -7.102 -11.047 -29.281 1 98.56 75 ALA B O 1
ATOM 3139 N N . LYS B 1 76 ? -9.125 -11.203 -28.406 1 98.62 76 LYS B N 1
ATOM 3140 C CA . LYS B 1 76 ? -9.586 -9.945 -28.984 1 98.62 76 LYS B CA 1
ATOM 3141 C C . LYS B 1 76 ? -8.695 -8.789 -28.531 1 98.62 76 LYS B C 1
ATOM 3143 O O . LYS B 1 76 ? -8.375 -7.902 -29.328 1 98.62 76 LYS B O 1
ATOM 3148 N N . TYR B 1 77 ? -8.289 -8.766 -27.312 1 98.56 77 TYR B N 1
ATOM 3149 C CA . TYR B 1 77 ? -7.543 -7.637 -26.766 1 98.56 77 TYR B CA 1
ATOM 3150 C C . TYR B 1 77 ? -6.047 -7.926 -26.75 1 98.56 77 TYR B C 1
ATOM 3152 O O . TYR B 1 77 ? -5.262 -7.148 -26.203 1 98.56 77 TYR B O 1
ATOM 3160 N N . GLY B 1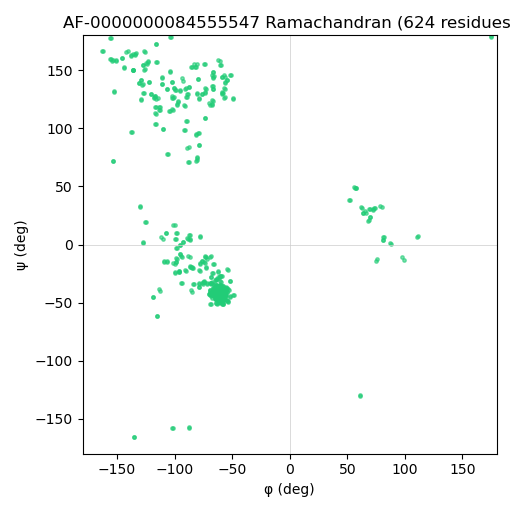 78 ? -5.672 -9.07 -27.297 1 98.5 78 GLY B N 1
ATOM 3161 C CA . GLY B 1 78 ? -4.262 -9.414 -27.406 1 98.5 78 GLY B CA 1
ATOM 3162 C C . GLY B 1 78 ? -3.605 -9.703 -26.078 1 98.5 78 GLY B C 1
ATOM 3163 O O . GLY B 1 78 ? -2.443 -9.352 -25.859 1 98.5 78 GLY B O 1
ATOM 3164 N N . ILE B 1 79 ? -4.332 -10.211 -25.156 1 98.75 79 ILE B N 1
ATOM 3165 C CA . ILE B 1 79 ? -3.805 -10.586 -23.844 1 98.75 79 ILE B CA 1
ATOM 3166 C C . ILE B 1 79 ? -3.605 -12.102 -23.781 1 98.75 79 ILE B C 1
ATOM 3168 O O . ILE B 1 79 ? -4.52 -12.867 -24.109 1 98.75 79 ILE B O 1
ATOM 3172 N N . THR B 1 80 ? -2.426 -12.508 -23.406 1 98.81 80 THR B N 1
ATOM 3173 C CA . THR B 1 80 ? -2.092 -13.922 -23.328 1 98.81 80 THR B CA 1
ATOM 3174 C C . THR B 1 80 ? -2.434 -14.484 -21.953 1 98.81 80 THR B C 1
ATOM 3176 O O . THR B 1 80 ? -2.113 -13.875 -20.938 1 98.81 80 THR B O 1
ATOM 3179 N N . ILE B 1 81 ? -3.115 -15.547 -21.938 1 98.69 81 ILE B N 1
ATOM 3180 C CA . ILE B 1 81 ? -3.287 -16.297 -20.703 1 98.69 81 ILE B CA 1
ATOM 3181 C C . ILE B 1 81 ? -2.041 -17.141 -20.422 1 98.69 81 ILE B C 1
ATOM 3183 O O . ILE B 1 81 ? -1.915 -18.25 -20.938 1 98.69 81 ILE B O 1
ATOM 3187 N N . GLY B 1 82 ? -1.156 -16.609 -19.609 1 98.44 82 GLY B N 1
ATOM 3188 C CA . GLY B 1 82 ? 0.206 -17.125 -19.562 1 98.44 82 GLY B CA 1
ATOM 3189 C C . GLY B 1 82 ? 0.431 -18.125 -18.453 1 98.44 82 GLY B C 1
ATOM 3190 O O . GLY B 1 82 ? 1.397 -18.891 -18.484 1 98.44 82 GLY B O 1
ATOM 3191 N N . GLN B 1 83 ? -0.379 -18.047 -17.453 1 98.81 83 GLN B N 1
ATOM 3192 C CA . GLN B 1 83 ? -0.363 -18.984 -16.328 1 98.81 83 GLN B CA 1
ATOM 3193 C C . GLN B 1 83 ? -1.748 -19.125 -15.711 1 98.81 83 GLN B C 1
ATOM 3195 O O . GLN B 1 83 ? -2.639 -18.312 -15.977 1 98.81 83 GLN B O 1
ATOM 3200 N N . MET B 1 84 ? -1.9 -20.203 -15.055 1 98.56 84 MET B N 1
ATOM 3201 C CA . MET B 1 84 ? -3.162 -20.516 -14.391 1 98.56 84 MET B CA 1
ATOM 3202 C C . MET B 1 84 ? -2.916 -21.062 -12.992 1 98.56 84 MET B C 1
ATOM 3204 O O . MET B 1 84 ? -1.868 -21.656 -12.727 1 98.56 84 MET B O 1
ATOM 3208 N N . HIS B 1 85 ? -3.848 -20.812 -12.133 1 98.62 85 HIS B N 1
ATOM 3209 C CA . HIS B 1 85 ? -3.75 -21.391 -10.797 1 98.62 85 HIS B CA 1
ATOM 3210 C C . HIS B 1 85 ? -4.848 -22.406 -10.555 1 98.62 85 HIS B C 1
ATOM 3212 O O . HIS B 1 85 ? -6.035 -22.078 -10.547 1 98.62 85 HIS B O 1
ATOM 3218 N N . MET B 1 86 ? -4.488 -23.625 -10.32 1 98.5 86 MET B N 1
ATOM 3219 C CA . MET B 1 86 ? -5.441 -24.688 -10.008 1 98.5 86 MET B CA 1
ATOM 3220 C C . MET B 1 86 ? -6.121 -24.438 -8.664 1 98.5 86 MET B C 1
ATOM 3222 O O . MET B 1 86 ? -5.5 -23.906 -7.742 1 98.5 86 MET B O 1
ATOM 3226 N N . PRO B 1 87 ? -7.434 -24.797 -8.586 1 98.06 87 PRO B N 1
ATOM 3227 C CA . PRO B 1 87 ? -8.008 -24.75 -7.242 1 98.06 87 PRO B CA 1
ATOM 3228 C C . PRO B 1 87 ? -7.176 -25.516 -6.215 1 98.06 87 PRO B C 1
ATOM 3230 O O . PRO B 1 87 ? -6.574 -26.547 -6.543 1 98.06 87 PRO B O 1
ATOM 3233 N N . TYR B 1 88 ? -7.141 -25.031 -4.984 1 96.38 88 TYR B N 1
ATOM 3234 C CA . TYR B 1 88 ? -6.387 -25.625 -3.887 1 96.38 88 TYR B CA 1
ATOM 3235 C C . TYR B 1 88 ? -7.141 -25.484 -2.57 1 96.38 88 TYR B C 1
ATOM 3237 O O . TYR B 1 88 ? -7.988 -24.609 -2.418 1 96.38 88 TYR B O 1
ATOM 3245 N N . PRO B 1 89 ? -6.938 -26.359 -1.677 1 95.62 89 PRO B N 1
ATOM 3246 C CA . PRO B 1 89 ? -6.035 -27.5 -1.743 1 95.62 89 PRO B CA 1
ATOM 3247 C C . PRO B 1 89 ? -6.574 -28.625 -2.633 1 95.62 89 PRO B C 1
ATOM 3249 O O . PRO B 1 89 ? -7.785 -28.734 -2.838 1 95.62 89 PRO B O 1
ATOM 3252 N N . THR B 1 90 ? -5.605 -29.391 -3.115 1 95.38 90 THR B N 1
ATOM 3253 C CA . THR B 1 90 ? -5.988 -30.547 -3.938 1 95.38 90 THR B CA 1
ATOM 3254 C C . THR B 1 90 ? -6.07 -31.812 -3.094 1 95.38 90 THR B C 1
ATOM 3256 O O . THR B 1 90 ? -6.355 -32.875 -3.613 1 95.38 90 THR B O 1
ATOM 3259 N N . TYR B 1 91 ? -5.797 -31.672 -1.826 1 94.12 91 TYR B N 1
ATOM 3260 C CA . TYR B 1 91 ? -5.938 -32.75 -0.845 1 94.12 91 TYR B CA 1
ATOM 3261 C C . TYR B 1 91 ? -6.207 -32.188 0.544 1 94.12 91 TYR B C 1
ATOM 3263 O O . TYR B 1 91 ? -5.492 -31.281 1.007 1 94.12 91 TYR B O 1
ATOM 3271 N N . VAL B 1 92 ? -7.207 -32.75 1.19 1 92.94 92 VAL B N 1
ATOM 3272 C CA . VAL B 1 92 ? -7.562 -32.344 2.551 1 92.94 92 VAL B CA 1
ATOM 3273 C C . VAL B 1 92 ? -7.367 -33.531 3.496 1 92.94 92 VAL B C 1
ATOM 3275 O O . VAL B 1 92 ? -8.148 -34.5 3.473 1 92.94 92 VAL B O 1
ATOM 3278 N N . PRO B 1 93 ? -6.297 -33.594 4.32 1 87.88 93 PRO B N 1
ATOM 3279 C CA . PRO B 1 93 ? -5.965 -34.75 5.164 1 87.88 93 PRO B CA 1
ATOM 3280 C C . PRO B 1 93 ? -7.164 -35.25 5.949 1 87.88 93 PRO B C 1
ATOM 3282 O O . PRO B 1 93 ? -7.352 -36.469 6.059 1 87.88 93 PRO B O 1
ATOM 3285 N N . GLN B 1 94 ? -8.031 -34.562 6.57 1 85.94 94 GLN B N 1
ATOM 3286 C CA . GLN B 1 94 ? -9.172 -35.031 7.355 1 85.94 94 GLN B CA 1
ATOM 3287 C C . GLN B 1 94 ? -10.469 -34.906 6.566 1 85.94 94 GLN B C 1
ATOM 3289 O O . GLN B 1 94 ? -11.562 -35.031 7.133 1 85.94 94 GLN B O 1
ATOM 3294 N N . GLY B 1 95 ? -10.18 -34.75 5.305 1 89.75 95 GLY B N 1
ATOM 3295 C CA . GLY B 1 95 ? -11.359 -34.656 4.465 1 89.75 95 GLY B CA 1
ATOM 3296 C C . GLY B 1 95 ? -11.977 -36 4.125 1 89.75 95 GLY B C 1
ATOM 3297 O O . GLY B 1 95 ? -11.32 -37.031 4.262 1 89.75 95 GLY B O 1
ATOM 3298 N N . LYS B 1 96 ? -13.344 -36.062 3.787 1 89.69 96 LYS B N 1
ATOM 3299 C CA . LYS B 1 96 ? -14.016 -37.25 3.322 1 89.69 96 LYS B CA 1
ATOM 3300 C C . LYS B 1 96 ? -13.336 -37.812 2.078 1 89.69 96 LYS B C 1
ATOM 3302 O O . LYS B 1 96 ? -12.805 -37.062 1.259 1 89.69 96 LYS B O 1
ATOM 3307 N N . ALA B 1 97 ? -13.289 -39.062 1.936 1 93.75 97 ALA B N 1
ATOM 3308 C CA . ALA B 1 97 ? -12.695 -39.719 0.786 1 93.75 97 ALA B CA 1
ATOM 3309 C C . ALA B 1 97 ? -13.289 -39.219 -0.522 1 93.75 97 ALA B C 1
ATOM 3311 O O . ALA B 1 97 ? -12.57 -39.062 -1.515 1 93.75 97 ALA B O 1
ATOM 3312 N N . GLU B 1 98 ? -14.5 -38.969 -0.523 1 95.31 98 GLU B N 1
ATOM 3313 C CA . GLU B 1 98 ? -15.195 -38.5 -1.72 1 95.31 98 GLU B CA 1
ATOM 3314 C C . GLU B 1 98 ? -14.656 -37.156 -2.17 1 95.31 98 GLU B C 1
ATOM 3316 O O . GLU B 1 98 ? -14.508 -36.906 -3.369 1 95.31 98 GLU B O 1
ATOM 3321 N N . LEU B 1 99 ? -14.43 -36.281 -1.197 1 95.88 99 LEU B N 1
ATOM 3322 C CA . LEU B 1 99 ? -13.898 -34.969 -1.524 1 95.88 99 LEU B CA 1
ATOM 3323 C C . LEU B 1 99 ? -12.508 -35.094 -2.141 1 95.88 99 LEU B C 1
ATOM 3325 O O . LEU B 1 99 ? -12.234 -34.5 -3.193 1 95.88 99 LEU B O 1
ATOM 3329 N N . ASN B 1 100 ? -11.633 -35.812 -1.498 1 95.94 100 ASN B N 1
ATOM 3330 C CA . ASN B 1 100 ? -10.266 -35.969 -1.995 1 95.94 100 ASN B CA 1
ATOM 3331 C C . ASN B 1 100 ? -10.242 -36.656 -3.35 1 95.94 100 ASN B C 1
ATOM 3333 O O . ASN B 1 100 ? -9.422 -36.344 -4.207 1 95.94 100 ASN B O 1
ATOM 3337 N N . TYR B 1 101 ? -11.141 -37.625 -3.508 1 96.5 101 TYR B N 1
ATOM 3338 C CA . TYR B 1 101 ? -11.289 -38.281 -4.812 1 96.5 101 TYR B CA 1
ATOM 3339 C C . TYR B 1 101 ? -11.688 -37.25 -5.875 1 96.5 101 TYR B C 1
ATOM 3341 O O . TYR B 1 101 ? -11.125 -37.25 -6.973 1 96.5 101 TYR B O 1
ATOM 3349 N N . TYR B 1 102 ? -12.633 -36.469 -5.547 1 97.31 102 TYR B N 1
ATOM 3350 C CA . TYR B 1 102 ? -13.133 -35.438 -6.453 1 97.31 102 TYR B CA 1
ATOM 3351 C C . TYR B 1 102 ? -12.023 -34.438 -6.824 1 97.31 102 TYR B C 1
ATOM 3353 O O . TYR B 1 102 ? -11.844 -34.125 -8 1 97.31 102 TYR B O 1
ATOM 3361 N N . LEU B 1 103 ? -11.273 -34.031 -5.863 1 97.44 103 LEU B N 1
ATOM 3362 C CA . LEU B 1 103 ? -10.195 -33.062 -6.078 1 97.44 103 LEU B CA 1
ATOM 3363 C C . LEU B 1 103 ? -9.133 -33.656 -7 1 97.44 103 LEU B C 1
ATOM 3365 O O . LEU B 1 103 ? -8.672 -32.969 -7.93 1 97.44 103 LEU B O 1
ATOM 3369 N N . TRP B 1 104 ? -8.852 -34.875 -6.875 1 96.88 104 TRP B N 1
ATOM 3370 C CA . TRP B 1 104 ? -7.762 -35.531 -7.594 1 96.88 104 TRP B CA 1
ATOM 3371 C C . TRP B 1 104 ? -8.211 -36 -8.977 1 96.88 104 TRP B C 1
ATOM 3373 O O . TRP B 1 104 ? -7.48 -35.844 -9.961 1 96.88 104 TRP B O 1
ATOM 3383 N N . ASN B 1 105 ? -9.422 -36.5 -9.062 1 97.25 105 ASN B N 1
ATOM 3384 C CA . ASN B 1 105 ? -9.805 -37.25 -10.266 1 97.25 105 ASN B CA 1
ATOM 3385 C C . ASN B 1 105 ? -10.75 -36.438 -11.141 1 97.25 105 ASN B C 1
ATOM 3387 O O . ASN B 1 105 ? -10.961 -36.781 -12.312 1 97.25 105 ASN B O 1
ATOM 3391 N N . GLU B 1 106 ? -11.289 -35.406 -10.578 1 97.88 106 GLU B N 1
ATOM 3392 C CA . GLU B 1 106 ? -12.203 -34.562 -11.352 1 97.88 106 GLU B CA 1
ATOM 3393 C C . GLU B 1 106 ? -11.641 -33.156 -11.547 1 97.88 106 GLU B C 1
ATOM 3395 O O . GLU B 1 106 ? -11.344 -32.75 -12.672 1 97.88 106 GLU B O 1
ATOM 3400 N N . MET B 1 107 ? -11.438 -32.5 -10.477 1 98.38 107 MET B N 1
ATOM 3401 C CA . MET B 1 107 ? -11.023 -31.094 -10.516 1 98.38 107 MET B CA 1
ATOM 3402 C C . MET B 1 107 ? -9.648 -30.953 -11.172 1 98.38 107 MET B C 1
ATOM 3404 O O . MET B 1 107 ? -9.469 -30.141 -12.078 1 98.38 107 MET B O 1
ATOM 3408 N N . ALA B 1 108 ? -8.672 -31.766 -10.789 1 98.56 108 ALA B N 1
ATOM 3409 C CA . ALA B 1 108 ? -7.293 -31.594 -11.234 1 98.56 108 ALA B CA 1
ATOM 3410 C C . ALA B 1 108 ? -7.152 -31.891 -12.719 1 98.56 108 ALA B C 1
ATOM 3412 O O . ALA B 1 108 ? -6.641 -31.062 -13.484 1 98.56 108 ALA B O 1
ATOM 3413 N N . PRO B 1 109 ? -7.656 -33.062 -13.203 1 98.56 109 PRO B N 1
ATOM 3414 C CA . PRO B 1 109 ? -7.531 -33.344 -14.641 1 98.56 109 PRO B CA 1
ATOM 3415 C C . PRO B 1 109 ? -8.266 -32.312 -15.5 1 98.56 109 PRO B C 1
ATOM 3417 O O . PRO B 1 109 ? -7.766 -31.906 -16.562 1 98.56 109 PRO B O 1
ATOM 3420 N N . LYS B 1 110 ? -9.406 -31.922 -15.078 1 98.75 110 LYS B N 1
ATOM 3421 C CA . LYS B 1 110 ? -10.156 -30.938 -15.859 1 98.75 110 LYS B CA 1
ATOM 3422 C C . LYS B 1 110 ? -9.461 -29.578 -15.836 1 98.75 110 LYS B C 1
ATOM 3424 O O . LYS B 1 110 ? -9.531 -28.828 -16.812 1 98.75 110 LYS B O 1
ATOM 3429 N N . SER B 1 111 ? -8.781 -29.219 -14.719 1 98.81 111 SER B N 1
ATOM 3430 C CA . SER B 1 111 ? -7.961 -28.016 -14.68 1 98.81 111 SER B CA 1
ATOM 3431 C C . SER B 1 111 ? -6.855 -28.062 -15.727 1 98.81 111 SER B C 1
ATOM 3433 O O . SER B 1 111 ? -6.594 -27.062 -16.406 1 98.81 111 SER B O 1
ATOM 3435 N N . MET B 1 112 ? -6.254 -29.219 -15.914 1 98.75 112 MET B N 1
ATOM 3436 C CA . MET B 1 112 ? -5.211 -29.406 -16.922 1 98.75 112 MET B CA 1
ATOM 3437 C C . MET B 1 112 ? -5.777 -29.25 -18.328 1 98.75 112 MET B C 1
ATOM 3439 O O . MET B 1 112 ? -5.16 -28.594 -19.172 1 98.75 112 MET B O 1
ATOM 3443 N N . GLN B 1 113 ? -6.852 -29.812 -18.516 1 98.81 113 GLN B N 1
ATOM 3444 C CA . GLN B 1 113 ? -7.492 -29.734 -19.828 1 98.81 113 GLN B CA 1
ATOM 3445 C C . GLN B 1 113 ? -7.887 -28.312 -20.156 1 98.81 113 GLN B C 1
ATOM 3447 O O . GLN B 1 113 ? -7.738 -27.875 -21.312 1 98.81 113 GLN B O 1
ATOM 3452 N N . LEU B 1 114 ? -8.406 -27.578 -19.172 1 98.81 114 LEU B N 1
ATOM 3453 C CA . LEU B 1 114 ? -8.766 -26.188 -19.375 1 98.81 114 LEU B CA 1
ATOM 3454 C C . LEU B 1 114 ? -7.523 -25.344 -19.641 1 98.81 114 LEU B C 1
ATOM 3456 O O . LEU B 1 114 ? -7.57 -24.406 -20.453 1 98.81 114 LEU B O 1
ATOM 3460 N N . CYS B 1 115 ? -6.469 -25.656 -18.953 1 98.75 115 CYS B N 1
ATOM 3461 C CA . CYS B 1 115 ? -5.199 -24.969 -19.188 1 98.75 115 CYS B CA 1
ATOM 3462 C C . CYS B 1 115 ? -4.781 -25.094 -20.641 1 98.75 115 CYS B C 1
ATOM 3464 O O . CYS B 1 115 ? -4.398 -24.094 -21.266 1 98.75 115 CYS B O 1
ATOM 3466 N N . HIS B 1 116 ? -4.852 -26.281 -21.172 1 98.62 116 HIS B N 1
ATOM 3467 C CA . HIS B 1 116 ? -4.531 -26.531 -22.562 1 98.62 116 HIS B CA 1
ATOM 3468 C C . HIS B 1 116 ? -5.512 -25.828 -23.5 1 98.62 116 HIS B C 1
ATOM 3470 O O . HIS B 1 116 ? -5.109 -25.219 -24.484 1 98.62 116 HIS B O 1
ATOM 3476 N N . TYR B 1 117 ? -6.785 -25.891 -23.172 1 98.69 117 TYR B N 1
ATOM 3477 C CA . TYR B 1 117 ? -7.828 -25.266 -23.984 1 98.69 117 TYR B CA 1
ATOM 3478 C C . TYR B 1 117 ? -7.586 -23.781 -24.125 1 98.69 117 TYR B C 1
ATOM 3480 O O . TYR B 1 117 ? -7.77 -23.203 -25.203 1 98.69 117 TYR B O 1
ATOM 3488 N N . LEU B 1 118 ? -7.133 -23.156 -23.062 1 98.62 118 LEU B N 1
ATOM 3489 C CA . LEU B 1 118 ? -6.914 -21.703 -23.031 1 98.62 118 LEU B CA 1
ATOM 3490 C C . LEU B 1 118 ? -5.527 -21.359 -23.547 1 98.62 118 LEU B C 1
ATOM 3492 O O . LEU B 1 118 ? -5.09 -20.203 -23.438 1 98.62 118 LEU B O 1
ATOM 3496 N N . GLU B 1 119 ? -4.809 -22.391 -24.016 1 98.31 119 GLU B N 1
ATOM 3497 C CA . GLU B 1 119 ? -3.477 -22.25 -24.609 1 98.31 119 GLU B CA 1
ATOM 3498 C C . GLU B 1 119 ? -2.486 -21.688 -23.578 1 98.31 119 GLU B C 1
ATOM 3500 O O . GLU B 1 119 ? -1.633 -20.875 -23.922 1 98.31 119 GLU B O 1
ATOM 3505 N N . CYS B 1 120 ? -2.686 -22.016 -22.328 1 98.56 120 CYS B N 1
ATOM 3506 C CA . CYS B 1 120 ? -1.835 -21.641 -21.203 1 98.56 120 CYS B CA 1
ATOM 3507 C C . CYS B 1 120 ? -0.75 -22.672 -20.969 1 98.56 120 CYS B C 1
ATOM 3509 O O . CYS B 1 120 ? -1.045 -23.875 -20.844 1 98.56 120 CYS B O 1
ATOM 3511 N N . PRO B 1 121 ? 0.491 -22.297 -20.906 1 98.44 121 PRO B N 1
ATOM 3512 C CA . PRO B 1 121 ? 1.563 -23.297 -20.828 1 98.44 121 PRO B CA 1
ATOM 3513 C C . PRO B 1 121 ? 1.851 -23.734 -19.391 1 98.44 121 PRO B C 1
ATOM 3515 O O . PRO B 1 121 ? 2.508 -24.75 -19.172 1 98.44 121 PRO B O 1
ATOM 3518 N N . TYR B 1 122 ? 1.438 -22.969 -18.422 1 98.88 122 TYR B N 1
ATOM 3519 C CA . TYR B 1 122 ? 1.836 -23.234 -17.047 1 98.88 122 TYR B CA 1
ATOM 3520 C C . TYR B 1 122 ? 0.619 -23.297 -16.125 1 98.88 122 TYR B C 1
ATOM 3522 O O . TYR B 1 122 ? -0.308 -22.5 -16.266 1 98.88 122 TYR B O 1
ATOM 3530 N N . ILE B 1 123 ? 0.549 -24.219 -15.227 1 98.88 123 ILE B N 1
ATOM 3531 C CA . ILE B 1 123 ? -0.486 -24.281 -14.203 1 98.88 123 ILE B CA 1
ATOM 3532 C C . ILE B 1 123 ? 0.159 -24.453 -12.828 1 98.88 123 ILE B C 1
ATOM 3534 O O . ILE B 1 123 ? 0.996 -25.328 -12.625 1 98.88 123 ILE B O 1
ATOM 3538 N N . VAL B 1 124 ? -0.172 -23.547 -11.914 1 98.94 124 VAL B N 1
ATOM 3539 C CA . VAL B 1 124 ? 0.399 -23.516 -10.57 1 98.94 124 VAL B CA 1
ATOM 3540 C C . VAL B 1 124 ? -0.419 -24.422 -9.648 1 98.94 124 VAL B C 1
ATOM 3542 O O . VAL B 1 124 ? -1.651 -24.406 -9.688 1 98.94 124 VAL B O 1
ATOM 3545 N N . ILE B 1 125 ? 0.257 -25.219 -8.844 1 98.56 125 ILE B N 1
ATOM 3546 C CA . ILE B 1 125 ? -0.394 -26.031 -7.812 1 98.56 125 ILE B CA 1
ATOM 3547 C C . ILE B 1 125 ? 0.282 -25.781 -6.469 1 98.56 125 ILE B C 1
ATOM 3549 O O . ILE B 1 125 ? 1.452 -25.406 -6.414 1 98.56 125 ILE B O 1
ATOM 3553 N N . HIS B 1 126 ? -0.465 -26 -5.383 1 97.31 126 HIS B N 1
ATOM 3554 C CA . HIS B 1 126 ? 0.095 -25.984 -4.039 1 97.31 126 HIS B CA 1
ATOM 3555 C C . HIS B 1 126 ? 0.562 -27.375 -3.621 1 97.31 126 HIS B C 1
ATOM 3557 O O . HIS B 1 126 ? -0.128 -28.359 -3.869 1 97.31 126 HIS B O 1
ATOM 3563 N N . GLY B 1 127 ? 1.718 -27.438 -3.088 1 93.81 127 GLY B N 1
ATOM 3564 C CA . GLY B 1 127 ? 2.062 -28.641 -2.365 1 93.81 127 GLY B CA 1
ATOM 3565 C C . GLY B 1 127 ? 1.151 -28.922 -1.184 1 93.81 127 GLY B C 1
ATOM 3566 O O . GLY B 1 127 ? 0.482 -28 -0.688 1 93.81 127 GLY B O 1
ATOM 3567 N N . PHE B 1 128 ? 1.138 -30.203 -0.813 1 92.06 128 PHE B N 1
ATOM 3568 C CA . PHE B 1 128 ? 0.26 -30.578 0.29 1 92.06 128 PHE B CA 1
ATOM 3569 C C . PHE B 1 128 ? 0.858 -30.141 1.625 1 92.06 128 PHE B C 1
ATOM 3571 O O . PHE B 1 128 ? 2.029 -30.422 1.9 1 92.06 128 PHE B O 1
ATOM 3578 N N . LYS B 1 129 ? 0.099 -29.453 2.469 1 89.56 129 LYS B N 1
ATOM 3579 C CA . LYS B 1 129 ? 0.542 -29.109 3.816 1 89.56 129 LYS B CA 1
ATOM 3580 C C . LYS B 1 129 ? 0.215 -30.219 4.809 1 89.56 129 LYS B C 1
ATOM 3582 O O . LYS B 1 129 ? -0.797 -30.156 5.508 1 89.56 129 LYS B O 1
ATOM 3587 N N . LEU B 1 130 ? 1.126 -31.219 4.855 1 82.38 130 LEU B N 1
ATOM 3588 C CA . LEU B 1 130 ? 0.791 -32.438 5.578 1 82.38 130 LEU B CA 1
ATOM 3589 C C . LEU B 1 130 ? 1.881 -32.781 6.582 1 82.38 130 LEU B C 1
ATOM 3591 O O . LEU B 1 130 ? 1.792 -33.812 7.266 1 82.38 130 LEU B O 1
ATOM 3595 N N . ALA B 1 131 ? 2.855 -32 6.668 1 80.75 131 ALA B N 1
ATOM 3596 C CA . ALA B 1 131 ? 3.982 -32.344 7.527 1 80.75 131 ALA B CA 1
ATOM 3597 C C . ALA B 1 131 ? 3.52 -32.625 8.953 1 80.75 131 ALA B C 1
ATOM 3599 O O . ALA B 1 131 ? 4.012 -33.531 9.617 1 80.75 131 ALA B O 1
ATOM 3600 N N . TYR B 1 132 ? 2.682 -31.844 9.438 1 81.12 132 TYR B N 1
ATOM 3601 C CA . TYR B 1 132 ? 2.158 -32.031 10.789 1 81.12 132 TYR B CA 1
ATOM 3602 C C . TYR B 1 132 ? 1.415 -33.344 10.906 1 81.12 132 TYR B C 1
ATOM 3604 O O . TYR B 1 132 ? 1.563 -34.062 11.898 1 81.12 132 TYR B O 1
ATOM 3612 N N . PHE B 1 133 ? 0.727 -33.781 9.906 1 83.62 133 PHE B N 1
ATOM 3613 C CA . PHE B 1 133 ? -0.123 -34.969 9.93 1 83.62 133 PHE B CA 1
ATOM 3614 C C . PHE B 1 133 ? 0.701 -36.219 9.695 1 83.62 133 PHE B C 1
ATOM 3616 O O . PHE B 1 133 ? 0.428 -37.25 10.297 1 83.62 133 PHE B O 1
ATOM 3623 N N . LEU B 1 134 ? 1.742 -36 8.852 1 86.69 134 LEU B N 1
ATOM 3624 C CA . LEU B 1 134 ? 2.492 -37.188 8.438 1 86.69 134 LEU B CA 1
ATOM 3625 C C . LEU B 1 134 ? 3.793 -37.312 9.227 1 86.69 134 LEU B C 1
ATOM 3627 O O . LEU B 1 134 ? 4.43 -38.344 9.227 1 86.69 134 LEU B O 1
ATOM 3631 N N . GLY B 1 135 ? 4.176 -36.219 9.859 1 86.31 135 GLY B N 1
ATOM 3632 C CA . GLY B 1 135 ? 5.277 -36.281 10.812 1 86.31 135 GLY B CA 1
ATOM 3633 C C . GLY B 1 135 ? 6.594 -35.812 10.219 1 86.31 135 GLY B C 1
ATOM 3634 O O . GLY B 1 135 ? 7.59 -35.688 10.93 1 86.31 135 GLY B O 1
ATOM 3635 N N . SER B 1 136 ? 6.602 -35.688 8.844 1 89.56 136 SER B N 1
ATOM 3636 C CA . SER B 1 136 ? 7.859 -35.219 8.266 1 89.56 136 SER B CA 1
ATOM 3637 C C . SER B 1 136 ? 7.633 -34.5 6.941 1 89.56 136 SER B C 1
ATOM 3639 O O . SER B 1 136 ? 6.633 -34.75 6.258 1 89.56 136 SER B O 1
ATOM 3641 N N . GLU B 1 137 ? 8.57 -33.688 6.559 1 90.31 137 GLU B N 1
ATOM 3642 C CA . GLU B 1 137 ? 8.57 -33 5.273 1 90.31 137 GLU B CA 1
ATOM 3643 C C . GLU B 1 137 ? 8.703 -34 4.117 1 90.31 137 GLU B C 1
ATOM 3645 O O . GLU B 1 137 ? 8.07 -33.812 3.072 1 90.31 137 GLU B O 1
ATOM 3650 N N . ASP B 1 138 ? 9.5 -34.969 4.355 1 93 138 ASP B N 1
ATOM 3651 C CA . ASP B 1 138 ? 9.719 -35.969 3.311 1 93 138 ASP B CA 1
ATOM 3652 C C . ASP B 1 138 ? 8.43 -36.719 3.004 1 93 138 ASP B C 1
ATOM 3654 O O . ASP B 1 138 ? 8.133 -37 1.842 1 93 138 ASP B O 1
ATOM 3658 N N . ALA B 1 139 ? 7.727 -37.062 4.039 1 93.38 139 ALA B N 1
ATOM 3659 C CA . ALA B 1 139 ? 6.445 -37.75 3.846 1 93.38 139 ALA B CA 1
ATOM 3660 C C . ALA B 1 139 ? 5.441 -36.844 3.15 1 93.38 139 ALA B C 1
ATOM 3662 O O . ALA B 1 139 ? 4.656 -37.281 2.314 1 93.38 139 ALA B O 1
ATOM 3663 N N . GLU B 1 140 ? 5.449 -35.594 3.512 1 94.38 140 GLU B N 1
ATOM 3664 C CA . GLU B 1 140 ? 4.621 -34.594 2.867 1 94.38 140 GLU B CA 1
ATOM 3665 C C . GLU B 1 140 ? 4.922 -34.5 1.374 1 94.38 140 GLU B C 1
ATOM 3667 O O . GLU B 1 140 ? 4.004 -34.5 0.549 1 94.38 140 GLU B O 1
ATOM 3672 N N . TRP B 1 141 ? 6.188 -34.469 1.081 1 95.69 141 TRP B N 1
ATOM 3673 C CA . TRP B 1 141 ? 6.586 -34.406 -0.321 1 95.69 141 TRP B CA 1
ATOM 3674 C C . TRP B 1 141 ? 6.176 -35.656 -1.079 1 95.69 141 TRP B C 1
ATOM 3676 O O . TRP B 1 141 ? 5.758 -35.594 -2.238 1 95.69 141 TRP B O 1
ATOM 3686 N N . ALA B 1 142 ? 6.328 -36.75 -0.466 1 96 142 ALA B N 1
ATOM 3687 C CA . ALA B 1 142 ? 5.969 -38 -1.133 1 96 142 ALA B CA 1
ATOM 3688 C C . ALA B 1 142 ? 4.512 -37.969 -1.593 1 96 142 ALA B C 1
ATOM 3690 O O . ALA B 1 142 ? 4.191 -38.469 -2.678 1 96 142 ALA B O 1
ATOM 3691 N N . GLU B 1 143 ? 3.691 -37.469 -0.769 1 95.31 143 GLU B N 1
ATOM 3692 C CA . GLU B 1 143 ? 2.283 -37.344 -1.139 1 95.31 143 GLU B CA 1
ATOM 3693 C C . GLU B 1 143 ? 2.082 -36.344 -2.262 1 95.31 143 GLU B C 1
ATOM 3695 O O . GLU B 1 143 ? 1.294 -36.562 -3.182 1 95.31 143 GLU B O 1
ATOM 3700 N N . THR B 1 144 ? 2.754 -35.219 -2.166 1 97.31 144 THR B N 1
ATOM 3701 C CA . THR B 1 144 ? 2.705 -34.219 -3.225 1 97.31 144 THR B CA 1
ATOM 3702 C C . THR B 1 144 ? 3.199 -34.781 -4.547 1 97.31 144 THR B C 1
ATOM 3704 O O . THR B 1 144 ? 2.586 -34.594 -5.594 1 97.31 144 THR B O 1
ATOM 3707 N N . GLU B 1 145 ? 4.312 -35.5 -4.453 1 97.81 145 GLU B N 1
ATOM 3708 C CA . GLU B 1 145 ? 4.918 -36.094 -5.641 1 97.81 145 GLU B CA 1
ATOM 3709 C C . GLU B 1 145 ? 3.99 -37.125 -6.273 1 97.81 145 GLU B C 1
ATOM 3711 O O . GLU B 1 145 ? 3.959 -37.281 -7.496 1 97.81 145 GLU B O 1
ATOM 3716 N N . ARG B 1 146 ? 3.254 -37.906 -5.465 1 97.62 146 ARG B N 1
ATOM 3717 C CA . ARG B 1 146 ? 2.26 -38.812 -5.988 1 97.62 146 ARG B CA 1
ATOM 3718 C C . ARG B 1 146 ? 1.241 -38.094 -6.863 1 97.62 146 ARG B C 1
ATOM 3720 O O . ARG B 1 146 ? 0.851 -38.625 -7.918 1 97.62 146 ARG B O 1
ATOM 3727 N N . PHE B 1 147 ? 0.823 -37 -6.383 1 97.81 147 PHE B N 1
ATOM 3728 C CA . PHE B 1 147 ? -0.134 -36.188 -7.121 1 97.81 147 PHE B CA 1
ATOM 3729 C C . PHE B 1 147 ? 0.478 -35.656 -8.422 1 97.81 147 PHE B C 1
ATOM 3731 O O . PHE B 1 147 ? -0.173 -35.688 -9.469 1 97.81 147 PHE B O 1
ATOM 3738 N N . ILE B 1 148 ? 1.721 -35.219 -8.375 1 98.5 148 ILE B N 1
ATOM 3739 C CA . ILE B 1 148 ? 2.43 -34.75 -9.555 1 98.5 148 ILE B CA 1
ATOM 3740 C C . ILE B 1 148 ? 2.562 -35.875 -10.578 1 98.5 148 ILE B C 1
ATOM 3742 O O . ILE B 1 148 ? 2.301 -35.656 -11.766 1 98.5 148 ILE B O 1
ATOM 3746 N N . HIS B 1 149 ? 2.904 -37.031 -10.094 1 98.56 149 HIS B N 1
ATOM 3747 C CA . HIS B 1 149 ? 3.029 -38.188 -10.984 1 98.56 149 HIS B CA 1
ATOM 3748 C C . HIS B 1 149 ? 1.687 -38.562 -11.609 1 98.56 149 HIS B C 1
ATOM 3750 O O . HIS B 1 149 ? 1.631 -39 -12.758 1 98.56 149 HIS B O 1
ATOM 3756 N N . TYR B 1 150 ? 0.702 -38.375 -10.805 1 98.38 150 TYR B N 1
ATOM 3757 C CA . TYR B 1 150 ? -0.639 -38.625 -11.32 1 98.38 150 TYR B CA 1
ATOM 3758 C C . TYR B 1 150 ? -0.948 -37.719 -12.508 1 98.38 150 TYR B C 1
ATOM 3760 O O . TYR B 1 150 ? -1.534 -38.156 -13.492 1 98.38 150 TYR B O 1
ATOM 3768 N N . LEU B 1 151 ? -0.53 -36.438 -12.477 1 98.5 151 LEU B N 1
ATOM 3769 C CA . LEU B 1 151 ? -0.871 -35.438 -13.484 1 98.5 151 LEU B CA 1
ATOM 3770 C C . LEU B 1 151 ? 0.18 -35.406 -14.586 1 98.5 151 LEU B C 1
ATOM 3772 O O . LEU B 1 151 ? -0.087 -34.938 -15.688 1 98.5 151 LEU B O 1
ATOM 3776 N N . ALA B 1 152 ? 1.405 -35.875 -14.352 1 98.5 152 ALA B N 1
ATOM 3777 C CA . ALA B 1 152 ? 2.576 -35.656 -15.203 1 98.5 152 ALA B CA 1
ATOM 3778 C C . ALA B 1 152 ? 2.354 -36.219 -16.594 1 98.5 152 ALA B C 1
ATOM 3780 O O . ALA B 1 152 ? 2.717 -35.594 -17.594 1 98.5 152 ALA B O 1
ATOM 3781 N N . PRO B 1 153 ? 1.798 -37.438 -16.75 1 98.56 153 PRO B N 1
ATOM 3782 C CA . PRO B 1 153 ? 1.555 -37.938 -18.109 1 98.56 153 PRO B CA 1
ATOM 3783 C C . PRO B 1 153 ? 0.646 -37 -18.922 1 98.56 153 PRO B C 1
ATOM 3785 O O . PRO B 1 153 ? 0.907 -36.75 -20.094 1 98.56 153 PRO B O 1
ATOM 3788 N N . MET B 1 154 ? -0.393 -36.562 -18.281 1 98.56 154 MET B N 1
ATOM 3789 C CA . MET B 1 154 ? -1.299 -35.625 -18.953 1 98.56 154 MET B CA 1
ATOM 3790 C C . MET B 1 154 ? -0.587 -34.312 -19.266 1 98.56 154 MET B C 1
ATOM 3792 O O . MET B 1 154 ? -0.797 -33.75 -20.344 1 98.56 154 MET B O 1
ATOM 3796 N N . ALA B 1 155 ? 0.172 -33.844 -18.312 1 98.75 155 ALA B N 1
ATOM 3797 C CA . ALA B 1 155 ? 0.955 -32.625 -18.531 1 98.75 155 ALA B CA 1
ATOM 3798 C C . ALA B 1 155 ? 1.837 -32.75 -19.766 1 98.75 155 ALA B C 1
ATOM 3800 O O . ALA B 1 155 ? 1.878 -31.844 -20.594 1 98.75 155 ALA B O 1
ATOM 3801 N N . LYS B 1 156 ? 2.555 -33.844 -19.875 1 98.56 156 LYS B N 1
ATOM 3802 C CA . LYS B 1 156 ? 3.42 -34.094 -21.016 1 98.56 156 LYS B CA 1
ATOM 3803 C C . LYS B 1 156 ? 2.621 -34.125 -22.328 1 98.56 156 LYS B C 1
ATOM 3805 O O . LYS B 1 156 ? 3.01 -33.5 -23.312 1 98.56 156 LYS B O 1
ATOM 3810 N N . GLU B 1 157 ? 1.567 -34.812 -22.266 1 98.56 157 GLU B N 1
ATOM 3811 C CA . GLU B 1 157 ? 0.729 -34.938 -23.453 1 98.56 157 GLU B CA 1
ATOM 3812 C C . GLU B 1 157 ? 0.178 -33.594 -23.906 1 98.56 157 GLU B C 1
ATOM 3814 O O . GLU B 1 157 ? 0.149 -33.312 -25.109 1 98.56 157 GLU B O 1
ATOM 3819 N N . LEU B 1 158 ? -0.265 -32.781 -22.969 1 98.44 158 LEU B N 1
ATOM 3820 C CA . LEU B 1 158 ? -0.947 -31.516 -23.281 1 98.44 158 LEU B CA 1
ATOM 3821 C C . LEU B 1 158 ? 0.056 -30.391 -23.469 1 98.44 158 LEU B C 1
ATOM 3823 O O . LEU B 1 158 ? -0.313 -29.297 -23.891 1 98.44 158 LEU B O 1
ATOM 3827 N N . GLY B 1 159 ? 1.335 -30.609 -23.125 1 98.06 159 GLY B N 1
ATOM 3828 C CA . GLY B 1 159 ? 2.342 -29.562 -23.203 1 98.06 159 GLY B CA 1
ATOM 3829 C C . GLY B 1 159 ? 2.203 -28.516 -22.109 1 98.06 159 GLY B C 1
ATOM 3830 O O . GLY B 1 159 ? 2.377 -27.328 -22.359 1 98.06 159 GLY B O 1
ATOM 3831 N N . VAL B 1 160 ? 1.738 -28.906 -20.969 1 98.56 160 VAL B N 1
ATOM 3832 C CA . VAL B 1 160 ? 1.559 -28.031 -19.828 1 98.56 160 VAL B CA 1
ATOM 3833 C C . VAL B 1 160 ? 2.633 -28.328 -18.781 1 98.56 160 VAL B C 1
ATOM 3835 O O . VAL B 1 160 ? 2.973 -29.484 -18.531 1 98.56 160 VAL B O 1
ATOM 3838 N N . THR B 1 161 ? 3.246 -27.375 -18.25 1 98.88 161 THR B N 1
ATOM 3839 C CA . THR B 1 161 ? 4.168 -27.516 -17.125 1 98.88 161 THR B CA 1
ATOM 3840 C C . THR B 1 161 ? 3.469 -27.219 -15.805 1 98.88 161 THR B C 1
ATOM 3842 O O . THR B 1 161 ? 2.863 -26.156 -15.648 1 98.88 161 THR B O 1
ATOM 3845 N N . ILE B 1 162 ? 3.484 -28.125 -14.922 1 98.88 162 ILE B N 1
ATOM 3846 C CA . ILE B 1 162 ? 2.975 -27.953 -13.562 1 98.88 162 ILE B CA 1
ATOM 3847 C C . ILE B 1 162 ? 4 -27.188 -12.727 1 98.88 162 ILE B C 1
ATOM 3849 O O . ILE B 1 162 ? 5.172 -27.562 -12.672 1 98.88 162 ILE B O 1
ATOM 3853 N N . CYS B 1 163 ? 3.619 -26.109 -12.109 1 98.94 163 CYS B N 1
ATOM 3854 C CA . CYS B 1 163 ? 4.547 -25.297 -11.32 1 98.94 163 CYS B CA 1
ATOM 3855 C C . CYS B 1 163 ? 4.195 -25.359 -9.836 1 98.94 163 CYS B C 1
ATOM 3857 O O . CYS B 1 163 ? 3.133 -24.891 -9.422 1 98.94 163 CYS B O 1
ATOM 3859 N N . ILE B 1 164 ? 5.094 -25.906 -9.07 1 98.69 164 ILE B N 1
ATOM 3860 C CA . ILE B 1 164 ? 4.91 -25.922 -7.625 1 98.69 164 ILE B CA 1
ATOM 3861 C C . ILE B 1 164 ? 5.355 -24.578 -7.043 1 98.69 164 ILE B C 1
ATOM 3863 O O . ILE B 1 164 ? 6.258 -23.938 -7.578 1 98.69 164 ILE B O 1
ATOM 3867 N N . GLU B 1 165 ? 4.766 -24.234 -5.918 1 98.62 165 GLU B N 1
ATOM 3868 C CA . GLU B 1 165 ? 4.914 -22.891 -5.355 1 98.62 165 GLU B CA 1
ATOM 3869 C C . GLU B 1 165 ? 5.484 -22.953 -3.939 1 98.62 165 GLU B C 1
ATOM 3871 O O . GLU B 1 165 ? 5.141 -23.844 -3.162 1 98.62 165 GLU B O 1
ATOM 3876 N N . ASN B 1 166 ? 6.406 -22 -3.605 1 98.5 166 ASN B N 1
ATOM 3877 C CA . ASN B 1 166 ? 6.801 -21.875 -2.207 1 98.5 166 ASN B CA 1
ATOM 3878 C C . ASN B 1 166 ? 5.648 -21.391 -1.339 1 98.5 166 ASN B C 1
ATOM 3880 O O . ASN B 1 166 ? 5.066 -20.328 -1.606 1 98.5 166 ASN B O 1
ATOM 3884 N N . LEU B 1 167 ? 5.367 -22.188 -0.342 1 97.81 167 LEU B N 1
ATOM 3885 C CA . LEU B 1 167 ? 4.238 -21.875 0.533 1 97.81 167 LEU B CA 1
ATOM 3886 C C . LEU B 1 167 ? 4.715 -21.609 1.958 1 97.81 167 LEU B C 1
ATOM 3888 O O . LEU B 1 167 ? 5.91 -21.703 2.246 1 97.81 167 LEU B O 1
ATOM 3892 N N . TYR B 1 168 ? 3.785 -21.156 2.834 1 95.81 168 TYR B N 1
ATOM 3893 C CA . TYR B 1 168 ? 4.043 -21 4.262 1 95.81 168 TYR B CA 1
ATOM 3894 C C . TYR B 1 168 ? 3.047 -21.797 5.094 1 95.81 168 TYR B C 1
ATOM 3896 O O . TYR B 1 168 ? 2.02 -22.234 4.578 1 95.81 168 TYR B O 1
ATOM 3904 N N . ASP B 1 169 ? 3.482 -22.062 6.281 1 91.75 169 ASP B N 1
ATOM 3905 C CA . ASP B 1 169 ? 2.602 -22.688 7.258 1 91.75 169 ASP B CA 1
ATOM 3906 C C . ASP B 1 169 ? 2.498 -21.859 8.531 1 91.75 169 ASP B C 1
ATOM 3908 O O . ASP B 1 169 ? 3.293 -20.938 8.742 1 91.75 169 ASP B O 1
ATOM 3912 N N . SER B 1 170 ? 1.389 -22.078 9.188 1 87.25 170 SER B N 1
ATOM 3913 C CA . SER B 1 170 ? 1.216 -21.484 10.508 1 87.25 170 SER B CA 1
ATOM 3914 C C . SER B 1 170 ? 1.104 -22.562 11.586 1 87.25 170 SER B C 1
ATOM 3916 O O . SER B 1 170 ? 0.161 -23.359 11.578 1 87.25 170 SER B O 1
ATOM 3918 N N . ILE B 1 171 ? 2.092 -22.656 12.445 1 84 171 ILE B N 1
ATOM 3919 C CA . ILE B 1 171 ? 2.105 -23.609 13.547 1 84 171 ILE B CA 1
ATOM 3920 C C . ILE B 1 171 ? 2.092 -22.875 14.883 1 84 171 ILE B C 1
ATOM 3922 O O . ILE B 1 171 ? 3.035 -22.141 15.203 1 84 171 ILE B O 1
ATOM 3926 N N . ASN B 1 172 ? 1.062 -23.094 15.68 1 83.44 172 ASN B N 1
ATOM 3927 C CA . ASN B 1 172 ? 0.901 -22.453 16.984 1 83.44 172 ASN B CA 1
ATOM 3928 C C . ASN B 1 172 ? 1.041 -20.938 16.906 1 83.44 172 ASN B C 1
ATOM 3930 O O . ASN B 1 172 ? 1.763 -20.328 17.688 1 83.44 172 ASN B O 1
ATOM 3934 N N . GLY B 1 173 ? 0.528 -20.359 15.844 1 82.06 173 GLY B N 1
ATOM 3935 C CA . GLY B 1 173 ? 0.492 -18.906 15.711 1 82.06 173 GLY B CA 1
ATOM 3936 C C . GLY B 1 173 ? 1.757 -18.344 15.102 1 82.06 173 GLY B C 1
ATOM 3937 O O . GLY B 1 173 ? 1.878 -17.125 14.938 1 82.06 173 GLY B O 1
ATOM 3938 N N . HIS B 1 174 ? 2.682 -19.203 14.758 1 87.31 174 HIS B N 1
ATOM 3939 C CA . HIS B 1 174 ? 3.934 -18.75 14.164 1 87.31 174 HIS B CA 1
ATOM 3940 C C . HIS B 1 174 ? 4.035 -19.156 12.703 1 87.31 174 HIS B C 1
ATOM 3942 O O . HIS B 1 174 ? 3.717 -20.297 12.352 1 87.31 174 HIS B O 1
ATOM 3948 N N . LEU B 1 175 ? 4.512 -18.219 11.938 1 91.06 175 LEU B N 1
ATOM 3949 C CA . LEU B 1 175 ? 4.738 -18.516 10.531 1 91.06 175 LEU B CA 1
ATOM 3950 C C . LEU B 1 175 ? 6.055 -19.266 10.336 1 91.06 175 LEU B C 1
ATOM 3952 O O . LEU B 1 175 ? 7.082 -18.875 10.898 1 91.06 175 LEU B O 1
ATOM 3956 N N . VAL B 1 176 ? 5.93 -20.344 9.609 1 92.31 176 VAL B N 1
ATOM 3957 C CA . VAL B 1 176 ? 7.117 -21.141 9.328 1 92.31 176 VAL B CA 1
ATOM 3958 C C . VAL B 1 176 ? 7.16 -21.516 7.848 1 92.31 176 VAL B C 1
ATOM 3960 O O . VAL B 1 176 ? 6.16 -21.375 7.141 1 92.31 176 VAL B O 1
ATOM 3963 N N . GLU B 1 177 ? 8.344 -21.953 7.418 1 94.44 177 GLU B N 1
ATOM 3964 C CA . GLU B 1 177 ? 8.477 -22.453 6.051 1 94.44 177 GLU B CA 1
ATOM 3965 C C . GLU B 1 177 ? 7.531 -23.609 5.793 1 94.44 177 GLU B C 1
ATOM 3967 O O . GLU B 1 177 ? 7.383 -24.5 6.641 1 94.44 177 GLU B O 1
ATOM 3972 N N . GLY B 1 178 ? 6.781 -23.5 4.668 1 94.81 178 GLY B N 1
ATOM 3973 C CA . GLY B 1 178 ? 5.93 -24.578 4.211 1 94.81 178 GLY B CA 1
ATOM 3974 C C . GLY B 1 178 ? 6.535 -25.375 3.062 1 94.81 178 GLY B C 1
ATOM 3975 O O . GLY B 1 178 ? 7.758 -25.422 2.908 1 94.81 178 GLY B O 1
ATOM 3976 N N . PRO B 1 179 ? 5.68 -26.016 2.346 1 94.75 179 PRO B N 1
ATOM 3977 C CA . PRO B 1 179 ? 6.168 -26.781 1.195 1 94.75 179 PRO B CA 1
ATOM 3978 C C . PRO B 1 179 ? 6.957 -25.922 0.209 1 94.75 179 PRO B C 1
ATOM 3980 O O . PRO B 1 179 ? 6.605 -24.766 -0.031 1 94.75 179 PRO B O 1
ATOM 3983 N N . CYS B 1 180 ? 8.078 -26.516 -0.321 1 96.56 180 CYS B N 1
ATOM 3984 C CA . CYS B 1 180 ? 8.82 -26.016 -1.476 1 96.56 180 CYS B CA 1
ATOM 3985 C C . CYS B 1 180 ? 9.602 -24.766 -1.126 1 96.56 180 CYS B C 1
ATOM 3987 O O . CYS B 1 180 ? 9.812 -23.906 -1.982 1 96.56 180 CYS B O 1
ATOM 3989 N N . CYS B 1 181 ? 10.016 -24.672 0.144 1 97.06 181 CYS B N 1
ATOM 3990 C CA . CYS B 1 181 ? 10.797 -23.516 0.57 1 97.06 181 CYS B CA 1
ATOM 3991 C C . CYS B 1 181 ? 12.289 -23.844 0.598 1 97.06 181 CYS B C 1
ATOM 3993 O O . CYS B 1 181 ? 13.125 -22.953 0.684 1 97.06 181 CYS B O 1
ATOM 3995 N N . ASN B 1 182 ? 12.633 -25.109 0.555 1 96.94 182 ASN B N 1
ATOM 3996 C CA . ASN B 1 182 ? 14.031 -25.531 0.472 1 96.94 182 ASN B CA 1
ATOM 3997 C C . ASN B 1 182 ? 14.492 -25.656 -0.977 1 96.94 182 ASN B C 1
ATOM 3999 O O . ASN B 1 182 ? 14.188 -26.641 -1.646 1 96.94 182 ASN B O 1
ATOM 4003 N N . VAL B 1 183 ? 15.258 -24.766 -1.421 1 98.31 183 VAL B N 1
ATOM 4004 C CA . VAL B 1 183 ? 15.562 -24.625 -2.842 1 98.31 183 VAL B CA 1
ATOM 4005 C C . VAL B 1 183 ? 16.469 -25.781 -3.285 1 98.31 183 VAL B C 1
ATOM 4007 O O . VAL B 1 183 ? 16.375 -26.25 -4.422 1 98.31 183 VAL B O 1
ATOM 4010 N N . ASP B 1 184 ? 17.328 -26.234 -2.416 1 97.94 184 ASP B N 1
ATOM 4011 C CA . ASP B 1 184 ? 18.188 -27.359 -2.775 1 97.94 184 ASP B CA 1
ATOM 4012 C C . ASP B 1 184 ? 17.359 -28.625 -3.051 1 97.94 184 ASP B C 1
ATOM 4014 O O . ASP B 1 184 ? 17.594 -29.328 -4.035 1 97.94 184 ASP B O 1
ATOM 4018 N N . LYS B 1 185 ? 16.438 -28.891 -2.242 1 97.88 185 LYS B N 1
ATOM 4019 C CA . LYS B 1 185 ? 15.57 -30.047 -2.426 1 97.88 185 LYS B CA 1
ATOM 4020 C C . LYS B 1 185 ? 14.68 -29.891 -3.656 1 97.88 185 LYS B C 1
ATOM 4022 O O . LYS B 1 185 ? 14.484 -30.844 -4.418 1 97.88 185 LYS B O 1
ATOM 4027 N N . ILE B 1 186 ? 14.172 -28.719 -3.836 1 97.62 186 ILE B N 1
ATOM 4028 C CA . ILE B 1 186 ? 13.203 -28.5 -4.91 1 97.62 186 ILE B CA 1
ATOM 4029 C C . ILE B 1 186 ? 13.898 -28.609 -6.262 1 97.62 186 ILE B C 1
ATOM 4031 O O . ILE B 1 186 ? 13.344 -29.172 -7.207 1 97.62 186 ILE B O 1
ATOM 4035 N N . THR B 1 187 ? 15.117 -28.031 -6.363 1 98.62 187 THR B N 1
ATOM 4036 C CA . THR B 1 187 ? 15.844 -28.125 -7.625 1 98.62 187 THR B CA 1
ATOM 4037 C C . THR B 1 187 ? 16.109 -29.578 -7.996 1 98.62 187 THR B C 1
ATOM 4039 O O . THR B 1 187 ? 15.914 -29.984 -9.148 1 98.62 187 THR B O 1
ATOM 4042 N N . GLU B 1 188 ? 16.5 -30.328 -6.992 1 98.56 188 GLU B N 1
ATOM 4043 C CA . GLU B 1 188 ? 16.734 -31.75 -7.219 1 98.56 188 GLU B CA 1
ATOM 4044 C C . GLU B 1 188 ? 15.453 -32.469 -7.633 1 98.56 188 GLU B C 1
ATOM 4046 O O . GLU B 1 188 ? 15.461 -33.281 -8.562 1 98.56 188 GLU B O 1
ATOM 4051 N N . ARG B 1 189 ? 14.414 -32.219 -6.969 1 98.44 189 ARG B N 1
ATOM 4052 C CA . ARG B 1 189 ? 13.125 -32.875 -7.207 1 98.44 189 ARG B CA 1
ATOM 4053 C C . ARG B 1 189 ? 12.602 -32.531 -8.602 1 98.44 189 ARG B C 1
ATOM 4055 O O . ARG B 1 189 ? 12.125 -33.438 -9.312 1 98.44 189 ARG B O 1
ATOM 4062 N N . ILE B 1 190 ? 12.703 -31.281 -9.031 1 98.81 190 ILE B N 1
ATOM 4063 C CA . ILE B 1 190 ? 12.25 -30.859 -10.352 1 98.81 190 ILE B CA 1
ATOM 4064 C C . ILE B 1 190 ? 13.062 -31.562 -11.43 1 98.81 190 ILE B C 1
ATOM 4066 O O . ILE B 1 190 ? 12.492 -32.125 -12.367 1 98.81 190 ILE B O 1
ATOM 4070 N N . ASP B 1 191 ? 14.383 -31.578 -11.273 1 98.81 191 ASP B N 1
ATOM 4071 C CA . ASP B 1 191 ? 15.25 -32.219 -12.266 1 98.81 191 ASP B CA 1
ATOM 4072 C C . ASP B 1 191 ? 14.961 -33.719 -12.375 1 98.81 191 ASP B C 1
ATOM 4074 O O . ASP B 1 191 ? 14.867 -34.25 -13.484 1 98.81 191 ASP B O 1
ATOM 4078 N N . ARG B 1 192 ? 14.82 -34.312 -11.211 1 98.69 192 ARG B N 1
ATOM 4079 C CA . ARG B 1 192 ? 14.578 -35.75 -11.188 1 98.69 192 ARG B CA 1
ATOM 4080 C C . ARG B 1 192 ? 13.281 -36.094 -11.898 1 98.69 192 ARG B C 1
ATOM 4082 O O . ARG B 1 192 ? 13.234 -37 -12.711 1 98.69 192 ARG B O 1
ATOM 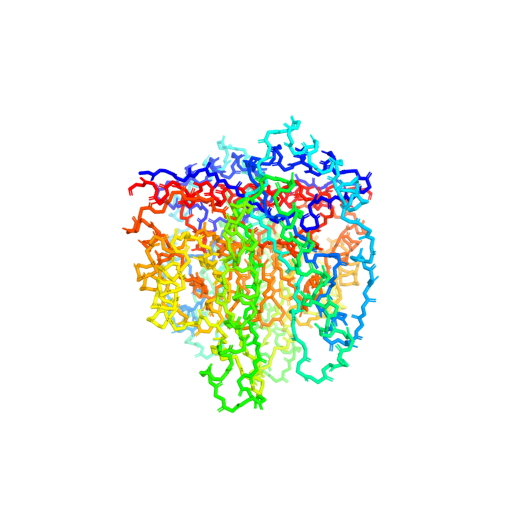4089 N N . ILE B 1 193 ? 12.234 -35.406 -11.633 1 98.75 193 ILE B N 1
ATOM 4090 C CA . ILE B 1 193 ? 10.922 -35.688 -12.203 1 98.75 193 ILE B CA 1
ATOM 4091 C C . ILE B 1 193 ? 10.93 -35.406 -13.703 1 98.75 193 ILE B C 1
ATOM 4093 O O . ILE B 1 193 ? 10.422 -36.188 -14.508 1 98.75 193 ILE B O 1
ATOM 4097 N N . ASN B 1 194 ? 11.484 -34.281 -14.102 1 98.81 194 ASN B N 1
ATOM 4098 C CA . ASN B 1 194 ? 11.562 -33.938 -15.516 1 98.81 194 ASN 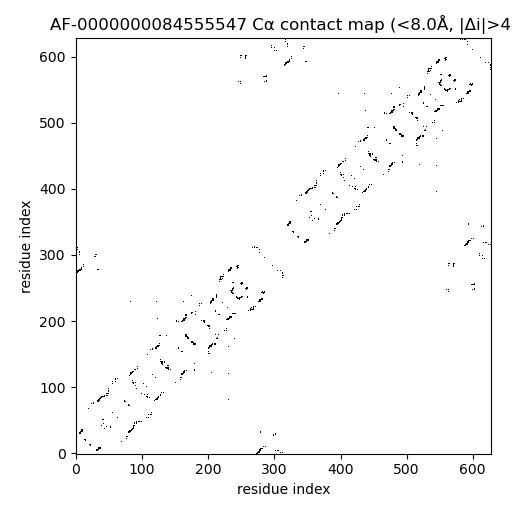B CA 1
ATOM 4099 C C . ASN B 1 194 ? 12.375 -34.969 -16.297 1 98.81 194 ASN B C 1
ATOM 4101 O O . ASN B 1 194 ? 12.031 -35.312 -17.438 1 98.81 194 ASN B O 1
ATOM 4105 N N . GLU B 1 195 ? 13.461 -35.438 -15.688 1 98.69 195 GLU B N 1
ATOM 4106 C CA . GLU B 1 195 ? 14.266 -36.469 -16.312 1 98.69 195 GLU B CA 1
ATOM 4107 C C . GLU B 1 195 ? 13.461 -37.781 -16.484 1 98.69 195 GLU B C 1
ATOM 4109 O O . GLU B 1 195 ? 13.516 -38.406 -17.531 1 98.69 195 GLU B O 1
ATOM 4114 N N . GLN B 1 196 ? 12.797 -38.125 -15.438 1 98.38 196 GLN B N 1
ATOM 4115 C CA . GLN B 1 196 ? 11.984 -39.344 -15.445 1 98.38 196 GLN B CA 1
ATOM 4116 C C . GLN B 1 196 ? 10.977 -39.312 -16.594 1 98.38 196 GLN B C 1
ATOM 4118 O O . GLN B 1 196 ? 10.727 -40.344 -17.219 1 98.38 196 GLN B O 1
ATOM 4123 N N . TYR B 1 197 ? 10.438 -38.156 -16.891 1 98.38 197 TYR B N 1
ATOM 4124 C CA . TYR B 1 197 ? 9.391 -38.062 -17.906 1 98.38 197 TYR B CA 1
ATOM 4125 C C . TYR B 1 197 ? 9.961 -37.625 -19.234 1 98.38 197 TYR B C 1
ATOM 4127 O O . TYR B 1 197 ? 9.273 -37.656 -20.266 1 98.38 197 TYR B O 1
ATOM 4135 N N . GLY B 1 198 ? 11.211 -37.156 -19.281 1 97.94 198 GLY B N 1
ATOM 4136 C CA . GLY B 1 198 ? 11.844 -36.688 -20.5 1 97.94 198 GLY B CA 1
ATOM 4137 C C . GLY B 1 198 ? 11.195 -35.438 -21.062 1 97.94 198 GLY B C 1
ATOM 4138 O O . GLY B 1 198 ? 11.078 -35.281 -22.281 1 97.94 198 GLY B O 1
ATOM 4139 N N . ALA B 1 199 ? 10.617 -34.688 -20.266 1 98.12 199 ALA B N 1
ATOM 4140 C CA . ALA B 1 199 ? 9.922 -33.438 -20.609 1 98.12 199 ALA B CA 1
ATOM 4141 C C . ALA B 1 199 ? 9.875 -32.5 -19.422 1 98.12 199 ALA B C 1
ATOM 4143 O O . ALA B 1 199 ? 10.078 -32.906 -18.281 1 98.12 199 ALA B O 1
ATOM 4144 N N . GLU B 1 200 ? 9.68 -31.266 -19.625 1 98.44 200 GLU B N 1
ATOM 4145 C CA . GLU B 1 200 ? 9.516 -30.281 -18.562 1 98.44 200 GLU B CA 1
ATOM 4146 C C . GLU B 1 200 ? 8.094 -30.281 -18.016 1 98.44 200 GLU B C 1
ATOM 4148 O O . GLU B 1 200 ? 7.352 -29.312 -18.172 1 98.44 200 GLU B O 1
ATOM 4153 N N . VAL B 1 201 ? 7.762 -31.281 -17.312 1 98.75 201 VAL B N 1
ATOM 4154 C CA . VAL B 1 201 ? 6.41 -31.422 -16.766 1 98.75 201 VAL B CA 1
ATOM 4155 C C . VAL B 1 201 ? 6.301 -30.672 -15.445 1 98.75 201 VAL B C 1
ATOM 4157 O O . VAL B 1 201 ? 5.195 -30.359 -14.992 1 98.75 201 VAL B O 1
ATOM 4160 N N . LEU B 1 202 ? 7.434 -30.422 -14.836 1 98.81 202 LEU B N 1
ATOM 4161 C CA . LEU B 1 202 ? 7.434 -29.766 -13.539 1 98.81 202 LEU B CA 1
ATOM 4162 C C . LEU B 1 202 ? 8.336 -28.531 -13.555 1 98.81 202 LEU B C 1
ATOM 4164 O O . LEU B 1 202 ? 9.445 -28.578 -14.094 1 98.81 202 LEU B O 1
ATOM 4168 N N . GLY B 1 203 ? 7.859 -27.422 -13.109 1 98.88 203 GLY B N 1
ATOM 4169 C CA . GLY B 1 203 ? 8.578 -26.172 -12.891 1 98.88 203 GLY B CA 1
ATOM 4170 C C . GLY B 1 203 ? 8.242 -25.531 -11.562 1 98.88 203 GLY B C 1
ATOM 4171 O O . GLY B 1 203 ? 7.719 -26.188 -10.656 1 98.88 203 GLY B O 1
ATOM 4172 N N . PHE B 1 204 ? 8.633 -24.25 -11.453 1 98.88 204 PHE B N 1
ATOM 4173 C CA . PHE B 1 204 ? 8.469 -23.609 -10.156 1 98.88 204 PHE B CA 1
ATOM 4174 C C . PHE B 1 204 ? 7.789 -22.25 -10.305 1 98.88 204 PHE B C 1
ATOM 4176 O O . PHE B 1 204 ? 8.039 -21.531 -11.273 1 98.88 204 PHE B O 1
ATOM 4183 N N . CYS B 1 205 ? 6.902 -21.938 -9.438 1 98.94 205 CYS B N 1
ATOM 4184 C CA . CYS B 1 205 ? 6.32 -20.609 -9.234 1 98.94 205 CYS B CA 1
ATOM 4185 C C . CYS B 1 205 ? 6.902 -19.953 -7.996 1 98.94 205 CYS B C 1
ATOM 4187 O O . CYS B 1 205 ? 6.719 -20.438 -6.879 1 98.94 205 CYS B O 1
ATOM 4189 N N . PHE B 1 206 ? 7.594 -18.906 -8.172 1 98.88 206 PHE B N 1
ATOM 4190 C CA . PHE B 1 206 ? 8.117 -18.172 -7.023 1 98.88 206 PHE B CA 1
ATOM 4191 C C . PHE B 1 206 ? 7.141 -17.094 -6.574 1 98.88 206 PHE B C 1
ATOM 4193 O O . PHE B 1 206 ? 6.789 -16.203 -7.355 1 98.88 206 PHE B O 1
ATOM 4200 N N . ASP B 1 207 ? 6.707 -17.203 -5.391 1 98.88 207 ASP B N 1
ATOM 4201 C CA . ASP B 1 207 ? 5.797 -16.234 -4.77 1 98.88 207 ASP B CA 1
ATOM 4202 C C . ASP B 1 207 ? 6.551 -15.312 -3.816 1 98.88 207 ASP B C 1
ATOM 4204 O O . ASP B 1 207 ? 7 -15.742 -2.752 1 98.88 207 ASP B O 1
ATOM 4208 N N . THR B 1 208 ? 6.578 -14.039 -4.109 1 98.69 208 THR B N 1
ATOM 4209 C CA . THR B 1 208 ? 7.379 -13.078 -3.357 1 98.69 208 THR B CA 1
ATOM 4210 C C . THR B 1 208 ? 6.801 -12.875 -1.962 1 98.69 208 THR B C 1
ATOM 4212 O O . THR B 1 208 ? 7.543 -12.727 -0.991 1 98.69 208 THR B O 1
ATOM 4215 N N . GLY B 1 209 ? 5.496 -12.766 -1.868 1 97.44 209 GLY B N 1
ATOM 4216 C CA . GLY B 1 209 ? 4.879 -12.547 -0.57 1 97.44 209 GLY B CA 1
ATOM 4217 C C . GLY B 1 209 ? 5.094 -13.695 0.397 1 97.44 209 GLY B C 1
ATOM 4218 O O . GLY B 1 209 ? 5.426 -13.477 1.564 1 97.44 209 GLY B O 1
ATOM 4219 N N . HIS B 1 210 ? 4.863 -14.93 -0.118 1 98.12 210 HIS B N 1
ATOM 4220 C CA . HIS B 1 210 ? 5.113 -16.094 0.715 1 98.12 210 HIS B CA 1
ATOM 4221 C C . HIS B 1 210 ? 6.566 -16.141 1.176 1 98.12 210 HIS B C 1
ATOM 4223 O O . HIS B 1 210 ? 6.844 -16.453 2.34 1 98.12 210 HIS B O 1
ATOM 4229 N N . ALA B 1 211 ? 7.441 -15.883 0.283 1 98.31 211 ALA B N 1
ATOM 4230 C CA . ALA B 1 211 ? 8.867 -15.875 0.6 1 98.31 211 ALA B CA 1
ATOM 4231 C C . ALA B 1 211 ? 9.188 -14.844 1.679 1 98.31 211 ALA B C 1
ATOM 4233 O O . ALA B 1 211 ? 9.969 -15.117 2.594 1 98.31 211 ALA B O 1
ATOM 4234 N N . ASN B 1 212 ? 8.602 -13.68 1.561 1 96.38 212 ASN B N 1
ATOM 4235 C CA . ASN B 1 212 ? 8.812 -12.609 2.535 1 96.38 212 ASN B CA 1
ATOM 4236 C C . ASN B 1 212 ? 8.336 -13.023 3.926 1 96.38 212 ASN B C 1
ATOM 4238 O O . ASN B 1 212 ? 9 -12.734 4.922 1 96.38 212 ASN B O 1
ATOM 4242 N N . LEU B 1 213 ? 7.246 -13.695 4.02 1 95.25 213 LEU B N 1
ATOM 4243 C CA . LEU B 1 213 ? 6.652 -14.094 5.289 1 95.25 213 LEU B CA 1
ATOM 4244 C C . LEU B 1 213 ? 7.602 -14.984 6.078 1 95.25 213 LEU B C 1
ATOM 4246 O O . LEU B 1 213 ? 7.645 -14.922 7.309 1 95.25 213 LEU B O 1
ATOM 4250 N N . VAL B 1 214 ? 8.359 -15.852 5.34 1 96.38 214 VAL B N 1
ATOM 4251 C CA . VAL B 1 214 ? 9.148 -16.859 6.055 1 96.38 214 VAL B CA 1
ATOM 4252 C C . VAL B 1 214 ? 10.633 -16.531 5.93 1 96.38 214 VAL B C 1
ATOM 4254 O O . VAL B 1 214 ? 11.484 -17.344 6.305 1 96.38 214 VAL B O 1
ATOM 4257 N N . GLY B 1 215 ? 10.992 -15.414 5.332 1 95.38 215 GLY B N 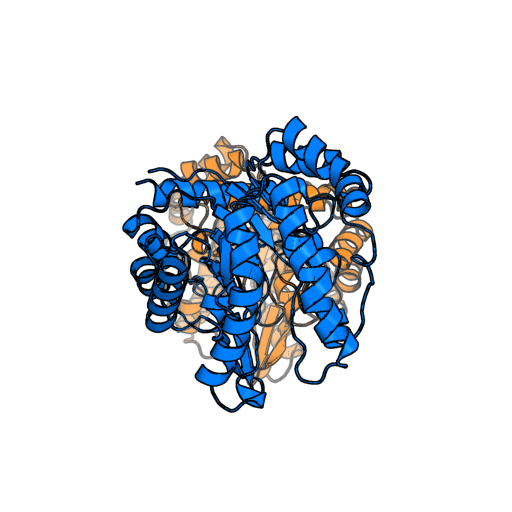1
ATOM 4258 C CA . GLY B 1 215 ? 12.352 -14.891 5.363 1 95.38 215 GLY B CA 1
ATOM 4259 C C . GLY B 1 215 ? 13.273 -15.57 4.371 1 95.38 215 GLY B C 1
ATOM 4260 O O . GLY B 1 215 ? 14.469 -15.734 4.637 1 95.38 215 GLY B O 1
ATOM 4261 N N . ILE B 1 216 ? 12.742 -15.984 3.266 1 96.94 216 ILE B N 1
ATOM 4262 C CA . ILE B 1 216 ? 13.57 -16.578 2.215 1 96.94 216 ILE B CA 1
ATOM 4263 C C . ILE B 1 216 ? 14.5 -15.516 1.634 1 96.94 216 ILE B C 1
ATOM 4265 O O . ILE B 1 216 ? 14.094 -14.367 1.429 1 96.94 216 ILE B O 1
ATOM 4269 N N . ASP B 1 217 ? 15.758 -15.922 1.433 1 97.62 217 ASP B N 1
ATOM 4270 C CA . ASP B 1 217 ? 16.703 -15.094 0.686 1 97.62 217 ASP B CA 1
ATOM 4271 C C . ASP B 1 217 ? 16.391 -15.117 -0.808 1 97.62 217 ASP B C 1
ATOM 4273 O O . ASP B 1 217 ? 16.688 -16.094 -1.495 1 97.62 217 ASP B O 1
ATOM 4277 N N . PHE B 1 218 ? 15.898 -14.031 -1.342 1 98.5 218 PHE B N 1
ATOM 4278 C CA . PHE B 1 218 ? 15.367 -13.992 -2.699 1 98.5 218 PHE B CA 1
ATOM 4279 C C . PHE B 1 218 ? 16.469 -14.266 -3.717 1 98.5 218 PHE B C 1
ATOM 4281 O O . PHE B 1 218 ? 16.312 -15.117 -4.594 1 98.5 218 PHE B O 1
ATOM 4288 N N . GLU B 1 219 ? 17.562 -13.547 -3.59 1 98.62 219 GLU B N 1
ATOM 4289 C CA . GLU B 1 219 ? 18.641 -13.672 -4.566 1 98.62 219 GLU B CA 1
ATOM 4290 C C . GLU B 1 219 ? 19.172 -15.094 -4.621 1 98.62 219 GLU B C 1
ATOM 4292 O O . GLU B 1 219 ? 19.328 -15.664 -5.707 1 98.62 219 GLU B O 1
ATOM 4297 N N . TYR B 1 220 ? 19.438 -15.625 -3.457 1 98.69 220 TYR B N 1
ATOM 4298 C CA . TYR B 1 220 ? 19.969 -16.984 -3.379 1 98.69 220 TYR B CA 1
ATOM 4299 C C . TYR B 1 220 ? 18.984 -17.984 -3.959 1 98.69 220 TYR B C 1
ATOM 4301 O O . TYR B 1 220 ? 19.359 -18.828 -4.781 1 98.69 220 TYR B O 1
ATOM 4309 N N . PHE B 1 221 ? 17.75 -17.891 -3.535 1 98.81 221 PHE B N 1
ATOM 4310 C CA . PHE B 1 221 ? 16.719 -18.828 -3.938 1 98.81 221 PHE B CA 1
ATOM 4311 C C . PHE B 1 221 ? 16.531 -18.812 -5.449 1 98.81 221 PHE B C 1
ATOM 4313 O O . PHE B 1 221 ? 16.516 -19.859 -6.094 1 98.81 221 PHE B O 1
ATOM 4320 N N . LEU B 1 222 ? 16.375 -17.641 -6.027 1 98.88 222 LEU B N 1
ATOM 4321 C CA . LEU B 1 222 ? 16.141 -17.484 -7.453 1 98.88 222 LEU B CA 1
ATOM 4322 C C . LEU B 1 222 ? 17.344 -17.938 -8.266 1 98.88 222 LEU B C 1
ATOM 4324 O O . LEU B 1 222 ? 17.188 -18.609 -9.289 1 98.88 222 LEU B O 1
ATOM 4328 N N . THR B 1 223 ? 18.516 -17.562 -7.793 1 98.69 223 THR B N 1
ATOM 4329 C CA . THR B 1 223 ? 19.734 -17.953 -8.492 1 98.69 223 THR B CA 1
ATOM 4330 C C . THR B 1 223 ? 19.875 -19.484 -8.539 1 98.69 223 THR B C 1
ATOM 4332 O O . THR B 1 223 ? 20.219 -20.047 -9.578 1 98.69 223 THR B O 1
ATOM 4335 N N . LYS B 1 224 ? 19.578 -20.078 -7.441 1 98.62 224 LYS B N 1
ATOM 4336 C CA . LYS B 1 224 ? 19.672 -21.547 -7.367 1 98.62 224 LYS B CA 1
ATOM 4337 C C . LYS B 1 224 ? 18.594 -22.203 -8.227 1 98.62 224 LYS B C 1
ATOM 4339 O O . LYS B 1 224 ? 18.828 -23.234 -8.836 1 98.62 224 LYS B O 1
ATOM 4344 N N . LEU B 1 225 ? 17.391 -21.703 -8.25 1 98.44 225 LEU B N 1
ATOM 4345 C CA . LEU B 1 225 ? 16.297 -22.219 -9.062 1 98.44 225 LEU B CA 1
ATOM 4346 C C . LEU B 1 225 ? 16.672 -22.234 -10.539 1 98.44 225 LEU B C 1
ATOM 4348 O O . LEU B 1 225 ? 16.375 -23.188 -11.258 1 98.44 225 LE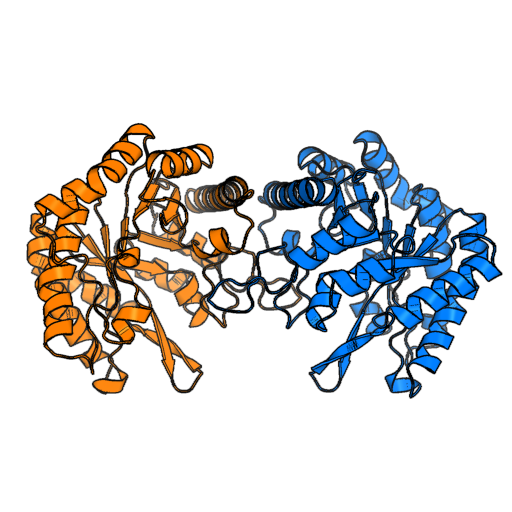U B O 1
ATOM 4352 N N . GLY B 1 226 ? 17.25 -21.078 -10.992 1 98.19 226 GLY B N 1
ATOM 4353 C CA . GLY B 1 226 ? 17.688 -20.984 -12.375 1 98.19 226 GLY B CA 1
ATOM 4354 C C . GLY B 1 226 ? 16.562 -21.156 -13.375 1 98.19 226 GLY B C 1
ATOM 4355 O O . GLY B 1 226 ? 15.508 -20.531 -13.25 1 98.19 226 GLY B O 1
ATOM 4356 N N . TYR B 1 227 ? 16.781 -22 -14.312 1 97.88 227 TYR B N 1
ATOM 4357 C CA . TYR B 1 227 ? 15.875 -22.188 -15.438 1 97.88 227 TYR B CA 1
ATOM 4358 C C . TYR B 1 227 ? 14.602 -22.891 -15 1 97.88 227 TYR B C 1
ATOM 4360 O O . TYR B 1 227 ? 13.625 -22.938 -15.75 1 97.88 227 TYR B O 1
ATOM 4368 N N . ARG B 1 228 ? 14.57 -23.453 -13.773 1 98.69 228 ARG B N 1
ATOM 4369 C CA . ARG B 1 228 ? 13.406 -24.156 -13.258 1 98.69 228 ARG B CA 1
ATOM 4370 C C . ARG B 1 228 ? 12.281 -23.188 -12.898 1 98.69 228 ARG B C 1
ATOM 4372 O O . ARG B 1 228 ? 11.133 -23.594 -12.742 1 98.69 228 ARG B O 1
ATOM 4379 N N . LEU B 1 229 ? 12.688 -21.875 -12.711 1 98.81 229 LEU B N 1
ATOM 4380 C CA . LEU B 1 229 ? 11.672 -20.859 -12.5 1 98.81 229 LEU B CA 1
ATOM 4381 C C . LEU B 1 229 ? 10.875 -20.609 -13.781 1 98.81 229 LEU B C 1
ATOM 4383 O O . LEU B 1 229 ? 11.445 -20.25 -14.812 1 98.81 229 LEU B O 1
ATOM 4387 N N . LYS B 1 230 ? 9.586 -20.797 -13.719 1 98.81 230 LYS B N 1
ATOM 4388 C CA . LYS B 1 230 ? 8.773 -20.641 -14.914 1 98.81 230 LYS B CA 1
ATOM 4389 C C . LYS B 1 230 ? 7.82 -19.453 -14.781 1 98.81 230 LYS B C 1
ATOM 4391 O O . LYS B 1 230 ? 7.574 -18.734 -15.75 1 98.81 230 LYS B O 1
ATOM 4396 N N . VAL B 1 231 ? 7.258 -19.266 -13.539 1 98.88 231 VAL B N 1
ATOM 4397 C CA . VAL B 1 231 ? 6.254 -18.219 -13.367 1 98.88 231 VAL B CA 1
ATOM 4398 C C . VAL B 1 231 ? 6.441 -17.547 -12.008 1 98.88 231 VAL B C 1
ATOM 4400 O O . VAL B 1 231 ? 7.184 -18.047 -11.156 1 98.88 231 VAL B O 1
ATOM 4403 N N . LEU B 1 232 ? 5.789 -16.406 -11.867 1 98.94 232 LEU B N 1
ATOM 4404 C CA . LEU B 1 232 ? 5.926 -15.586 -10.672 1 98.94 232 LEU B CA 1
ATOM 4405 C C . LEU B 1 232 ? 4.559 -15.219 -10.102 1 98.94 232 LEU B C 1
ATOM 4407 O O . LEU B 1 232 ? 3.602 -15.023 -10.852 1 98.94 232 LEU B O 1
ATOM 4411 N N . HIS B 1 233 ? 4.434 -15.211 -8.836 1 98.88 233 HIS B N 1
ATOM 4412 C CA . HIS B 1 233 ? 3.404 -14.508 -8.086 1 98.88 233 HIS B CA 1
ATOM 4413 C C . HIS B 1 233 ? 3.994 -13.336 -7.309 1 98.88 233 HIS B C 1
ATOM 4415 O O . HIS B 1 233 ? 4.516 -13.516 -6.207 1 98.88 233 HIS B O 1
ATOM 4421 N N . ILE B 1 234 ? 3.826 -12.141 -7.902 1 98.81 234 ILE B N 1
ATOM 4422 C CA . ILE B 1 234 ? 4.469 -10.969 -7.32 1 98.81 234 ILE B CA 1
ATOM 4423 C C . ILE B 1 234 ? 3.467 -10.203 -6.461 1 98.81 234 ILE B C 1
ATOM 4425 O O . ILE B 1 234 ? 2.41 -9.797 -6.949 1 98.81 234 ILE B O 1
ATOM 4429 N N . HIS B 1 235 ? 3.709 -10.031 -5.262 1 97 235 HIS B N 1
ATOM 4430 C CA . HIS B 1 235 ? 2.955 -9.18 -4.355 1 97 235 HIS B CA 1
ATOM 4431 C C . HIS B 1 235 ? 3.756 -8.875 -3.094 1 97 235 HIS B C 1
ATOM 4433 O O . HIS B 1 235 ? 4.84 -9.422 -2.893 1 97 235 HIS B O 1
ATOM 4439 N N . ASP B 1 236 ? 3.285 -7.898 -2.334 1 94.19 236 ASP B N 1
ATOM 4440 C CA . ASP B 1 236 ? 3.957 -7.434 -1.123 1 94.19 236 ASP B CA 1
ATOM 4441 C C . ASP B 1 236 ? 3.104 -7.703 0.115 1 94.19 236 ASP B C 1
ATOM 4443 O O . ASP B 1 236 ? 1.914 -8 0.002 1 94.19 236 ASP B O 1
ATOM 4447 N N . ASN B 1 237 ? 3.719 -7.766 1.229 1 90.5 237 ASN B N 1
ATOM 4448 C CA . ASN B 1 237 ? 3.059 -7.824 2.529 1 90.5 237 ASN B CA 1
ATOM 4449 C C . ASN B 1 237 ? 3.967 -7.309 3.641 1 90.5 237 ASN B C 1
ATOM 4451 O O . ASN B 1 237 ? 5.109 -6.926 3.387 1 90.5 237 ASN B O 1
ATOM 4455 N N . ASP B 1 238 ? 3.498 -7.254 4.844 1 84.38 238 ASP B N 1
ATOM 4456 C CA . ASP B 1 238 ? 4.203 -6.629 5.957 1 84.38 238 ASP B CA 1
ATOM 4457 C C . ASP B 1 238 ? 5.125 -7.625 6.652 1 84.38 238 ASP B C 1
ATOM 4459 O O . ASP B 1 238 ? 5.711 -7.316 7.691 1 84.38 238 ASP B O 1
ATOM 4463 N N . GLY B 1 239 ? 5.266 -8.883 6.133 1 87.38 239 GLY B N 1
ATOM 4464 C CA . GLY B 1 239 ? 6.062 -9.922 6.766 1 87.38 239 GLY B CA 1
ATOM 4465 C C . GLY B 1 239 ? 5.34 -10.617 7.898 1 87.38 239 GLY B C 1
ATOM 4466 O O . GLY B 1 239 ? 5.902 -11.5 8.555 1 87.38 239 GLY B O 1
ATOM 4467 N N . ILE B 1 240 ? 4.074 -10.258 8.102 1 86.38 240 ILE B N 1
ATOM 4468 C CA . ILE B 1 240 ? 3.299 -10.812 9.203 1 86.38 240 ILE B CA 1
ATOM 4469 C C . ILE B 1 240 ? 2.086 -11.562 8.656 1 86.38 240 ILE B C 1
ATOM 4471 O O . ILE B 1 240 ? 1.802 -12.688 9.078 1 86.38 240 ILE B O 1
ATOM 4475 N N . MET B 1 241 ? 1.377 -10.977 7.691 1 87.69 241 MET B N 1
ATOM 4476 C CA . MET B 1 241 ? 0.184 -11.578 7.094 1 87.69 241 MET B CA 1
ATOM 4477 C C . MET B 1 241 ? 0.306 -11.641 5.578 1 87.69 241 MET B C 1
ATOM 4479 O O . MET B 1 241 ? 0.94 -10.773 4.965 1 87.69 241 MET B O 1
ATOM 4483 N N . ASP B 1 242 ? -0.323 -12.609 5.004 1 91.5 242 ASP B N 1
ATOM 4484 C CA . ASP B 1 242 ? -0.352 -12.773 3.553 1 91.5 242 ASP B CA 1
ATOM 4485 C C . ASP B 1 242 ? -1.356 -11.82 2.912 1 91.5 242 ASP B C 1
ATOM 4487 O O . ASP B 1 242 ? -2.451 -12.234 2.523 1 91.5 242 ASP B O 1
ATOM 4491 N N . LEU B 1 243 ? -0.96 -10.617 2.623 1 88.56 243 LEU B N 1
ATOM 4492 C CA . LEU B 1 243 ? -1.888 -9.523 2.342 1 88.56 243 LEU B CA 1
ATOM 4493 C C . LEU B 1 243 ? -2.09 -9.359 0.839 1 88.56 243 LEU B C 1
ATOM 4495 O O . LEU B 1 243 ? -3.064 -8.742 0.404 1 88.56 243 LEU B O 1
ATOM 4499 N N . HIS B 1 244 ? -1.114 -9.836 -0.021 1 93.75 244 HIS B N 1
ATOM 4500 C CA . HIS B 1 244 ? -1.183 -9.75 -1.476 1 93.75 244 HIS B CA 1
ATOM 4501 C C . HIS B 1 244 ? -1.341 -8.305 -1.938 1 93.75 244 HIS B C 1
ATOM 4503 O O . HIS B 1 244 ? -2.17 -8.016 -2.803 1 93.75 244 HIS B O 1
ATOM 4509 N N . GLN B 1 245 ? -0.517 -7.383 -1.425 1 91.69 245 GLN B N 1
ATOM 4510 C CA . GLN B 1 245 ? -0.637 -5.953 -1.678 1 91.69 245 GLN B CA 1
ATOM 4511 C C . GLN B 1 245 ? 0.409 -5.48 -2.686 1 91.69 245 GLN B C 1
ATOM 4513 O O . GLN B 1 245 ? 1.174 -6.289 -3.217 1 91.69 245 GLN B O 1
ATOM 4518 N N . ILE B 1 246 ? 0.335 -4.184 -2.979 1 94.69 246 ILE B N 1
ATOM 4519 C CA . ILE B 1 246 ? 1.167 -3.551 -4 1 94.69 246 ILE B CA 1
ATOM 4520 C C . ILE B 1 246 ? 2.627 -3.568 -3.557 1 94.69 246 ILE B C 1
ATOM 4522 O O . ILE B 1 246 ? 2.941 -3.225 -2.414 1 94.69 246 ILE B O 1
ATOM 4526 N N . PRO B 1 247 ? 3.525 -3.943 -4.449 1 96.12 247 PRO B N 1
ATOM 4527 C CA . PRO B 1 247 ? 4.953 -3.889 -4.121 1 96.12 247 PRO B CA 1
ATOM 4528 C C . PRO B 1 247 ? 5.395 -2.508 -3.639 1 96.12 247 PRO B C 1
ATOM 4530 O O . PRO B 1 247 ? 4.891 -1.491 -4.125 1 96.12 247 PRO B O 1
ATOM 4533 N N . PHE B 1 248 ? 6.293 -2.432 -2.652 1 93.5 248 PHE B N 1
ATOM 4534 C CA . PHE B 1 248 ? 6.965 -1.26 -2.105 1 93.5 248 PHE B CA 1
ATOM 4535 C C . PHE B 1 248 ? 6.07 -0.541 -1.102 1 93.5 248 PHE B C 1
ATOM 4537 O O . PHE B 1 248 ? 6.445 0.507 -0.571 1 93.5 248 PHE B O 1
ATOM 4544 N N . THR B 1 249 ? 4.914 -1.104 -0.755 1 89 249 THR B N 1
ATOM 4545 C CA . THR B 1 249 ? 3.988 -0.35 0.084 1 89 249 THR B CA 1
ATOM 4546 C C . THR B 1 249 ? 4.172 -0.712 1.555 1 89 249 THR B C 1
ATOM 4548 O O . THR B 1 249 ? 3.604 -0.066 2.436 1 89 249 THR B O 1
ATOM 4551 N N . PHE B 1 250 ? 4.984 -1.724 1.775 1 83.25 250 PHE B N 1
ATOM 4552 C CA . PHE B 1 250 ? 5.16 -2.145 3.16 1 83.25 250 PHE B CA 1
ATOM 4553 C C . PHE B 1 250 ? 6.613 -1.986 3.594 1 83.25 250 PHE B C 1
ATOM 4555 O O . PHE B 1 250 ? 7.531 -2.275 2.824 1 83.25 250 PHE B O 1
ATOM 4562 N N . ALA B 1 251 ? 6.633 -1.271 4.676 1 71.69 251 ALA B N 1
ATOM 4563 C CA . ALA B 1 251 ? 7.941 -1.119 5.312 1 71.69 251 ALA B CA 1
ATOM 4564 C C . ALA B 1 251 ? 7.988 -1.863 6.645 1 71.69 251 ALA B C 1
ATOM 4566 O O . ALA B 1 251 ? 6.957 -2.066 7.289 1 71.69 251 ALA B O 1
ATOM 4567 N N . LYS B 1 252 ? 9.07 -2.426 6.953 1 61 252 LYS B N 1
ATOM 4568 C CA . LYS B 1 252 ? 9.227 -3.104 8.234 1 61 252 LYS B CA 1
ATOM 4569 C C . LYS B 1 252 ? 9.383 -2.1 9.375 1 61 252 LYS B C 1
ATOM 4571 O O . LYS B 1 252 ? 9.062 -2.402 10.523 1 61 252 LYS B O 1
ATOM 4576 N N . THR B 1 253 ? 9.969 -1 9.094 1 58.5 253 THR B N 1
ATOM 4577 C CA . THR B 1 253 ? 10.25 -0.026 10.141 1 58.5 253 THR B CA 1
ATOM 4578 C C . THR B 1 253 ? 9.875 1.381 9.695 1 58.5 253 THR B C 1
ATOM 4580 O O . THR B 1 253 ? 9.57 1.603 8.516 1 58.5 253 THR B O 1
ATOM 4583 N N . ARG B 1 254 ? 9.766 2.232 10.656 1 55.97 254 ARG B N 1
ATOM 4584 C CA . ARG B 1 254 ? 9.469 3.641 10.414 1 55.97 254 ARG B CA 1
ATOM 4585 C C . ARG B 1 254 ? 10.453 4.246 9.422 1 55.97 254 ARG B C 1
ATOM 4587 O O . ARG B 1 254 ? 10.188 5.297 8.836 1 55.97 254 ARG B O 1
ATOM 4594 N N . GLU B 1 255 ? 11.609 3.527 9.359 1 59.72 255 GLU B N 1
ATOM 4595 C CA . GLU B 1 255 ? 12.609 4.062 8.445 1 59.72 255 GLU B CA 1
ATOM 4596 C C . GLU B 1 255 ? 12.273 3.719 6.996 1 59.72 255 GLU B C 1
ATOM 4598 O O . GLU B 1 255 ? 13.07 3.961 6.09 1 59.72 255 GLU B O 1
ATOM 4603 N N . ASN B 1 256 ? 11.148 3.168 6.781 1 63.25 256 ASN B N 1
ATOM 4604 C CA . ASN B 1 256 ? 10.586 2.914 5.461 1 63.25 256 ASN B CA 1
ATOM 4605 C C . ASN B 1 256 ? 11.438 1.928 4.668 1 63.25 256 ASN B C 1
ATOM 4607 O O . ASN B 1 256 ? 11.562 2.053 3.447 1 63.25 256 ASN B O 1
ATOM 4611 N N . LYS B 1 257 ? 12.117 1.101 5.484 1 69.56 257 LYS B N 1
ATOM 4612 C CA . LYS B 1 257 ? 12.781 0.004 4.781 1 69.56 257 LYS B CA 1
ATOM 4613 C C . LYS B 1 257 ? 11.766 -1.037 4.312 1 69.56 257 LYS B C 1
ATOM 4615 O O . LYS B 1 257 ? 10.922 -1.483 5.09 1 69.56 257 LYS B O 1
ATOM 4620 N N . SER B 1 258 ? 11.898 -1.367 3.074 1 80.38 258 SER B N 1
ATOM 4621 C CA . SER B 1 258 ? 10.953 -2.299 2.475 1 80.38 258 SER B CA 1
ATOM 4622 C C . SER B 1 258 ? 10.906 -3.615 3.242 1 80.38 258 SER B C 1
ATOM 4624 O O . SER B 1 258 ? 11.945 -4.121 3.68 1 80.38 258 SER B O 1
ATOM 4626 N N . SER B 1 259 ? 9.781 -4.047 3.477 1 85.5 259 SER B N 1
ATOM 4627 C CA . SER B 1 259 ? 9.602 -5.348 4.109 1 85.5 259 SER B CA 1
ATOM 4628 C C . SER B 1 259 ? 10.117 -6.473 3.217 1 85.5 259 SER B C 1
ATOM 4630 O O . SER B 1 259 ? 10.625 -7.48 3.711 1 85.5 259 SER B O 1
ATOM 4632 N N . THR B 1 260 ? 9.984 -6.336 1.963 1 93.81 260 THR B N 1
ATOM 4633 C CA . THR B 1 260 ? 10.344 -7.34 0.964 1 93.81 260 THR B CA 1
ATOM 4634 C C . THR B 1 260 ? 11.672 -6.988 0.299 1 93.81 260 THR B C 1
ATOM 4636 O O . THR B 1 260 ? 11.93 -5.82 0.001 1 93.81 260 THR B O 1
ATOM 4639 N N . ASP B 1 261 ? 12.5 -7.973 0.06 1 94.06 261 ASP B N 1
ATOM 4640 C CA . ASP B 1 261 ? 13.812 -7.777 -0.539 1 94.06 261 ASP B CA 1
ATOM 4641 C C . ASP B 1 261 ? 13.711 -7.641 -2.057 1 94.06 261 ASP B C 1
ATOM 4643 O O . ASP B 1 261 ? 14.211 -8.492 -2.797 1 94.06 261 ASP B O 1
ATOM 4647 N N . TRP B 1 262 ? 13.266 -6.512 -2.52 1 96.62 262 TRP B N 1
ATOM 4648 C CA . TRP B 1 262 ? 13.078 -6.262 -3.945 1 96.62 262 TRP B CA 1
ATOM 4649 C C . TRP B 1 262 ? 14.43 -6.199 -4.66 1 96.62 262 TRP B C 1
ATOM 4651 O O . TRP B 1 262 ? 14.523 -6.527 -5.848 1 96.62 262 TRP B O 1
ATOM 4661 N N . GLY B 1 263 ? 15.453 -5.699 -3.959 1 96.38 263 GLY B N 1
ATOM 4662 C CA . GLY B 1 263 ? 16.781 -5.754 -4.547 1 96.38 263 GLY B CA 1
ATOM 4663 C C . GLY B 1 263 ? 17.234 -7.16 -4.891 1 96.38 263 GLY B C 1
ATOM 4664 O O . GLY B 1 263 ? 17.719 -7.41 -5.992 1 96.38 263 GLY B O 1
ATOM 4665 N N . GLY B 1 264 ? 17.094 -8.086 -3.857 1 98.06 264 GLY B N 1
ATOM 4666 C CA . GLY B 1 264 ? 17.406 -9.484 -4.105 1 98.06 264 GLY B CA 1
ATOM 4667 C C . GLY B 1 264 ? 16.547 -10.102 -5.203 1 98.06 264 GLY B C 1
ATOM 4668 O O . GLY B 1 264 ? 17.031 -10.93 -5.977 1 98.06 264 GLY B O 1
ATOM 4669 N N . PHE B 1 265 ? 15.289 -9.734 -5.297 1 98.69 265 PHE B N 1
ATOM 4670 C CA . PHE B 1 265 ? 14.375 -10.188 -6.34 1 98.69 265 PHE B CA 1
ATOM 4671 C C . PHE B 1 265 ? 14.914 -9.828 -7.723 1 98.69 265 PHE B C 1
ATOM 4673 O O . PHE B 1 265 ? 15.023 -10.695 -8.594 1 98.69 265 PHE B O 1
ATOM 4680 N N . ILE B 1 266 ? 15.273 -8.555 -7.922 1 98.31 266 ILE B N 1
ATOM 4681 C CA . ILE B 1 266 ? 15.766 -8.047 -9.203 1 98.31 266 ILE B CA 1
ATOM 4682 C C . ILE B 1 266 ? 17.094 -8.719 -9.539 1 98.31 266 ILE B C 1
ATOM 4684 O O . ILE B 1 266 ? 17.266 -9.227 -10.656 1 98.31 266 ILE B O 1
ATOM 4688 N N . LYS B 1 267 ? 18 -8.789 -8.594 1 98.19 267 LYS B N 1
ATOM 4689 C CA . LYS B 1 267 ? 19.328 -9.367 -8.82 1 98.19 267 LYS B CA 1
ATOM 4690 C C . LYS B 1 267 ? 19.219 -10.852 -9.18 1 98.19 267 LYS B C 1
ATOM 4692 O O . LYS B 1 267 ? 19.922 -11.328 -10.062 1 98.19 267 LYS B O 1
ATOM 4697 N N . GLY B 1 268 ? 18.375 -11.523 -8.43 1 98.56 268 GLY B N 1
ATOM 4698 C CA . GLY B 1 268 ? 18.172 -12.938 -8.711 1 98.56 268 GLY B CA 1
ATOM 4699 C C . GLY B 1 268 ? 17.672 -13.195 -10.117 1 98.56 268 GLY B C 1
ATOM 4700 O O . GLY B 1 268 ? 18.203 -14.055 -10.828 1 98.56 268 GLY B O 1
ATOM 4701 N N . LEU B 1 269 ? 16.656 -12.492 -10.531 1 98.69 269 LEU B N 1
ATOM 4702 C CA . LEU B 1 269 ? 16.078 -12.664 -11.859 1 98.69 269 LEU B CA 1
ATOM 4703 C C . LEU B 1 269 ? 17.078 -12.266 -12.938 1 98.69 269 LEU B C 1
ATOM 4705 O O . LEU B 1 269 ? 17.125 -12.891 -14 1 98.69 269 LEU B O 1
ATOM 4709 N N . ARG B 1 270 ? 17.781 -11.219 -12.688 1 97.81 270 ARG B N 1
ATOM 4710 C CA . ARG B 1 270 ? 18.812 -10.789 -13.625 1 97.81 270 ARG B CA 1
ATOM 4711 C C . ARG B 1 270 ? 19.875 -11.867 -13.797 1 97.81 270 ARG B C 1
ATOM 4713 O O . ARG B 1 270 ? 20.297 -12.156 -14.922 1 97.81 270 ARG B O 1
ATOM 4720 N N . THR B 1 271 ? 20.328 -12.383 -12.703 1 97.69 271 THR B N 1
ATOM 4721 C CA . THR B 1 271 ? 21.391 -13.375 -12.703 1 97.69 271 THR B CA 1
ATOM 4722 C C . THR B 1 271 ? 21.016 -14.578 -13.562 1 97.69 271 THR B C 1
ATOM 4724 O O . THR B 1 271 ? 21.844 -15.109 -14.305 1 97.69 271 THR B O 1
ATOM 4727 N N . ILE B 1 272 ? 19.766 -14.984 -13.492 1 98.06 272 ILE B N 1
ATOM 4728 C CA . ILE B 1 272 ? 19.375 -16.188 -14.203 1 98.06 272 ILE B CA 1
ATOM 4729 C C . ILE B 1 272 ? 18.859 -15.828 -15.586 1 98.06 272 ILE B C 1
ATOM 4731 O O . ILE B 1 272 ? 18.359 -16.688 -16.312 1 98.06 272 ILE B O 1
ATOM 4735 N N . LYS B 1 273 ? 18.875 -14.555 -15.945 1 97.31 273 LYS B N 1
ATOM 4736 C CA . LYS B 1 273 ? 18.391 -14.07 -17.234 1 97.31 273 LYS B CA 1
ATOM 4737 C C . LYS B 1 273 ? 16.953 -14.484 -17.469 1 97.31 273 LYS B C 1
ATOM 4739 O O . LYS B 1 273 ? 16.625 -15.023 -18.531 1 97.31 273 LYS B O 1
ATOM 4744 N N . TYR B 1 274 ? 16.188 -14.211 -16.453 1 98.06 274 TYR B N 1
ATOM 4745 C CA . TYR B 1 274 ? 14.766 -14.555 -16.547 1 98.06 274 TYR B CA 1
ATOM 4746 C C . TYR B 1 274 ? 14.109 -13.859 -17.719 1 98.06 274 TYR B C 1
ATOM 4748 O O . TYR B 1 274 ? 14.242 -12.641 -17.891 1 98.06 274 TYR B O 1
ATOM 4756 N N . ASP B 1 275 ? 13.414 -14.625 -18.516 1 97.06 275 ASP B N 1
ATOM 4757 C CA . ASP B 1 275 ? 12.781 -14.055 -19.703 1 97.06 275 ASP B CA 1
ATOM 4758 C C . ASP B 1 275 ? 11.289 -14.344 -19.719 1 97.06 275 ASP B C 1
ATOM 4760 O O . ASP B 1 275 ? 10.664 -14.344 -20.781 1 97.06 275 ASP B O 1
ATOM 4764 N N . GLY B 1 276 ? 10.719 -14.672 -18.609 1 98.06 276 GLY B N 1
ATOM 4765 C CA . GLY B 1 276 ? 9.297 -14.961 -18.5 1 98.06 276 GLY B CA 1
ATOM 4766 C C . GLY B 1 276 ? 8.453 -13.727 -18.25 1 98.06 276 GLY B C 1
ATOM 4767 O O . GLY B 1 276 ? 8.805 -12.625 -18.688 1 98.06 276 GLY B O 1
ATOM 4768 N N . VAL B 1 277 ? 7.289 -13.938 -17.719 1 98.75 277 VAL B N 1
ATOM 4769 C CA . VAL B 1 277 ? 6.293 -12.898 -17.469 1 98.75 277 VAL B CA 1
ATOM 4770 C C . VAL B 1 277 ? 6.359 -12.461 -16 1 98.75 277 VAL B C 1
ATOM 4772 O O . VAL B 1 277 ? 6.492 -13.289 -15.102 1 98.75 277 VAL B O 1
ATOM 4775 N N . LEU B 1 278 ? 6.379 -11.141 -15.758 1 98.88 278 LEU B N 1
ATOM 4776 C CA . LEU B 1 278 ? 6.223 -10.609 -14.406 1 98.88 278 LEU B CA 1
ATOM 4777 C C . LEU B 1 278 ? 4.75 -10.555 -14.008 1 98.88 278 LEU B C 1
ATOM 4779 O O . LEU B 1 278 ? 4.055 -9.586 -14.312 1 98.88 278 LEU B O 1
ATOM 4783 N N . ASN B 1 279 ? 4.344 -11.609 -13.344 1 98.88 279 ASN B N 1
ATOM 4784 C CA . ASN B 1 279 ? 2.92 -11.742 -13.055 1 98.88 279 ASN B CA 1
ATOM 4785 C C . ASN B 1 279 ? 2.602 -11.352 -11.617 1 98.88 279 ASN B C 1
ATOM 4787 O O . ASN B 1 279 ? 3.201 -11.875 -10.672 1 98.88 279 ASN B O 1
ATOM 4791 N N . PHE B 1 280 ? 1.649 -10.422 -11.477 1 98.81 280 PHE B N 1
ATOM 4792 C CA . PHE B 1 280 ? 1.267 -9.906 -10.164 1 98.81 280 PHE B CA 1
ATOM 4793 C C . PHE B 1 280 ? 0.06 -10.664 -9.625 1 98.81 280 PHE B C 1
ATOM 4795 O O . PHE B 1 280 ? -0.884 -10.953 -10.359 1 98.81 280 PHE B O 1
ATOM 4802 N N . GLU B 1 281 ? 0.16 -11.062 -8.383 1 98.06 281 GLU B N 1
ATOM 4803 C CA . GLU B 1 281 ? -0.948 -11.641 -7.625 1 98.06 281 GLU B CA 1
ATOM 4804 C C . GLU B 1 281 ? -1.478 -10.664 -6.582 1 98.06 281 GLU B C 1
ATOM 4806 O O . GLU B 1 281 ? -1.251 -10.844 -5.383 1 98.06 281 GLU B O 1
ATOM 4811 N N . THR B 1 282 ? -2.273 -9.695 -7.051 1 96 282 THR B N 1
ATOM 4812 C CA . THR B 1 282 ? -2.672 -8.555 -6.234 1 96 282 THR B CA 1
ATOM 4813 C C . THR B 1 282 ? -4.184 -8.352 -6.285 1 96 282 THR B C 1
ATOM 4815 O O . THR B 1 282 ? -4.668 -7.219 -6.246 1 96 282 THR B O 1
ATOM 4818 N N . ALA B 1 283 ? -4.938 -9.43 -6.406 1 94.5 283 ALA B N 1
ATOM 4819 C CA . ALA B 1 283 ? -6.391 -9.352 -6.512 1 94.5 283 ALA B CA 1
ATOM 4820 C C . ALA B 1 283 ? -6.984 -8.57 -5.344 1 94.5 283 ALA B C 1
ATOM 4822 O O . ALA B 1 283 ? -7.895 -7.758 -5.531 1 94.5 283 ALA B O 1
ATOM 4823 N N . PRO B 1 284 ? -6.516 -8.734 -4.137 1 92 284 PRO B N 1
ATOM 4824 C CA . PRO B 1 284 ? -7.09 -8.023 -2.998 1 92 284 PRO B CA 1
ATOM 4825 C C . PRO B 1 284 ? -6.984 -6.504 -3.139 1 92 284 PRO B C 1
ATOM 4827 O O . PRO B 1 284 ? -7.789 -5.77 -2.559 1 92 284 PRO B O 1
ATOM 4830 N N . VAL B 1 285 ? -6.023 -5.961 -3.848 1 93.19 285 VAL B N 1
ATOM 4831 C CA . VAL B 1 285 ? -5.883 -4.531 -4.094 1 93.19 285 VAL B CA 1
ATOM 4832 C C . VAL B 1 285 ? -7.145 -3.996 -4.773 1 93.19 285 VAL B C 1
ATOM 4834 O O . VAL B 1 285 ? -7.602 -2.893 -4.465 1 93.19 285 VAL B O 1
ATOM 4837 N N . LEU B 1 286 ? -7.707 -4.832 -5.629 1 93.81 286 LEU B N 1
ATOM 4838 C CA . LEU B 1 286 ? -8.852 -4.391 -6.418 1 93.81 286 LEU B CA 1
ATOM 4839 C C . LEU B 1 286 ? -10.125 -4.371 -5.578 1 93.81 286 LEU B C 1
ATOM 4841 O O . LEU B 1 286 ? -11.125 -3.779 -5.973 1 93.81 286 LEU B O 1
ATOM 4845 N N . THR B 1 287 ? -10.109 -4.973 -4.441 1 91.31 287 THR B N 1
ATOM 4846 C CA . THR B 1 287 ? -11.25 -4.926 -3.541 1 91.31 287 THR B CA 1
ATOM 4847 C C . THR B 1 287 ? -11.031 -3.896 -2.438 1 91.31 287 THR B C 1
ATOM 4849 O O . THR B 1 287 ? -11.984 -3.424 -1.819 1 91.31 287 THR B O 1
ATOM 4852 N N . SER B 1 288 ? -9.773 -3.588 -2.145 1 90.56 288 SER B N 1
ATOM 4853 C CA . SER B 1 288 ? -9.461 -2.6 -1.117 1 90.56 288 SER B CA 1
ATOM 4854 C C . SER B 1 288 ? -9.703 -1.181 -1.622 1 90.56 288 SER B C 1
ATOM 4856 O O . SER B 1 288 ? -10.062 -0.293 -0.848 1 90.56 288 SER B O 1
ATOM 4858 N N . PHE B 1 289 ? -9.492 -0.942 -2.889 1 93.56 289 PHE B N 1
ATOM 4859 C CA . PHE B 1 289 ? -9.758 0.347 -3.516 1 93.56 289 PHE B CA 1
ATOM 4860 C C . PHE B 1 289 ? -11.211 0.446 -3.951 1 93.56 289 PHE B C 1
ATOM 4862 O O . PHE B 1 289 ? -11.867 -0.572 -4.195 1 93.56 289 PHE B O 1
ATOM 4869 N N . PRO B 1 290 ? -11.727 1.665 -4.008 1 93.88 290 PRO B N 1
ATOM 4870 C CA . PRO B 1 290 ? -13.062 1.804 -4.59 1 93.88 290 PRO B CA 1
ATOM 4871 C C . PRO B 1 290 ? -13.133 1.301 -6.031 1 93.88 290 PRO B C 1
ATOM 4873 O O . PRO B 1 290 ? -12.188 1.474 -6.797 1 93.88 290 PRO B O 1
ATOM 4876 N N . PRO B 1 291 ? -14.289 0.694 -6.387 1 94.06 291 PRO B N 1
ATOM 4877 C CA . PRO B 1 291 ? -14.43 0.168 -7.746 1 94.06 291 PRO B CA 1
ATOM 4878 C C . PRO B 1 291 ? -14.094 1.203 -8.82 1 94.06 291 PRO B C 1
ATOM 4880 O O . PRO B 1 291 ? -13.578 0.851 -9.883 1 94.06 291 PRO B O 1
ATOM 4883 N N . GLU B 1 292 ? -14.344 2.477 -8.531 1 96 292 GLU B N 1
ATOM 4884 C CA . GLU B 1 292 ? -14.109 3.553 -9.492 1 96 292 GLU B CA 1
ATOM 4885 C C . GLU B 1 292 ? -12.625 3.717 -9.781 1 96 292 GLU B C 1
ATOM 4887 O O . GLU B 1 292 ? -12.25 4.332 -10.781 1 96 292 GLU B O 1
ATOM 4892 N N . MET B 1 293 ? -11.828 3.133 -8.898 1 96.56 293 MET B N 1
ATOM 4893 C CA . MET B 1 293 ? -10.383 3.332 -9.047 1 96.56 293 MET B CA 1
ATOM 4894 C C . MET B 1 293 ? -9.711 2.062 -9.555 1 96.56 293 MET B C 1
ATOM 4896 O O . MET B 1 293 ? -8.484 1.968 -9.562 1 96.56 293 MET B O 1
ATOM 4900 N N . LYS B 1 294 ? -10.461 1.083 -9.969 1 96.5 294 LYS B N 1
ATOM 4901 C CA . LYS B 1 294 ? -9.922 -0.192 -10.43 1 96.5 294 LYS B CA 1
ATOM 4902 C C . LYS B 1 294 ? -8.883 0.017 -11.531 1 96.5 294 LYS B C 1
ATOM 4904 O O . LYS B 1 294 ? -7.781 -0.533 -11.461 1 96.5 294 LYS B O 1
ATOM 4909 N N . ALA B 1 295 ? -9.242 0.824 -12.523 1 97.75 295 ALA B N 1
ATOM 4910 C CA . ALA B 1 295 ? -8.336 1.08 -13.648 1 97.75 295 ALA B CA 1
ATOM 4911 C C . ALA B 1 295 ? -7.059 1.758 -13.172 1 97.75 295 ALA B C 1
ATOM 4913 O O . ALA B 1 295 ? -5.965 1.428 -13.641 1 97.75 295 ALA B O 1
ATOM 4914 N N . ASP B 1 296 ? -7.172 2.721 -12.219 1 97.94 296 ASP B N 1
ATOM 4915 C CA . ASP B 1 296 ? -6.02 3.436 -11.68 1 97.94 296 ASP B CA 1
ATOM 4916 C C . ASP B 1 296 ? -5.086 2.49 -10.93 1 97.94 296 ASP B C 1
ATOM 4918 O O . ASP B 1 296 ? -3.863 2.557 -11.086 1 97.94 296 ASP B O 1
ATOM 4922 N N . ALA B 1 297 ? -5.695 1.624 -10.117 1 97.38 297 ALA B N 1
ATOM 4923 C CA . ALA B 1 297 ? -4.902 0.664 -9.352 1 97.38 297 ALA B CA 1
ATOM 4924 C C . ALA B 1 297 ? -4.156 -0.293 -10.273 1 97.38 297 ALA B C 1
ATOM 4926 O O . ALA B 1 297 ? -2.969 -0.554 -10.078 1 97.38 297 ALA B O 1
ATOM 4927 N N . LEU B 1 298 ? -4.82 -0.78 -11.305 1 98.56 298 LEU B N 1
ATOM 4928 C CA . LEU B 1 298 ? -4.223 -1.696 -12.266 1 98.56 298 LEU B CA 1
ATOM 4929 C C . LEU B 1 298 ? -3.096 -1.016 -13.039 1 98.56 298 LEU B C 1
ATOM 4931 O O . LEU B 1 298 ? -2.025 -1.6 -13.227 1 98.56 298 LEU B O 1
ATOM 4935 N N . ALA B 1 299 ? -3.338 0.19 -13.453 1 98.62 299 ALA B N 1
ATOM 4936 C CA . ALA B 1 299 ? -2.311 0.926 -14.188 1 98.62 299 ALA B CA 1
ATOM 4937 C C . ALA B 1 299 ? -1.071 1.141 -13.32 1 98.62 299 ALA B C 1
ATOM 4939 O O . ALA B 1 299 ? 0.057 1.056 -13.812 1 98.62 299 ALA B O 1
ATOM 4940 N N . PHE B 1 300 ? -1.332 1.442 -12.094 1 98.56 300 PHE B N 1
ATOM 4941 C CA . PHE B 1 300 ? -0.212 1.653 -11.188 1 98.56 300 PHE B CA 1
ATOM 4942 C C . PHE B 1 300 ? 0.6 0.374 -11.023 1 98.56 300 PHE B C 1
ATOM 4944 O O . PHE B 1 300 ? 1.832 0.408 -11.031 1 98.56 300 PHE B O 1
ATOM 4951 N N . ILE B 1 301 ? -0.024 -0.758 -10.875 1 98.56 301 ILE B N 1
ATOM 4952 C CA . ILE B 1 301 ? 0.635 -2.055 -10.758 1 98.56 301 ILE B CA 1
ATOM 4953 C C . ILE B 1 301 ? 1.437 -2.338 -12.031 1 98.56 301 ILE B C 1
ATOM 4955 O O . ILE B 1 301 ? 2.57 -2.816 -11.961 1 98.56 301 ILE B O 1
ATOM 4959 N N . ASN B 1 302 ? 0.853 -2.039 -13.156 1 98.81 302 ASN B N 1
ATOM 4960 C CA . ASN B 1 302 ? 1.565 -2.234 -14.414 1 98.81 302 ASN B CA 1
ATOM 4961 C C . ASN B 1 302 ? 2.836 -1.391 -14.477 1 98.81 302 ASN B C 1
ATOM 4963 O O . ASN B 1 302 ? 3.859 -1.839 -14.992 1 98.81 302 ASN B O 1
ATOM 4967 N N . ARG B 1 303 ? 2.797 -0.169 -13.93 1 98.5 303 ARG B N 1
ATOM 4968 C CA . ARG B 1 303 ? 3.979 0.687 -13.906 1 98.5 303 ARG B CA 1
ATOM 4969 C C . ARG B 1 303 ? 5.09 0.066 -13.062 1 98.5 303 ARG B C 1
ATOM 4971 O O . ARG B 1 303 ? 6.27 0.178 -13.406 1 98.5 303 ARG B O 1
ATOM 4978 N N . ILE B 1 304 ? 4.715 -0.532 -12.023 1 98.5 304 ILE B N 1
ATOM 4979 C CA . ILE B 1 304 ? 5.688 -1.217 -11.18 1 98.5 304 ILE B CA 1
ATOM 4980 C C . ILE B 1 304 ? 6.32 -2.369 -11.953 1 98.5 304 ILE B C 1
ATOM 4982 O O . ILE B 1 304 ? 7.535 -2.574 -11.891 1 98.5 304 ILE B O 1
ATOM 4986 N N . GLY B 1 305 ? 5.496 -3.133 -12.664 1 98.75 305 GLY B N 1
ATOM 4987 C CA . GLY B 1 305 ? 6.023 -4.18 -13.531 1 98.75 305 GLY B CA 1
ATOM 4988 C C . GLY B 1 305 ? 7.012 -3.662 -14.555 1 98.75 305 GLY B C 1
ATOM 4989 O O . GLY B 1 305 ? 8.039 -4.301 -14.812 1 98.75 305 GLY B O 1
ATOM 4990 N N . THR B 1 306 ? 6.652 -2.533 -15.148 1 98.31 306 THR B N 1
ATOM 4991 C CA . THR B 1 306 ? 7.535 -1.922 -16.141 1 98.31 306 THR B CA 1
ATOM 4992 C C . THR B 1 306 ? 8.867 -1.533 -15.508 1 98.31 306 THR B C 1
ATOM 4994 O O . THR B 1 306 ? 9.922 -1.712 -16.109 1 98.31 306 THR B O 1
ATOM 4997 N N . TYR B 1 307 ? 8.797 -1.02 -14.312 1 98.19 307 TYR B N 1
ATOM 4998 C CA . TYR B 1 307 ? 10.023 -0.71 -13.586 1 98.19 307 TYR B CA 1
ATOM 4999 C C . TYR B 1 307 ? 10.867 -1.962 -13.391 1 98.19 307 TYR B C 1
ATOM 5001 O O . TYR B 1 307 ? 12.07 -1.959 -13.672 1 98.19 307 TYR B O 1
ATOM 5009 N N . PHE B 1 308 ? 10.25 -3.068 -12.898 1 98.5 308 PHE B N 1
ATOM 5010 C CA . PHE B 1 308 ? 10.977 -4.316 -12.688 1 98.5 308 PHE B CA 1
ATOM 5011 C C . PHE B 1 308 ? 11.609 -4.801 -13.992 1 98.5 308 PHE B C 1
ATOM 5013 O O . PHE B 1 308 ? 12.773 -5.199 -14.008 1 98.5 308 PHE B O 1
ATOM 5020 N N . ALA B 1 309 ? 10.805 -4.777 -15.047 1 98.44 309 ALA B N 1
ATOM 5021 C CA . ALA B 1 309 ? 11.297 -5.238 -16.344 1 98.44 309 ALA B CA 1
ATOM 5022 C C . ALA B 1 309 ? 12.547 -4.465 -16.766 1 98.44 309 ALA B C 1
ATOM 5024 O O . ALA B 1 309 ? 13.523 -5.055 -17.234 1 98.44 309 ALA B O 1
ATOM 5025 N N . GLY B 1 310 ? 12.5 -3.129 -16.547 1 97.44 310 GLY B N 1
ATOM 5026 C CA . GLY B 1 310 ? 13.641 -2.295 -16.891 1 97.44 310 GLY B CA 1
ATOM 5027 C C . GLY B 1 310 ? 14.883 -2.633 -16.094 1 97.44 310 GLY B C 1
ATOM 5028 O O . GLY B 1 310 ? 15.992 -2.586 -16.625 1 97.44 310 GLY B O 1
ATOM 5029 N N . LYS B 1 311 ? 14.711 -3.008 -14.859 1 97.12 311 LYS B N 1
ATOM 5030 C CA . LYS B 1 311 ? 15.844 -3.303 -13.984 1 97.12 311 LYS B CA 1
ATOM 5031 C C . LYS B 1 311 ? 16.406 -4.691 -14.266 1 97.12 311 LYS B C 1
ATOM 5033 O O . LYS B 1 311 ? 17.609 -4.918 -14.117 1 97.12 311 LYS B O 1
ATOM 5038 N N . ILE B 1 312 ? 15.508 -5.598 -14.641 1 97.5 312 ILE B N 1
ATOM 5039 C CA . ILE B 1 312 ? 15.914 -6.984 -14.852 1 97.5 312 ILE B CA 1
ATOM 5040 C C . ILE B 1 312 ? 16.594 -7.121 -16.219 1 97.5 312 ILE B C 1
ATOM 5042 O O . ILE B 1 312 ? 17.547 -7.883 -16.359 1 97.5 312 ILE B O 1
ATOM 5046 N N . ASP B 1 313 ? 16.156 -6.406 -17.25 1 92.75 313 ASP B N 1
ATOM 5047 C CA . ASP B 1 313 ? 16.688 -6.496 -18.594 1 92.75 313 ASP B CA 1
ATOM 5048 C C . ASP B 1 313 ? 18.047 -5.828 -18.703 1 92.75 313 ASP B C 1
ATOM 5050 O O . ASP B 1 313 ? 18.781 -6.031 -19.672 1 92.75 313 ASP B O 1
ATOM 5054 N N . LYS B 1 314 ? 18.609 -5.078 -17.812 1 81.31 314 LYS B N 1
ATOM 5055 C CA . LYS B 1 314 ? 19.906 -4.418 -17.828 1 81.31 314 LYS B CA 1
ATOM 5056 C C . LYS B 1 314 ? 21.016 -5.398 -17.484 1 81.31 314 LYS B C 1
ATOM 5058 O O . LYS B 1 314 ? 20.812 -6.34 -16.703 1 81.31 314 LYS B O 1
#

Solvent-accessible surface area (backbone atoms only — not comparable to full-atom values): 31744 Å² total; per-residue (Å²): 106,52,56,68,39,33,23,33,37,33,46,83,52,45,43,88,92,46,28,47,60,23,38,48,49,40,40,74,30,63,38,40,29,26,31,39,45,56,24,70,63,38,45,40,72,44,43,76,69,68,43,78,75,62,64,60,71,52,55,68,69,55,51,51,58,68,44,40,57,49,50,50,26,26,59,72,58,63,33,41,44,57,30,30,33,48,50,38,74,55,61,52,92,90,44,58,67,66,57,37,47,41,33,54,71,38,44,46,54,50,47,52,51,50,33,43,73,55,66,19,47,34,37,34,43,72,56,50,92,33,32,84,81,63,71,29,64,66,55,18,45,51,55,33,48,51,53,47,59,67,47,34,64,59,22,56,73,62,62,27,23,39,17,44,32,37,37,62,36,74,59,96,88,37,71,35,75,28,45,64,59,52,56,72,59,44,48,50,51,36,50,51,52,18,58,74,67,72,43,70,30,46,36,24,26,52,30,47,36,41,33,36,46,53,64,56,58,44,27,62,46,41,44,68,44,34,85,44,53,60,44,43,34,40,27,21,33,62,46,80,54,94,59,29,28,63,73,49,72,28,41,67,44,94,82,30,42,51,40,52,64,58,67,33,45,41,51,10,40,33,73,48,48,51,43,44,47,53,24,32,44,38,39,51,48,50,63,28,34,60,75,90,41,38,60,60,54,47,27,51,54,39,51,52,41,52,53,50,44,58,63,32,58,102,108,51,58,68,39,34,22,33,38,32,47,84,52,46,44,88,91,46,29,47,60,23,38,47,49,40,38,74,30,63,38,41,29,27,32,39,44,56,26,70,64,40,45,39,74,44,41,77,69,67,44,78,76,62,64,60,71,53,56,67,70,56,51,52,59,68,44,41,58,48,49,51,26,26,58,73,58,62,32,41,44,56,29,30,32,50,48,38,73,57,62,52,93,90,44,58,67,65,56,38,46,40,32,54,70,38,44,46,55,50,46,53,51,49,34,44,73,55,67,18,46,33,37,34,44,72,57,50,91,32,32,85,81,64,71,30,64,67,54,17,45,51,56,35,48,51,53,46,59,67,45,33,64,57,23,56,73,62,59,27,23,39,17,43,32,37,39,63,37,73,59,94,88,36,71,34,75,28,44,65,60,52,55,72,59,44,48,50,52,37,52,51,52,18,59,75,68,73,43,70,30,46,35,26,26,50,30,48,35,43,32,38,47,53,65,56,59,44,29,62,45,41,44,68,44,33,86,44,54,60,44,44,34,40,26,21,34,60,47,81,54,93,60,28,28,63,71,51,71,28,43,66,43,96,82,31,42,52,40,52,63,60,68,32,45,42,51,11,39,34,73,49,48,51,44,45,48,51,24,31,43,37,40,50,46,52,62,28,35,59,74,90,41,40,61,59,54,48,28,51,52,39,50,52,42,51,51,50,42,58,62,32,57,100

Foldseek 3Di:
DFAPWAEEECFLQADLVQRLVSLVLLLVLPGQEYAYEPQVQPPAVCVLVLHDSCSQVDDLVVVLVSCVNVLVSCVVSNHAHAEYEFHDDLDHPPHDPVSNCCSQPGRVQSSLVVCLSSVYAEYEYEQDQCCVPVVHLVVSVVVSVVSLVSCQVVSVVSNHAYAYEFAWDADPNAIATTPPLDLVVNLVVQVVVCVVSVHRNYAHEYEQARCLLHVRQLLVSLQSSAPSHAYYADAADQSRDSQLAAAQPHDVDPVSHGSTPVVSNLNSLLNSVPHYYNYYHRSVHCVVDPVVCNSVRSSVSSVVRVVSSVSSND/DFAPWAEEECFLQADLVQRLVSLVLLLVLPGQEYAYEPQVQPPAVCVLVLHDSCSQVDPLVVVLVSCVNVLVSCVVSNHAHAEYEFHDDCDHPPHDPVSNCCSQPGRVQSSLVVCLSSVYAEYEYEQDQCCVPVVHLVVSVVVSVVSLVSCQVVSVVSNHAYAYEFAWDADPNAIATTPPLDLVVNLVVQVVVCVVVVHRNYAHEYEQARCLLHVRQLLVSLQSSAPSHAYYADAADQSRDSQLAAAQPHDVDPVSHGSTPVVSNLNSLLNSVPHYYNYYHRSVHCVVDPVVCNSVSSSVSSVVRVVSSVSSND

pLDDT: mean 95.21, std 6.56, range [55.97, 98.94]

Sequence (628 aa):
MAIRGIGVQTKEAIDDACPEDGFRILKEAGFSHVDFSLNKYMINKDIYQMKNSHFFDKPIEALKEYFRPHKEAAAKYGITIGQMHMPYPTYVPQGKAELNYYLWNEMAPKSMQLCHYLECPYIVIHGFKLAYFLGSEDAEWAETERFIHYLAPMAKELGVTICIENLYDSINGHLVEGPCCNVDKITERIDRINEQYGAEVLGFCFDTGHANLVGIDFEYFLTKLGYRLKVLHIHDNDGIMDLHQIPFTFAKTRENKSSTDWGGFIKGLRTIKYDGVLNFETAPVLTSFPPEMKADALAFINRIGTYFAGKIDKMAIRGIGVQTKEAIDDACPEDGFRILKEAGFSHVDFSLNKYMINKDIYQMKNSHFFDKPIEALKEYFRPHKEAAAKYGITIGQMHMPYPTYVPQGKAELNYYLWNEMAPKSMQLCHYLECPYIVIHGFKLAYFLGSEDAEWAETERFIHYLAPMAKELGVTICIENLYDSINGHLVEGPCCNVDKITERIDRINEQYGAEVLGFCFDTGHANLVGIDFEYFLTKLGYRLKVLHIHDNDGIMDLHQIPFTFAKTRENKSSTDWGGFIKGLRTIKYDGVLNFETAPVLTSFPPEMKADALAFINRIGTYFAGKIDK

Nearest PDB structures (foldseek):
  6jkh-assembly1_B  TM=3.742E-01  e=7.116E-02  Homo sapiens
  6jkh-assembly1_A  TM=4.214E-01  e=1.914E-01  Homo sapiens
  4bo3-assembly1_B  TM=4.442E-01  e=9.419E-01  Pseudomonas aeruginosa PAO1
  4bo1-assembly1_A  TM=3.790E-01  e=6.411E-01  Pseudomonas aeruginosa PAO1
  6jkg-assembly1_A  TM=4.278E-01  e=2.033E+00  Homo sapiens